Protein AF-0000000087011678 (afdb_homodimer)

Secondary structure (DSSP, 8-state):
----SS--GGG---PPPHHHHHHHHHHHHHTTSSTTSEEEEET-TTTHHHHHHHHTT-EEEEEES-HHHHHHHHHHHHHHT--EEEEE--GGG---SS-EEEEEE----SSSSTTHHHHHHHHHHHHEEEEEEEEEE--HHHHHHHHHHHHHTTEEEEEEEEEEEEEEE-TT-TT-EEEEEEEEEEEEE--/----SS--GGG---PPPHHHHHHHHHHHHHTTSSTTSEEEEET-TTTHHHHHHHHTT-EEEEEES-HHHHHHHHHHHHHHT--EEEEE--GGG---SS-EEEEEE----SSSSTTHHHHHHHHHHHHEEEEEEEEEE--HHHHHHHHHHHHHTTEEEEEEEEEEEEEEE-TT-TT-EEEEEEEEEEEEE--

Solvent-accessible surface area (backbone atoms only — not comparable to full-atom values): 19816 Å² total; per-residue (Å²): 122,59,53,57,89,76,60,50,73,89,61,56,59,56,59,71,54,41,69,58,44,23,51,52,50,48,51,36,39,78,68,65,51,23,54,78,25,40,32,35,18,44,63,24,53,46,26,47,61,37,52,54,33,32,41,52,44,20,51,21,33,34,32,21,60,54,63,68,37,45,54,50,20,52,52,42,30,31,64,46,44,48,73,65,46,78,42,80,37,52,62,83,75,58,80,64,90,76,58,22,44,22,24,38,34,63,48,41,78,24,85,85,47,74,58,46,35,54,46,46,49,53,41,42,59,70,37,28,72,37,30,36,39,40,45,41,65,57,42,73,72,54,49,55,52,53,47,50,54,36,45,77,72,43,22,46,75,42,76,79,42,72,66,42,75,43,66,30,49,39,44,87,40,80,87,51,64,51,71,43,44,25,26,35,35,40,32,38,51,63,129,122,61,57,57,92,76,59,53,75,86,60,56,60,58,61,70,54,42,68,57,46,23,51,53,50,46,52,36,39,78,70,65,52,24,53,79,25,39,31,35,18,44,62,26,52,47,26,49,61,34,51,53,32,32,42,53,45,20,51,23,32,35,32,20,62,52,63,68,36,45,54,50,20,52,50,42,31,29,63,44,46,51,73,66,47,79,42,81,37,50,64,82,73,60,81,65,91,75,57,21,46,23,24,37,35,63,47,42,80,24,85,84,46,74,58,46,36,55,45,46,50,52,39,43,60,71,36,28,71,38,31,37,39,39,44,42,65,57,42,73,72,55,49,55,53,53,48,49,54,35,44,78,72,44,23,45,75,42,75,79,42,72,65,42,75,42,64,30,46,38,44,87,40,80,84,50,66,52,71,41,45,24,25,35,36,39,33,38,51,64,128

Radius of gyration: 21.68 Å; Cα contacts (8 Å, |Δi|>4): 850; chains: 2; bounding box: 39×67×49 Å

Nearest PDB structures (foldseek):
  3m70-assembly1_A  TM=7.624E-01  e=1.619E-09  Haemophilus influenzae
  4kdr-assembly1_A  TM=7.127E-01  e=7.755E-10  Escherichia coli K-12
  4kdc-assembly1_A  TM=6.649E-01  e=3.713E-10  Escherichia coli K-12
  5dpm-assembly1_A  TM=7.017E-01  e=1.947E-09  Escherichia coli HS
  1y8c-assembly1_A  TM=6.996E-01  e=3.382E-09  Clostridium acetobutylicum ATCC 824

Sequence (382 aa):
MPPHPNPKIFLEQYLTPPEVVADIVWLAFLRGEIKGKRVADLGCGTGRFCAAASFLGAYCACIEIDNDSITLAKKVFKDLGIDADFINADVEYFYSQSKFDTVIENPPFGVKRKGYDLIFLNSALDLSNDVVYSIHKSNEKSEKIIKNIARKKGFSSEVITTNFEIGYYYPWHRNEIHKFLVDIYLFKKITMPPHPNPKIFLEQYLTPPEVVADIVWLAFLRGEIKGKRVADLGCGTGRFCAAASFLGAYCACIEIDNDSITLAKKVFKDLGIDADFINADVEYFYSQSKFDTVIENPPFGVKRKGYDLIFLNSALDLSNDVVYSIHKSNEKSEKIIKNIARKKGFSSEVITTNFEIGYYYPWHRNEIHKFLVDIYLFKKIT

Organism: Acidianus infernus (NCBI:txid12915)

InterPro domains:
  IPR002052 DNA methylase, N-6 adenine-specific, conserved site [PS00092] (103-109)
  IPR007848 Methyltransferase small domain [PF05175] (35-114)
  IPR029063 S-adenosyl-L-methionine-dependent methyltransferase superfamily [G3DSA:3.40.50.150] (1-191)
  IPR029063 S-adenosyl-L-methionine-dependent methyltransferase superfamily [SSF53335] (7-175)
  IPR051720 rRNA N6-Adenosine-Methyltransferase/Polyamine Synthase [PTHR23290] (4-189)

pLDDT: mean 88.17, std 15.25, range [27.84, 98.94]

Foldseek 3Di:
DAFLPDDDVLQLDFDDDLVVLCVVLVVCVVVVQQAPWEEEEEQQQLNSNNVSSQVSHHAYEYEHQDPVSLVNNVVVCVVVVTDYHYHHDDLLPDDDPQATQEYEYEHRACPNNNCRLVSNLLSRLRRHPWKYKYKYFADPVVVVVSQVSLVVSQKHKDFPDFQDWDFTDPNVPNPDGDITGMIIMMITHHD/DAFLPDDDVLQLDFDDDLVVLCVVLVVCVVVVQQAPWEEEEEQQQLNSNNVSSQVSHHAYEYEHQDPVSLVNNVVVCVVVVTDYHYHHDDLLPDDDPQATQEYEYEHRACPNNNCRLVSNLLSRLRRHPWKYKYKYFADPVVVVVSQVSLVVSQKHKDFPDFQDWDFTDDSVPNPDGDITGMIIMMITHHD

Structure (mmCIF, N/CA/C/O backbone):
data_AF-0000000087011678-model_v1
#
loop_
_entity.id
_entity.type
_entity.pdbx_description
1 polymer 'Methyltransferase-like protein 5'
#
loop_
_atom_site.group_PDB
_atom_site.id
_atom_site.type_symbol
_atom_site.label_atom_id
_atom_site.label_alt_id
_atom_site.label_comp_id
_atom_site.label_asym_id
_atom_site.label_entity_id
_atom_site.label_seq_id
_atom_site.pdbx_PDB_ins_code
_atom_site.Cartn_x
_atom_site.Cartn_y
_atom_site.Cartn_z
_atom_site.occupancy
_atom_site.B_iso_or_equiv
_atom_site.auth_seq_id
_atom_site.auth_comp_id
_atom_site.auth_asym_id
_atom_site.auth_atom_id
_atom_site.pdbx_PDB_model_num
ATOM 1 N N . MET A 1 1 ? -11.32 6.969 -11.531 1 27.84 1 MET A N 1
ATOM 2 C CA . MET A 1 1 ? -10.969 6.91 -10.117 1 27.84 1 MET A CA 1
ATOM 3 C C . MET A 1 1 ? -12.211 6.965 -9.242 1 27.84 1 MET A C 1
ATOM 5 O O . MET A 1 1 ? -13.039 7.871 -9.383 1 27.84 1 MET A O 1
ATOM 9 N N . PRO A 1 2 ? -12.555 5.895 -8.656 1 33.97 2 PRO A N 1
ATOM 10 C CA . PRO A 1 2 ? -13.859 6.078 -8.016 1 33.97 2 PRO A CA 1
ATOM 11 C C . PRO A 1 2 ? -13.836 7.137 -6.918 1 33.97 2 PRO A C 1
ATOM 13 O O . PRO A 1 2 ? -12.797 7.379 -6.312 1 33.97 2 PRO A O 1
ATOM 16 N N . PRO A 1 3 ? -14.914 7.977 -6.938 1 41.47 3 PRO A N 1
ATOM 17 C CA . PRO A 1 3 ? -15.07 9.125 -6.039 1 41.47 3 PRO A CA 1
ATOM 18 C C . PRO A 1 3 ? -15.062 8.727 -4.566 1 41.47 3 PRO A C 1
ATOM 20 O O . PRO A 1 3 ? -15.203 7.539 -4.242 1 41.47 3 PRO A O 1
ATOM 23 N N . HIS A 1 4 ? -14.562 9.617 -3.799 1 47.12 4 HIS A N 1
ATOM 24 C CA . HIS A 1 4 ? -14.828 9.5 -2.369 1 47.12 4 HIS A CA 1
ATOM 25 C C . HIS A 1 4 ? -16.266 9.094 -2.107 1 47.12 4 HIS A C 1
ATOM 27 O O . HIS A 1 4 ? -17.188 9.594 -2.76 1 47.12 4 HIS A O 1
ATOM 33 N N . PRO A 1 5 ? -16.594 7.965 -1.496 1 49.28 5 PRO A N 1
ATOM 34 C CA . PRO A 1 5 ? -17.953 7.457 -1.448 1 49.28 5 PRO A CA 1
ATOM 35 C C . PRO A 1 5 ? -18.984 8.562 -1.253 1 49.28 5 PRO A C 1
ATOM 37 O O . PRO A 1 5 ? -19.984 8.625 -1.984 1 49.28 5 PRO A O 1
ATOM 40 N N . ASN A 1 6 ? -18.922 9.344 -0.158 1 53.38 6 ASN A N 1
ATOM 41 C CA . ASN A 1 6 ? -19.844 10.445 0.103 1 53.38 6 ASN A CA 1
ATOM 42 C C . ASN A 1 6 ? -19.094 11.703 0.536 1 53.38 6 ASN A C 1
ATOM 44 O O . ASN A 1 6 ? -19.125 12.07 1.713 1 53.38 6 ASN A O 1
ATOM 48 N N . PRO A 1 7 ? -18.359 12.266 -0.458 1 55.66 7 PRO A N 1
ATOM 49 C CA . PRO A 1 7 ? -17.594 13.438 -0.058 1 55.66 7 PRO A CA 1
ATOM 50 C C . PRO A 1 7 ? -18.469 14.586 0.443 1 55.66 7 PRO A C 1
ATOM 52 O O . PRO A 1 7 ? -19.578 14.781 -0.061 1 55.66 7 PRO A O 1
ATOM 55 N N . LYS A 1 8 ? -18.094 15.047 1.596 1 57.16 8 LYS A N 1
ATOM 56 C CA . LYS A 1 8 ? -18.75 16.234 2.135 1 57.16 8 LYS A CA 1
ATOM 57 C C . LYS A 1 8 ? -18.062 17.516 1.664 1 57.16 8 LYS A C 1
ATOM 59 O O . LYS A 1 8 ? -16.922 17.781 2.051 1 57.16 8 LYS A O 1
ATOM 64 N N . ILE A 1 9 ? -18.578 18.188 0.847 1 54 9 ILE A N 1
ATOM 65 C CA . ILE A 1 9 ? -18.094 19.406 0.188 1 54 9 ILE A CA 1
ATOM 66 C C . ILE A 1 9 ? -17.453 20.328 1.215 1 54 9 ILE A C 1
ATOM 68 O O . ILE A 1 9 ? -16.391 20.922 0.948 1 54 9 ILE A O 1
ATOM 72 N N . PHE A 1 10 ? -18.047 20.422 2.252 1 56.94 10 PHE A N 1
ATOM 73 C CA . PHE A 1 10 ? -17.594 21.391 3.252 1 56.94 10 PHE A CA 1
ATOM 74 C C . PHE A 1 10 ? -16.234 21 3.797 1 56.94 10 PHE A C 1
ATOM 76 O O . PHE A 1 10 ? -15.492 21.844 4.301 1 56.94 10 PHE A O 1
ATOM 83 N N . LEU A 1 11 ? -15.797 19.812 3.514 1 65.31 11 LEU A N 1
ATOM 84 C CA . LEU A 1 11 ? -14.531 19.344 4.078 1 65.31 11 LEU A CA 1
ATOM 85 C C . LEU A 1 11 ? -13.438 19.312 3.018 1 65.31 11 LEU A C 1
ATOM 87 O O . LEU A 1 11 ? -12.281 19.031 3.322 1 65.31 11 LEU A O 1
ATOM 91 N N . GLU A 1 12 ? -13.648 19.953 1.858 1 65.62 12 GLU A N 1
ATOM 92 C CA . GLU A 1 12 ? -12.648 19.953 0.79 1 65.62 12 GLU A CA 1
ATOM 93 C C . GLU A 1 12 ? -11.906 18.609 0.745 1 65.62 12 GLU A C 1
ATOM 95 O O . GLU A 1 12 ? -10.688 18.578 0.917 1 65.62 12 GLU A O 1
ATOM 100 N N . GLN A 1 13 ? -12.625 17.609 0.497 1 66.06 13 GLN A N 1
ATOM 101 C CA . GLN A 1 13 ? -12.031 16.281 0.511 1 66.06 13 GLN A CA 1
ATOM 102 C C . GLN A 1 13 ? -11.609 15.852 -0.891 1 66.06 13 GLN A C 1
ATOM 104 O O . GLN A 1 13 ? -12.414 15.891 -1.826 1 66.06 13 GLN A O 1
ATOM 109 N N . TYR A 1 14 ? -10.258 15.844 -1.019 1 74.06 14 TYR A N 1
ATOM 110 C CA . TYR A 1 14 ? -9.672 15.375 -2.27 1 74.06 14 TYR A CA 1
ATOM 111 C C . TYR A 1 14 ? -8.898 14.078 -2.057 1 74.06 14 TYR A C 1
ATOM 113 O O . TYR A 1 14 ? -8.375 13.836 -0.965 1 74.06 14 TYR A O 1
ATOM 121 N N . LEU A 1 15 ? -8.992 13.367 -3.082 1 78.56 15 LEU A N 1
ATOM 122 C CA . LEU A 1 15 ? -8.125 12.195 -3.057 1 78.56 15 LEU A CA 1
ATOM 123 C C . LEU A 1 15 ? -6.727 12.547 -3.555 1 78.56 15 LEU A C 1
ATOM 125 O O . LEU A 1 15 ? -6.574 13.141 -4.625 1 78.56 15 LEU A O 1
ATOM 129 N N . THR A 1 16 ? -5.758 12.258 -2.713 1 86.5 16 THR A N 1
ATOM 130 C CA . THR A 1 16 ? -4.383 12.414 -3.176 1 86.5 16 THR A CA 1
ATOM 131 C C . THR A 1 16 ? -4.059 11.391 -4.262 1 86.5 16 THR A C 1
ATOM 133 O O . THR A 1 16 ? -4.332 10.195 -4.102 1 86.5 16 THR A O 1
ATOM 136 N N . PRO A 1 17 ? -3.518 11.867 -5.371 1 85 17 PRO A N 1
ATOM 137 C CA . PRO A 1 17 ? -3.16 10.914 -6.418 1 85 17 PRO A CA 1
ATOM 138 C C . PRO A 1 17 ? -2.176 9.844 -5.938 1 85 17 PRO A C 1
ATOM 140 O O . PRO A 1 17 ? -1.269 10.148 -5.156 1 85 17 PRO A O 1
ATOM 143 N N . PRO A 1 18 ? -2.311 8.617 -6.477 1 85.44 18 PRO A N 1
ATOM 144 C CA . PRO A 1 18 ? -1.474 7.516 -6 1 85.44 18 PRO A CA 1
ATOM 145 C C . PRO A 1 18 ? 0.014 7.754 -6.246 1 85.44 18 PRO A C 1
ATOM 147 O O . PRO A 1 18 ? 0.851 7.344 -5.438 1 85.44 18 PRO A O 1
ATOM 150 N N . GLU A 1 19 ? 0.324 8.367 -7.352 1 85.44 19 GLU A N 1
ATOM 151 C CA . GLU A 1 19 ? 1.729 8.609 -7.664 1 85.44 19 GLU A CA 1
ATOM 152 C C . GLU A 1 19 ? 2.365 9.555 -6.648 1 85.44 19 GLU A C 1
ATOM 154 O O . GLU A 1 19 ? 3.555 9.438 -6.344 1 85.44 19 GLU A O 1
ATOM 159 N N . VAL A 1 20 ? 1.599 10.508 -6.172 1 90 20 VAL A N 1
ATOM 160 C CA . VAL A 1 20 ? 2.08 11.445 -5.164 1 90 20 VAL A CA 1
ATOM 161 C C . VAL A 1 20 ? 2.271 10.719 -3.834 1 90 20 VAL A C 1
ATOM 163 O O . VAL A 1 20 ? 3.277 10.914 -3.15 1 90 20 VAL A O 1
ATOM 166 N N . VAL A 1 21 ? 1.297 9.867 -3.488 1 93.81 21 VAL A N 1
ATOM 167 C CA . VAL A 1 21 ? 1.407 9.055 -2.281 1 93.81 21 VAL A CA 1
ATOM 168 C C . VAL A 1 21 ? 2.686 8.227 -2.332 1 93.81 21 VAL A C 1
ATOM 170 O O . VAL A 1 21 ? 3.486 8.25 -1.394 1 93.81 21 VAL A O 1
ATOM 173 N N . ALA A 1 22 ? 2.889 7.586 -3.459 1 89.88 22 ALA A N 1
ATOM 174 C CA . ALA A 1 22 ? 4.051 6.715 -3.631 1 89.88 22 ALA A CA 1
ATOM 175 C C . ALA A 1 22 ? 5.348 7.508 -3.514 1 89.88 22 ALA A C 1
ATOM 177 O O . ALA A 1 22 ? 6.277 7.086 -2.82 1 89.88 22 ALA A O 1
ATOM 178 N N . ASP A 1 23 ? 5.414 8.648 -4.141 1 90.88 23 ASP A N 1
ATOM 179 C CA . ASP A 1 23 ? 6.633 9.445 -4.156 1 90.88 23 ASP A CA 1
ATOM 180 C C . ASP A 1 23 ? 7.008 9.906 -2.752 1 90.88 23 ASP A C 1
ATOM 182 O O . ASP A 1 23 ? 8.164 9.805 -2.348 1 90.88 23 ASP A O 1
ATOM 186 N N . ILE A 1 24 ? 6.027 10.359 -2.045 1 96.12 24 ILE A N 1
ATOM 187 C CA . ILE A 1 24 ? 6.293 10.898 -0.712 1 96.12 24 ILE A CA 1
ATOM 188 C C . ILE A 1 24 ? 6.688 9.758 0.229 1 96.12 24 ILE A C 1
ATOM 190 O O . ILE A 1 24 ? 7.695 9.852 0.935 1 96.12 24 ILE A O 1
ATOM 194 N N . VAL A 1 25 ? 5.941 8.688 0.213 1 96.12 25 VAL A N 1
ATOM 195 C CA . VAL A 1 25 ? 6.176 7.594 1.146 1 96.12 25 VAL A CA 1
ATOM 196 C C . VAL A 1 25 ? 7.492 6.898 0.801 1 96.12 25 VAL A C 1
ATOM 198 O O . VAL A 1 25 ? 8.25 6.508 1.695 1 96.12 25 VAL A O 1
ATOM 201 N N . TRP A 1 26 ? 7.758 6.844 -0.443 1 90.56 26 TRP A N 1
ATOM 202 C CA . TRP A 1 26 ? 9.016 6.242 -0.87 1 90.56 26 TRP A CA 1
ATOM 203 C C . TRP A 1 26 ? 10.203 7.086 -0.426 1 90.56 26 TRP A C 1
ATOM 205 O O . TRP A 1 26 ? 11.195 6.559 0.088 1 90.56 26 TRP A O 1
ATOM 215 N N . LEU A 1 27 ? 10.117 8.312 -0.671 1 93.88 27 LEU A N 1
ATOM 216 C CA . LEU A 1 27 ? 11.18 9.203 -0.223 1 93.88 27 LEU A CA 1
ATOM 217 C C . LEU A 1 27 ? 11.398 9.086 1.282 1 93.88 27 LEU A C 1
ATOM 219 O O . LEU A 1 27 ? 12.531 8.945 1.743 1 93.88 27 LEU A O 1
ATOM 223 N N . ALA A 1 28 ? 10.312 9.109 1.994 1 97.19 28 ALA A N 1
ATOM 224 C CA . ALA A 1 28 ? 10.398 8.977 3.447 1 97.19 28 ALA A CA 1
ATOM 225 C C . ALA A 1 28 ? 11.039 7.648 3.842 1 97.19 28 ALA A C 1
ATOM 227 O O . ALA A 1 28 ? 11.836 7.59 4.781 1 97.19 28 ALA A O 1
ATOM 228 N N . PHE A 1 29 ? 10.711 6.668 3.131 1 93.44 29 PHE A N 1
ATOM 229 C CA . PHE A 1 29 ? 11.25 5.336 3.395 1 93.44 29 PHE A CA 1
ATOM 230 C C . PHE A 1 29 ? 12.75 5.305 3.156 1 93.44 29 PHE A C 1
ATOM 232 O O . PHE A 1 29 ? 13.508 4.812 3.996 1 93.44 29 PHE A O 1
ATOM 239 N N . LEU A 1 30 ? 13.18 5.816 2.035 1 91.31 30 LEU A N 1
ATOM 240 C CA . LEU A 1 30 ? 14.594 5.848 1.687 1 91.31 30 LEU A CA 1
ATOM 241 C C . LEU A 1 30 ? 15.391 6.633 2.721 1 91.31 30 LEU A C 1
ATOM 243 O O . LEU A 1 30 ? 16.562 6.336 2.965 1 91.31 30 LEU A O 1
ATOM 247 N N . ARG A 1 31 ? 14.734 7.496 3.369 1 95.94 31 ARG A N 1
ATOM 248 C CA . ARG A 1 31 ? 15.391 8.352 4.352 1 95.94 31 ARG A CA 1
ATOM 249 C C . ARG A 1 31 ? 15.344 7.73 5.742 1 95.94 31 ARG A C 1
ATOM 251 O O . ARG A 1 31 ? 15.766 8.352 6.719 1 95.94 31 ARG A O 1
ATOM 258 N N . GLY A 1 32 ? 14.742 6.555 5.828 1 95.56 32 GLY A N 1
ATOM 259 C CA . GLY A 1 32 ? 14.664 5.859 7.102 1 95.56 32 GLY A CA 1
ATOM 260 C C . GLY A 1 32 ? 13.562 6.383 8 1 95.56 32 GLY A C 1
ATOM 261 O O . GLY A 1 32 ? 13.633 6.238 9.227 1 95.56 32 GLY A O 1
ATOM 262 N N . GLU A 1 33 ? 12.547 6.934 7.402 1 98.19 33 GLU A N 1
ATOM 263 C CA . GLU A 1 33 ? 11.555 7.668 8.172 1 98.19 33 GLU A CA 1
ATOM 264 C C . GLU A 1 33 ? 10.211 6.938 8.18 1 98.19 33 GLU A C 1
ATOM 266 O O . GLU A 1 33 ? 9.188 7.512 8.555 1 98.19 33 GLU A O 1
ATOM 271 N N . ILE A 1 34 ? 10.164 5.672 7.707 1 96.56 34 ILE A N 1
ATOM 272 C CA . ILE A 1 34 ? 8.914 4.93 7.625 1 96.56 34 ILE A CA 1
ATOM 273 C C . ILE A 1 34 ? 9.039 3.615 8.398 1 96.56 34 ILE A C 1
ATOM 275 O O . ILE A 1 34 ? 8.391 3.432 9.43 1 96.56 34 ILE A O 1
ATOM 279 N N . LYS A 1 35 ? 9.922 2.727 8.008 1 92.81 35 LYS A N 1
ATOM 280 C CA . LYS A 1 35 ? 10.031 1.391 8.586 1 92.81 35 LYS A CA 1
ATOM 281 C C . LYS A 1 35 ? 10.336 1.463 10.086 1 92.81 35 LYS A C 1
ATOM 283 O O . LYS A 1 35 ? 11.297 2.111 10.492 1 92.81 35 LYS A O 1
ATOM 288 N N . GLY A 1 36 ? 9.438 0.812 10.875 1 95 36 GLY A N 1
ATOM 289 C CA . GLY A 1 36 ? 9.625 0.767 12.312 1 95 36 GLY A CA 1
ATOM 290 C C . GLY A 1 36 ? 9.305 2.082 13 1 95 36 GLY A C 1
ATOM 291 O O . GLY A 1 36 ? 9.555 2.242 14.195 1 95 36 GLY A O 1
ATOM 292 N N . LYS A 1 37 ? 8.812 3.053 12.281 1 97.62 37 LYS A N 1
ATOM 293 C CA . LYS A 1 37 ? 8.531 4.375 12.828 1 97.62 37 LYS A CA 1
ATOM 294 C C . LYS A 1 37 ? 7.039 4.535 13.125 1 97.62 37 LYS A C 1
ATOM 296 O O . LYS A 1 37 ? 6.203 3.859 12.523 1 97.62 37 LYS A O 1
ATOM 301 N N . ARG A 1 38 ? 6.723 5.367 14.07 1 98.31 38 ARG A N 1
ATOM 302 C CA . ARG A 1 38 ? 5.355 5.836 14.273 1 98.31 38 ARG A CA 1
ATOM 303 C C . ARG A 1 38 ? 5.008 6.941 13.281 1 98.31 38 ARG A C 1
ATOM 305 O O . ARG A 1 38 ? 5.621 8.016 13.297 1 98.31 38 ARG A O 1
ATOM 312 N N . VAL A 1 39 ? 4.059 6.68 12.398 1 98.62 39 VAL A N 1
ATOM 313 C CA . VAL A 1 39 ? 3.705 7.605 11.32 1 98.62 39 VAL A CA 1
ATOM 314 C C . VAL A 1 39 ? 2.258 8.062 11.492 1 98.62 39 VAL A C 1
ATOM 316 O O . VAL A 1 39 ? 1.373 7.246 11.773 1 98.62 39 VAL A O 1
ATOM 319 N N . ALA A 1 40 ? 2.01 9.352 11.422 1 98.81 40 ALA A N 1
ATOM 320 C CA . ALA A 1 40 ? 0.645 9.875 11.43 1 98.81 40 ALA A CA 1
ATOM 321 C C . ALA A 1 40 ? 0.242 10.367 10.039 1 98.81 40 ALA A C 1
ATOM 323 O O . ALA A 1 40 ? 1.032 11.016 9.352 1 98.81 40 ALA A O 1
ATOM 324 N N . ASP A 1 41 ? -0.921 10.031 9.609 1 98.56 41 ASP A N 1
ATOM 325 C CA . ASP A 1 41 ? -1.604 10.539 8.422 1 98.56 41 ASP A CA 1
ATOM 326 C C . ASP A 1 41 ? -2.73 11.492 8.797 1 98.56 41 ASP A C 1
ATOM 328 O O . ASP A 1 41 ? -3.83 11.062 9.148 1 98.56 41 ASP A O 1
ATOM 332 N N . LEU A 1 42 ? -2.475 12.828 8.766 1 98.12 42 LEU A N 1
ATOM 333 C CA . LEU A 1 42 ? -3.457 13.82 9.188 1 98.12 42 LEU A CA 1
ATOM 334 C C . LEU A 1 42 ? -4.445 14.117 8.07 1 98.12 42 LEU A C 1
ATOM 336 O O . LEU A 1 42 ? -4.043 14.398 6.938 1 98.12 42 LEU A O 1
ATOM 340 N N . GLY A 1 43 ? -5.75 14.141 8.445 1 96.25 43 GLY A N 1
ATOM 341 C CA . GLY A 1 43 ? -6.75 14.203 7.395 1 96.25 43 GLY A CA 1
ATOM 342 C C . GLY A 1 43 ? -6.688 13.031 6.438 1 96.25 43 GLY A C 1
ATOM 343 O O . GLY A 1 43 ? -6.66 13.219 5.219 1 96.25 43 GLY A O 1
ATOM 344 N N . CYS A 1 44 ? -6.711 11.867 6.941 1 96.12 44 CYS A N 1
ATOM 345 C CA . CYS A 1 44 ? -6.258 10.688 6.207 1 96.12 44 CYS A CA 1
ATOM 346 C C . CYS A 1 44 ? -7.297 10.25 5.188 1 96.12 44 CYS A C 1
ATOM 348 O O . CYS A 1 44 ? -6.992 9.477 4.277 1 96.12 44 CYS A O 1
ATOM 350 N N . GLY A 1 45 ? -8.617 10.672 5.289 1 93.69 45 GLY A N 1
ATOM 351 C CA . GLY A 1 45 ? -9.641 10.133 4.41 1 93.69 45 GLY A CA 1
ATOM 352 C C . GLY A 1 45 ? -9.75 8.617 4.484 1 93.69 45 GLY A C 1
ATOM 353 O O . GLY A 1 45 ? -9.977 8.062 5.562 1 93.69 45 GLY A O 1
ATOM 354 N N . THR A 1 46 ? -9.445 7.98 3.416 1 92.12 46 THR A N 1
ATOM 355 C CA . THR A 1 46 ? -9.492 6.52 3.404 1 92.12 46 THR A CA 1
ATOM 356 C C . THR A 1 46 ? -8.117 5.934 3.725 1 92.12 46 THR A C 1
ATOM 358 O O . THR A 1 46 ? -7.926 4.719 3.641 1 92.12 46 THR A O 1
ATOM 361 N N . GLY A 1 47 ? -7.191 6.727 4.004 1 95.75 47 GLY A N 1
ATOM 362 C CA . GLY A 1 47 ? -5.941 6.281 4.594 1 95.75 47 GLY A CA 1
ATOM 363 C C . GLY A 1 47 ? -4.895 5.906 3.562 1 95.75 47 GLY A C 1
ATOM 364 O O . GLY A 1 47 ? -4.148 4.941 3.75 1 95.75 47 GLY A O 1
ATOM 365 N N . ARG A 1 48 ? -4.777 6.633 2.455 1 95.06 48 ARG A N 1
ATOM 366 C CA . ARG A 1 48 ? -3.863 6.285 1.37 1 95.06 48 ARG A CA 1
ATOM 367 C C . ARG A 1 48 ? -2.412 6.352 1.833 1 95.06 48 ARG A C 1
ATOM 369 O O . ARG A 1 48 ? -1.637 5.422 1.597 1 95.06 48 ARG A O 1
ATOM 376 N N . PHE A 1 49 ? -2.01 7.438 2.555 1 97.44 49 PHE A N 1
ATOM 377 C CA . PHE A 1 49 ? -0.646 7.559 3.055 1 97.44 49 PHE A CA 1
ATOM 378 C C . PHE A 1 49 ? -0.357 6.492 4.105 1 97.44 49 PHE A C 1
ATOM 380 O O . PHE A 1 49 ? 0.709 5.875 4.094 1 97.44 49 PHE A O 1
ATOM 387 N N . CYS A 1 50 ? -1.312 6.289 4.938 1 97.88 50 CYS A N 1
ATOM 388 C CA . CYS A 1 50 ? -1.133 5.316 6.012 1 97.88 50 CYS A CA 1
ATOM 389 C C . CYS A 1 50 ? -1.007 3.904 5.453 1 97.88 50 CYS A C 1
ATOM 391 O O . CYS A 1 50 ? -0.164 3.127 5.906 1 97.88 50 CYS A O 1
ATOM 393 N N . ALA A 1 51 ? -1.844 3.586 4.477 1 96.19 51 ALA A N 1
ATOM 394 C CA . ALA A 1 51 ? -1.773 2.258 3.873 1 96.19 51 ALA A CA 1
ATOM 395 C C . ALA A 1 51 ? -0.407 2.016 3.238 1 96.19 51 ALA A C 1
ATOM 397 O O . ALA A 1 51 ? 0.235 0.997 3.502 1 96.19 51 ALA A O 1
ATOM 398 N N . ALA A 1 52 ? 0.037 2.965 2.451 1 95.38 52 ALA A N 1
ATOM 399 C CA . ALA A 1 52 ? 1.338 2.854 1.794 1 95.38 52 ALA A CA 1
ATOM 400 C C . ALA A 1 52 ? 2.459 2.719 2.82 1 95.38 52 ALA A C 1
ATOM 402 O O . ALA A 1 52 ? 3.33 1.855 2.688 1 95.38 52 ALA A O 1
ATOM 403 N N . ALA A 1 53 ? 2.428 3.506 3.865 1 96.62 53 ALA A N 1
ATOM 404 C CA . ALA A 1 53 ? 3.449 3.475 4.91 1 96.62 53 ALA A CA 1
ATOM 405 C C . ALA A 1 53 ? 3.416 2.154 5.672 1 96.62 53 ALA A C 1
ATOM 407 O O . ALA A 1 53 ? 4.465 1.604 6.02 1 96.62 53 ALA A O 1
ATOM 408 N N . SER A 1 54 ? 2.25 1.666 5.918 1 95.06 54 SER A N 1
ATOM 409 C CA . SER A 1 54 ? 2.1 0.415 6.652 1 95.06 54 SER A CA 1
ATOM 410 C C . SER A 1 54 ? 2.725 -0.751 5.895 1 95.06 54 SER A C 1
ATOM 412 O O . SER A 1 54 ? 3.383 -1.605 6.492 1 95.06 54 SER A O 1
ATOM 414 N N . PHE A 1 55 ? 2.559 -0.75 4.602 1 90.25 55 PHE A N 1
ATOM 415 C CA . PHE A 1 55 ? 3.152 -1.817 3.803 1 90.25 55 PHE A CA 1
ATOM 416 C C . PHE A 1 55 ? 4.672 -1.765 3.875 1 90.25 55 PHE A C 1
ATOM 418 O O . PHE A 1 55 ? 5.344 -2.773 3.648 1 90.25 55 PHE A O 1
ATOM 425 N N . LEU A 1 56 ? 5.145 -0.602 4.242 1 90.62 56 LEU A N 1
ATOM 426 C CA . LEU A 1 56 ? 6.594 -0.449 4.32 1 90.62 56 LEU A CA 1
ATOM 427 C C . LEU A 1 56 ? 7.074 -0.554 5.762 1 90.62 56 LEU A C 1
ATOM 429 O O . LEU A 1 56 ? 8.227 -0.222 6.062 1 90.62 56 LEU A O 1
ATOM 433 N N . GLY A 1 57 ? 6.148 -0.968 6.688 1 90.88 57 GLY A N 1
ATOM 434 C CA . GLY A 1 57 ? 6.57 -1.358 8.023 1 90.88 57 GLY A CA 1
ATOM 435 C C . GLY A 1 57 ? 6.336 -0.279 9.062 1 90.88 57 GLY A C 1
ATOM 436 O O . GLY A 1 57 ? 6.867 -0.35 10.172 1 90.88 57 GLY A O 1
ATOM 437 N N . ALA A 1 58 ? 5.535 0.708 8.742 1 96.12 58 ALA A N 1
ATOM 438 C CA . ALA A 1 58 ? 5.23 1.769 9.703 1 96.12 58 ALA A CA 1
ATOM 439 C C . ALA A 1 58 ? 4.184 1.311 10.711 1 96.12 58 ALA A C 1
ATOM 441 O O . ALA A 1 58 ? 3.346 0.457 10.406 1 96.12 58 ALA A O 1
ATOM 442 N N . TYR A 1 59 ? 4.27 1.827 11.914 1 96.94 59 TYR A N 1
ATOM 443 C CA . TYR A 1 59 ? 3.143 1.86 12.836 1 96.94 59 TYR A CA 1
ATOM 444 C C . TYR A 1 59 ? 2.311 3.121 12.633 1 96.94 59 TYR A C 1
ATOM 446 O O . TYR A 1 59 ? 2.641 4.184 13.164 1 96.94 59 TYR A O 1
ATOM 454 N N . CYS A 1 60 ? 1.201 3.01 11.906 1 97.88 60 CYS A N 1
ATOM 455 C CA . CYS A 1 60 ? 0.554 4.199 11.367 1 97.88 60 CYS A CA 1
ATOM 456 C C . CYS A 1 60 ? -0.711 4.535 12.148 1 97.88 60 CYS A C 1
ATOM 458 O O . CYS A 1 60 ? -1.401 3.635 12.633 1 97.88 60 CYS A O 1
ATOM 460 N N . ALA A 1 61 ? -1 5.816 12.305 1 98.44 61 ALA A N 1
ATOM 461 C CA . ALA A 1 61 ? -2.266 6.328 12.828 1 98.44 61 ALA A CA 1
ATOM 462 C C . ALA A 1 61 ? -2.965 7.211 11.797 1 98.44 61 ALA A C 1
ATOM 464 O O . ALA A 1 61 ? -2.352 8.117 11.227 1 98.44 61 ALA A O 1
ATOM 465 N N . CYS A 1 62 ? -4.223 6.91 11.586 1 98 62 CYS A N 1
ATOM 466 C CA . CYS A 1 62 ? -5.094 7.715 10.742 1 98 62 CYS A CA 1
ATOM 467 C C . CYS A 1 62 ? -5.922 8.688 11.578 1 98 62 CYS A C 1
ATOM 469 O O . CYS A 1 62 ? -6.723 8.258 12.414 1 98 62 CYS A O 1
ATOM 471 N N . ILE A 1 63 ? -5.73 9.977 11.359 1 97.88 63 ILE A N 1
ATOM 472 C CA . ILE A 1 63 ? -6.531 10.992 12.039 1 97.88 63 ILE A CA 1
ATOM 473 C C . ILE A 1 63 ? -7.473 11.656 11.039 1 97.88 63 ILE A C 1
ATOM 475 O O . ILE A 1 63 ? -7.023 12.242 10.055 1 97.88 63 ILE A O 1
ATOM 479 N N . GLU A 1 64 ? -8.711 11.555 11.242 1 96.31 64 GLU A N 1
ATOM 480 C CA . GLU A 1 64 ? -9.727 12 10.281 1 96.31 64 GLU A CA 1
ATOM 481 C C . GLU A 1 64 ? -11 12.438 11 1 96.31 64 GLU A C 1
ATOM 483 O O . GLU A 1 64 ? -11.453 11.781 11.938 1 96.31 64 GLU A O 1
ATOM 488 N N . ILE A 1 65 ? -11.508 13.562 10.555 1 95.44 65 ILE A N 1
ATOM 489 C CA . ILE A 1 65 ? -12.664 14.156 11.219 1 95.44 65 ILE A CA 1
ATOM 490 C C . ILE A 1 65 ? -13.945 13.484 10.719 1 95.44 65 ILE A C 1
ATOM 492 O O . ILE A 1 65 ? -14.922 13.383 11.461 1 95.44 65 ILE A O 1
ATOM 496 N N . ASP A 1 66 ? -14.062 13.086 9.523 1 93.81 66 ASP A N 1
ATOM 497 C CA . ASP A 1 66 ? -15.258 12.492 8.922 1 93.81 66 ASP A CA 1
ATOM 498 C C . ASP A 1 66 ? -15.414 11.031 9.336 1 93.81 66 ASP A C 1
ATOM 500 O O . ASP A 1 66 ? -14.625 10.18 8.93 1 93.81 66 ASP A O 1
ATOM 504 N N . ASN A 1 67 ? -16.406 10.711 10.047 1 94.44 67 ASN A N 1
ATOM 505 C CA . ASN A 1 67 ? -16.641 9.367 10.57 1 94.44 67 ASN A CA 1
ATOM 506 C C . ASN A 1 67 ? -16.859 8.359 9.445 1 94.44 67 ASN A C 1
ATOM 508 O O . ASN A 1 67 ? -16.438 7.207 9.555 1 94.44 67 ASN A O 1
ATOM 512 N N . ASP A 1 68 ? -17.531 8.734 8.414 1 92.56 68 ASP A N 1
ATOM 513 C CA . ASP A 1 68 ? -17.75 7.832 7.289 1 92.56 68 ASP A CA 1
ATOM 514 C C . ASP A 1 68 ? -16.422 7.426 6.641 1 92.56 68 ASP A C 1
ATOM 516 O O . ASP A 1 68 ? -16.219 6.258 6.312 1 92.56 68 ASP A O 1
ATOM 520 N N . SER A 1 69 ? -15.562 8.406 6.484 1 92.44 69 SER A N 1
ATOM 521 C CA . SER A 1 69 ? -14.258 8.141 5.883 1 92.44 69 SER A CA 1
ATOM 522 C C . SER A 1 69 ? -13.445 7.18 6.738 1 92.44 69 SER A C 1
ATOM 524 O O . SER A 1 69 ? -12.828 6.246 6.215 1 92.44 69 SER A O 1
ATOM 526 N N . ILE A 1 70 ? -13.477 7.371 7.988 1 94.06 70 ILE A N 1
ATOM 527 C CA . ILE A 1 70 ? -12.703 6.527 8.891 1 94.06 70 ILE A CA 1
ATOM 528 C C . ILE A 1 70 ? -13.266 5.105 8.875 1 94.06 70 ILE A C 1
ATOM 530 O O . ILE A 1 70 ? -12.516 4.133 8.945 1 94.06 70 ILE A O 1
ATOM 534 N N . THR A 1 71 ? -14.562 5.027 8.859 1 95.31 71 THR A N 1
ATOM 535 C CA . THR A 1 71 ? -15.203 3.717 8.805 1 95.31 71 THR A CA 1
ATOM 536 C C . THR A 1 71 ? -14.781 2.963 7.547 1 95.31 71 THR A C 1
ATOM 538 O O . THR A 1 71 ? -14.453 1.775 7.605 1 95.31 71 THR A O 1
ATOM 541 N N . LEU A 1 72 ? -14.781 3.668 6.492 1 93.62 72 LEU A N 1
ATOM 542 C CA . LEU A 1 72 ? -14.336 3.074 5.234 1 93.62 72 LEU A CA 1
ATOM 543 C C . LEU A 1 72 ? -12.859 2.703 5.293 1 93.62 72 LEU A C 1
ATOM 545 O O . LEU A 1 72 ? -12.469 1.632 4.828 1 93.62 72 LEU A O 1
ATOM 549 N N . ALA A 1 73 ? -12.07 3.578 5.891 1 95.12 73 ALA A N 1
ATOM 550 C CA . ALA A 1 73 ? -10.641 3.287 6.031 1 95.12 73 ALA A CA 1
ATOM 551 C C . ALA A 1 73 ? -10.422 2.002 6.824 1 95.12 73 ALA A C 1
ATOM 553 O O . ALA A 1 73 ? -9.625 1.146 6.426 1 95.12 73 ALA A O 1
ATOM 554 N N . LYS A 1 74 ? -11.125 1.876 7.891 1 95.88 74 LYS A N 1
ATOM 555 C CA . LYS A 1 74 ? -11.023 0.679 8.719 1 95.88 74 LYS A CA 1
ATOM 556 C C . LYS A 1 74 ? -11.344 -0.577 7.91 1 95.88 74 LYS A C 1
ATOM 558 O O . LYS A 1 74 ? -10.648 -1.587 8.023 1 95.88 74 LYS A O 1
ATOM 563 N N . LYS A 1 75 ? -12.344 -0.487 7.164 1 94 75 LYS A N 1
ATOM 564 C CA . LYS A 1 75 ? -12.734 -1.622 6.336 1 94 75 LYS A CA 1
ATOM 565 C C . LYS A 1 75 ? -11.648 -1.951 5.312 1 94 75 LYS A C 1
ATOM 567 O O . LYS A 1 75 ? -11.312 -3.119 5.113 1 94 75 LYS A O 1
ATOM 572 N N . VAL A 1 76 ? -11.18 -0.951 4.664 1 93.56 76 VAL A N 1
ATOM 573 C CA . VAL A 1 76 ? -10.125 -1.105 3.662 1 93.56 76 VAL A CA 1
ATOM 574 C C . VAL A 1 76 ? -8.914 -1.787 4.285 1 93.56 76 VAL A C 1
ATOM 576 O O . VAL A 1 76 ? -8.383 -2.756 3.734 1 93.56 76 VAL A O 1
ATOM 579 N N . PHE A 1 77 ? -8.516 -1.346 5.438 1 95 77 PHE A N 1
ATOM 580 C CA . PHE A 1 77 ? -7.332 -1.88 6.109 1 95 77 PHE A CA 1
ATOM 581 C C . PHE A 1 77 ? -7.562 -3.326 6.535 1 95 77 PHE A C 1
ATOM 583 O O . PHE A 1 77 ? -6.668 -4.164 6.402 1 95 77 PHE A O 1
ATOM 590 N N . LYS A 1 78 ? -8.734 -3.537 6.957 1 91.69 78 LYS A N 1
ATOM 591 C CA . LYS A 1 78 ? -9.094 -4.906 7.324 1 91.69 78 LYS A CA 1
ATOM 592 C C . LYS A 1 78 ? -9 -5.836 6.117 1 91.69 78 LYS A C 1
ATOM 594 O O . LYS A 1 78 ? -8.414 -6.914 6.203 1 91.69 78 LYS A O 1
ATOM 599 N N . ASP A 1 79 ? -9.531 -5.398 5.031 1 89.62 79 ASP A N 1
ATOM 600 C CA . ASP A 1 79 ? -9.547 -6.219 3.822 1 89.62 79 ASP A CA 1
ATOM 601 C C . ASP A 1 79 ? -8.133 -6.441 3.289 1 89.62 79 ASP A C 1
ATOM 603 O O . ASP A 1 79 ? -7.852 -7.477 2.68 1 89.62 79 ASP A O 1
ATOM 607 N N . LEU A 1 80 ? -7.203 -5.531 3.6 1 91.62 80 LEU A N 1
ATOM 608 C CA . LEU A 1 80 ? -5.816 -5.641 3.15 1 91.62 80 LEU A CA 1
ATOM 609 C C . LEU A 1 80 ? -4.957 -6.336 4.199 1 91.62 80 LEU A C 1
ATOM 611 O O . LEU A 1 80 ? -3.791 -6.641 3.949 1 91.62 80 LEU A O 1
ATOM 615 N N . GLY A 1 81 ? -5.492 -6.523 5.395 1 87.56 81 GLY A N 1
ATOM 616 C CA . GLY A 1 81 ? -4.758 -7.18 6.461 1 87.56 81 GLY A CA 1
ATOM 617 C C . GLY A 1 81 ? -3.67 -6.309 7.059 1 87.56 81 GLY A C 1
ATOM 618 O O . GLY A 1 81 ? -2.633 -6.812 7.492 1 87.56 81 GLY A O 1
ATOM 619 N N . ILE A 1 82 ? -3.824 -5.031 6.941 1 90.44 82 ILE A N 1
ATOM 620 C CA . ILE A 1 82 ? -2.854 -4.121 7.543 1 90.44 82 ILE A CA 1
ATOM 621 C C . ILE A 1 82 ? -3.457 -3.477 8.789 1 90.44 82 ILE A C 1
ATOM 623 O O . ILE A 1 82 ? -4.676 -3.303 8.875 1 90.44 82 ILE A O 1
ATOM 627 N N . ASP A 1 83 ? -2.525 -3.207 9.742 1 91.19 83 ASP A N 1
ATOM 628 C CA . ASP A 1 83 ? -2.951 -2.637 11.023 1 91.19 83 ASP A CA 1
ATOM 629 C C . ASP A 1 83 ? -2.609 -1.151 11.102 1 91.19 83 ASP A C 1
ATOM 631 O O . ASP A 1 83 ? -1.575 -0.718 10.586 1 91.19 83 ASP A O 1
ATOM 635 N N . ALA A 1 84 ? -3.494 -0.411 11.711 1 96.5 84 ALA A N 1
ATOM 636 C CA . ALA A 1 84 ? -3.283 1.001 12.016 1 96.5 84 ALA A CA 1
ATOM 637 C C . ALA A 1 84 ? -4.207 1.462 13.141 1 96.5 84 ALA A C 1
ATOM 639 O O . ALA A 1 84 ? -5.188 0.787 13.461 1 96.5 84 ALA A O 1
ATOM 640 N N . ASP A 1 85 ? -3.838 2.518 13.781 1 97.44 85 ASP A N 1
ATOM 641 C CA . ASP A 1 85 ? -4.758 3.201 14.688 1 97.44 85 ASP A CA 1
ATOM 642 C C . ASP A 1 85 ? -5.652 4.172 13.922 1 97.44 85 ASP A C 1
ATOM 644 O O . ASP A 1 85 ? -5.199 4.852 13 1 97.44 85 ASP A O 1
ATOM 648 N N . PHE A 1 86 ? -6.883 4.16 14.344 1 98.19 86 PHE A N 1
ATOM 649 C CA . PHE A 1 86 ? -7.852 5.066 13.742 1 98.19 86 PHE A CA 1
ATOM 650 C C . PHE A 1 86 ? -8.43 6.016 14.781 1 98.19 86 PHE A C 1
ATOM 652 O O . PHE A 1 86 ? -9.023 5.574 15.773 1 98.19 86 PHE A O 1
ATOM 659 N N . ILE A 1 87 ? -8.242 7.27 14.555 1 97.5 87 ILE A N 1
ATOM 660 C CA . ILE A 1 87 ? -8.68 8.281 15.508 1 97.5 87 ILE A CA 1
ATOM 661 C C . ILE A 1 87 ? -9.625 9.266 14.82 1 97.5 87 ILE A C 1
ATOM 663 O O . ILE A 1 87 ? -9.227 9.969 13.883 1 97.5 87 ILE A O 1
ATOM 667 N N . ASN A 1 88 ? -10.898 9.266 15.219 1 97.31 88 ASN A N 1
ATOM 668 C CA . ASN A 1 88 ? -11.859 10.25 14.742 1 97.31 88 ASN A CA 1
ATOM 669 C C . ASN A 1 88 ? -11.742 11.57 15.5 1 97.31 88 ASN A C 1
ATOM 671 O O . ASN A 1 88 ? -12.234 11.695 16.625 1 97.31 88 ASN A O 1
ATOM 675 N N . ALA A 1 89 ? -11.07 12.547 14.867 1 97.06 89 ALA A N 1
ATOM 676 C CA . ALA A 1 89 ? -10.805 13.812 15.547 1 97.06 89 ALA A CA 1
ATOM 677 C C . ALA A 1 89 ? -10.602 14.945 14.547 1 97.06 89 ALA A C 1
ATOM 679 O O . ALA A 1 89 ? -10.25 14.703 13.391 1 97.06 89 ALA A O 1
ATOM 680 N N . ASP A 1 90 ? -10.852 16.125 15.008 1 95.88 90 ASP A N 1
ATOM 681 C CA . ASP A 1 90 ? -10.43 17.344 14.312 1 95.88 90 ASP A CA 1
ATOM 682 C C . ASP A 1 90 ? -8.945 17.609 14.516 1 95.88 90 ASP A C 1
ATOM 684 O O . ASP A 1 90 ? -8.477 17.75 15.648 1 95.88 90 ASP A O 1
ATOM 688 N N . VAL A 1 91 ? -8.234 17.672 13.43 1 96.75 91 VAL A N 1
ATOM 689 C CA . VAL A 1 91 ? -6.793 17.859 13.484 1 96.75 91 VAL A CA 1
ATOM 690 C C . VAL A 1 91 ? -6.477 19.141 14.273 1 96.75 91 VAL A C 1
ATOM 692 O O . VAL A 1 91 ? -5.477 19.203 14.992 1 96.75 91 VAL A O 1
ATOM 695 N N . GLU A 1 92 ? -7.324 20.094 14.117 1 94.75 92 GLU A N 1
ATOM 696 C CA . GLU A 1 92 ? -7.125 21.391 14.781 1 94.75 92 GLU A CA 1
ATOM 697 C C . GLU A 1 92 ? -7.016 21.219 16.297 1 94.75 92 GLU A C 1
ATOM 699 O O . GLU A 1 92 ? -6.277 21.953 16.953 1 94.75 92 GLU A O 1
ATOM 704 N N . TYR A 1 93 ? -7.676 20.219 16.797 1 95.31 93 TYR A N 1
ATOM 705 C CA . TYR A 1 93 ? -7.746 20.094 18.25 1 95.31 93 TYR A CA 1
ATOM 706 C C . TYR A 1 93 ? -7.109 18.781 18.719 1 95.31 93 TYR A C 1
ATOM 708 O O . TYR A 1 93 ? -7.211 18.422 19.891 1 95.31 93 TYR A O 1
ATOM 716 N N . PHE A 1 94 ? -6.543 18.062 17.797 1 96.06 94 PHE A N 1
ATOM 717 C CA . PHE A 1 94 ? -5.934 16.781 18.156 1 96.06 94 PHE A CA 1
ATOM 718 C C . PHE A 1 94 ? -4.586 17 18.844 1 96.06 94 PHE A C 1
ATOM 720 O O . PHE A 1 94 ? -3.725 17.703 18.312 1 96.06 94 PHE A O 1
ATOM 727 N N . TYR A 1 95 ? -4.488 16.422 20 1 91.88 95 TYR A N 1
ATOM 728 C CA . TYR A 1 95 ? -3.258 16.469 20.766 1 91.88 95 TYR A CA 1
ATOM 729 C C . TYR A 1 95 ? -2.85 15.07 21.219 1 91.88 95 TYR A C 1
ATOM 731 O O . TYR A 1 95 ? -3.705 14.242 21.547 1 91.88 95 TYR A O 1
ATOM 739 N N . SER A 1 96 ? -1.54 14.836 21.172 1 91.56 96 SER A N 1
ATOM 740 C CA . SER A 1 96 ? -0.996 13.562 21.641 1 91.56 96 SER A CA 1
ATOM 741 C C . SER A 1 96 ? 0.285 13.766 22.438 1 91.56 96 SER A C 1
ATOM 743 O O . SER A 1 96 ? 1.155 14.547 22.047 1 91.56 96 SER A O 1
ATOM 745 N N . GLN A 1 97 ? 0.344 13.086 23.562 1 89.31 97 GLN A N 1
ATOM 746 C CA . GLN A 1 97 ? 1.571 13.141 24.344 1 89.31 97 GLN A CA 1
ATOM 747 C C . GLN A 1 97 ? 2.703 12.391 23.656 1 89.31 97 GLN A C 1
ATOM 749 O O . GLN A 1 97 ? 3.855 12.82 23.688 1 89.31 97 GLN A O 1
ATOM 754 N N . SER A 1 98 ? 2.32 11.273 23.125 1 92.56 98 SER A N 1
ATOM 755 C CA . SER A 1 98 ? 3.305 10.523 22.344 1 92.56 98 SER A CA 1
ATOM 756 C C . SER A 1 98 ? 3.379 11.031 20.906 1 92.56 98 SER A C 1
ATOM 758 O O . SER A 1 98 ? 2.443 10.844 20.125 1 92.56 98 SER A O 1
ATOM 760 N N . LYS A 1 99 ? 4.465 11.648 20.609 1 96.44 99 LYS A N 1
ATOM 761 C CA . LYS A 1 99 ? 4.629 12.242 19.297 1 96.44 99 LYS A CA 1
ATOM 762 C C . LYS A 1 99 ? 4.938 11.18 18.25 1 96.44 99 LYS A C 1
ATOM 764 O O . LYS A 1 99 ? 5.207 10.023 18.578 1 96.44 99 LYS A O 1
ATOM 769 N N . PHE A 1 100 ? 4.828 11.539 17.047 1 98.56 100 PHE A N 1
ATOM 770 C CA . PHE A 1 100 ? 5.117 10.672 15.906 1 98.56 100 PHE A CA 1
ATOM 771 C C . PHE A 1 100 ? 6.5 10.961 15.344 1 98.56 100 PHE A C 1
ATOM 773 O O . PHE A 1 100 ? 6.969 12.102 15.383 1 98.56 100 PHE A O 1
ATOM 780 N N . ASP A 1 101 ? 7.152 9.922 14.891 1 98.69 101 ASP A N 1
ATOM 781 C CA . ASP A 1 101 ? 8.422 10.133 14.211 1 98.69 101 ASP A CA 1
ATOM 782 C C . ASP A 1 101 ? 8.227 10.891 12.898 1 98.69 101 ASP A C 1
ATOM 784 O O . ASP A 1 101 ? 8.953 11.844 12.602 1 98.69 101 ASP A O 1
ATOM 788 N N . THR A 1 102 ? 7.242 10.516 12.133 1 98.81 102 THR A N 1
ATOM 789 C CA . THR A 1 102 ? 6.93 11.102 10.836 1 98.81 102 THR A CA 1
ATOM 790 C C . THR A 1 102 ? 5.453 11.477 10.75 1 98.81 102 THR A C 1
ATOM 792 O O . THR A 1 102 ? 4.586 10.695 11.148 1 98.81 102 THR A O 1
ATOM 795 N N . VAL A 1 103 ? 5.188 12.656 10.32 1 98.94 103 VAL A N 1
ATOM 796 C CA . VAL A 1 103 ? 3.82 13.078 10.023 1 98.94 103 VAL A CA 1
ATOM 797 C C . VAL A 1 103 ? 3.688 13.406 8.539 1 98.94 103 VAL A C 1
ATOM 799 O O . VAL A 1 103 ? 4.551 14.07 7.965 1 98.94 103 VAL A O 1
ATOM 802 N N . ILE A 1 104 ? 2.678 12.883 7.906 1 98.81 104 ILE A N 1
ATOM 803 C CA . ILE A 1 104 ? 2.371 13.141 6.504 1 98.81 104 ILE A CA 1
ATOM 804 C C . ILE A 1 104 ? 0.96 13.711 6.383 1 98.81 104 ILE A C 1
ATOM 806 O O . ILE A 1 104 ? 0.036 13.25 7.055 1 98.81 104 ILE A O 1
ATOM 810 N N . GLU A 1 105 ? 0.785 14.727 5.512 1 98 105 GLU A N 1
ATOM 811 C CA . GLU A 1 105 ? -0.56 15.266 5.34 1 98 105 GLU A CA 1
ATOM 812 C C . GLU A 1 105 ? -0.735 15.883 3.953 1 98 105 GLU A C 1
ATOM 814 O O . GLU A 1 105 ? 0.225 16.391 3.367 1 98 105 GLU A O 1
ATOM 819 N N . ASN A 1 106 ? -1.907 15.773 3.434 1 94.94 106 ASN A N 1
ATOM 820 C CA . ASN A 1 106 ? -2.467 16.578 2.354 1 94.94 106 ASN A CA 1
ATOM 821 C C . ASN A 1 106 ? -3.668 17.391 2.826 1 94.94 106 ASN A C 1
ATOM 823 O O . ASN A 1 106 ? -4.816 16.984 2.629 1 94.94 106 ASN A O 1
ATOM 827 N N . PRO A 1 107 ? -3.418 18.516 3.441 1 93.81 107 PRO A N 1
ATOM 828 C CA . PRO A 1 107 ? -4.484 19.281 4.082 1 93.81 107 PRO A CA 1
ATOM 829 C C . PRO A 1 107 ? -5.453 19.906 3.076 1 93.81 107 PRO A C 1
ATOM 831 O O . PRO A 1 107 ? -5.148 19.969 1.881 1 93.81 107 PRO A O 1
ATOM 834 N N . PRO A 1 108 ? -6.664 20.25 3.553 1 88.38 108 PRO A N 1
ATOM 835 C CA . PRO A 1 108 ? -7.48 21.125 2.709 1 88.38 108 PRO A CA 1
ATOM 836 C C . PRO A 1 108 ? -6.781 22.438 2.367 1 88.38 108 PRO A C 1
ATOM 838 O O . PRO A 1 108 ? -6.051 22.984 3.195 1 88.38 108 PRO A O 1
ATOM 841 N N . PHE A 1 109 ? -6.91 22.953 1.159 1 80.06 109 PHE A N 1
ATOM 842 C CA . PHE A 1 109 ? -6.105 24.062 0.669 1 80.06 109 PHE A CA 1
ATOM 843 C C . PHE A 1 109 ? -6.738 25.406 1.039 1 80.06 109 PHE A C 1
ATOM 845 O O . PHE A 1 109 ? -6.223 26.469 0.685 1 80.06 109 PHE A O 1
ATOM 852 N N . GLY A 1 110 ? -7.809 25.406 1.816 1 76.25 110 GLY A N 1
ATOM 853 C CA . GLY A 1 110 ? -8.391 26.656 2.295 1 76.25 110 GLY A CA 1
ATOM 854 C C . GLY A 1 110 ? -9.305 27.312 1.28 1 76.25 110 GLY A C 1
ATOM 855 O O . GLY A 1 110 ? -9.531 28.531 1.332 1 76.25 110 GLY A O 1
ATOM 856 N N . VAL A 1 111 ? -9.711 26.547 0.34 1 70.31 111 VAL A N 1
ATOM 857 C CA . VAL A 1 111 ? -10.648 27.109 -0.631 1 70.31 111 VAL A CA 1
ATOM 858 C C . VAL A 1 111 ? -11.992 27.375 0.041 1 70.31 111 VAL A C 1
ATOM 860 O O . VAL A 1 111 ? -12.617 28.406 -0.208 1 70.31 111 VAL A O 1
ATOM 863 N N . LYS A 1 112 ? -12.367 26.438 0.918 1 73.06 112 LYS A N 1
ATOM 864 C CA . LYS A 1 112 ? -13.625 26.609 1.633 1 73.06 112 LYS A CA 1
ATOM 865 C C . LYS A 1 112 ? -13.406 27.281 2.988 1 73.06 112 LYS A C 1
ATOM 867 O O . LYS A 1 112 ? -14.18 28.156 3.387 1 73.06 112 LYS A O 1
ATOM 872 N N . ARG A 1 113 ? -12.43 26.891 3.6 1 78.25 113 ARG A N 1
ATOM 873 C CA . ARG A 1 113 ? -12.055 27.438 4.898 1 78.25 113 ARG A CA 1
ATOM 874 C C . ARG A 1 113 ? -10.641 28 4.871 1 78.25 113 ARG A C 1
ATOM 876 O O . ARG A 1 113 ? -9.672 27.266 5.039 1 78.25 113 ARG A O 1
ATOM 883 N N . LYS A 1 114 ? -10.648 29.25 4.832 1 82.81 114 LYS A N 1
ATOM 884 C CA . LYS A 1 114 ? -9.359 29.938 4.68 1 82.81 114 LYS A CA 1
ATOM 885 C C . LYS A 1 114 ? -8.438 29.625 5.855 1 82.81 114 LYS A C 1
ATOM 887 O O . LYS A 1 114 ? -8.859 29.672 7.012 1 82.81 114 LYS A O 1
ATOM 892 N N . GLY A 1 115 ? -7.23 29.281 5.574 1 88.56 115 GLY A N 1
ATOM 893 C CA . GLY A 1 115 ? -6.199 29.109 6.586 1 88.56 115 GLY A CA 1
ATOM 894 C C . GLY A 1 115 ? -6.141 27.703 7.152 1 88.56 115 GLY A C 1
ATOM 895 O O . GLY A 1 115 ? -5.27 27.391 7.965 1 88.56 115 GLY A O 1
ATOM 896 N N . TYR A 1 116 ? -6.996 26.859 6.77 1 91.12 116 TYR A N 1
ATOM 897 C CA . TYR A 1 116 ? -7.047 25.516 7.34 1 91.12 116 TYR A CA 1
ATOM 898 C C . TYR A 1 116 ? -5.781 24.734 7.008 1 91.12 116 TYR A C 1
ATOM 900 O O . TYR A 1 116 ? -5.371 23.844 7.766 1 91.12 116 TYR A O 1
ATOM 908 N N . ASP A 1 117 ? -5.188 25.078 5.883 1 93.44 117 ASP A N 1
ATOM 909 C CA . ASP A 1 117 ? -3.924 24.438 5.531 1 93.44 117 ASP A CA 1
ATOM 910 C C . ASP A 1 117 ? -2.842 24.766 6.559 1 93.44 117 ASP A C 1
ATOM 912 O O . ASP A 1 117 ? -2.043 23.906 6.922 1 93.44 117 ASP A O 1
ATOM 916 N N . LEU A 1 118 ? -2.9 25.969 7.109 1 95.38 118 LEU A N 1
ATOM 917 C CA . LEU A 1 118 ? -1.905 26.375 8.094 1 95.38 118 LEU A CA 1
ATOM 918 C C . LEU A 1 118 ? -2.209 25.781 9.461 1 95.38 118 LEU A C 1
ATOM 920 O O . LEU A 1 118 ? -1.291 25.484 10.227 1 95.38 118 LEU A O 1
ATOM 924 N N . ILE A 1 119 ? -3.463 25.594 9.734 1 95.94 119 ILE A N 1
ATOM 925 C CA . ILE A 1 119 ? -3.855 24.906 10.953 1 95.94 119 ILE A CA 1
ATOM 926 C C . ILE A 1 119 ? -3.314 23.484 10.938 1 95.94 119 ILE A C 1
ATOM 928 O O . ILE A 1 119 ? -2.738 23.016 11.922 1 95.94 119 ILE A O 1
ATOM 932 N N . PHE A 1 120 ? -3.453 22.812 9.844 1 97.44 120 PHE A N 1
ATOM 933 C CA . PHE A 1 120 ? -2.91 21.469 9.68 1 97.44 120 PHE A CA 1
ATOM 934 C C . PHE A 1 120 ? -1.396 21.469 9.859 1 97.44 120 PHE A C 1
ATOM 936 O O . PHE A 1 120 ? -0.845 20.609 10.547 1 97.44 120 PHE A O 1
ATOM 943 N N . LEU A 1 121 ? -0.749 22.438 9.25 1 98 121 LEU A N 1
ATOM 944 C CA . LEU A 1 121 ? 0.705 22.516 9.344 1 98 121 LEU A CA 1
ATOM 945 C C . LEU A 1 121 ? 1.145 22.672 10.797 1 98 121 LEU A C 1
ATOM 947 O O . LEU A 1 121 ? 2.033 21.953 11.258 1 98 121 LEU A O 1
ATOM 951 N N . ASN A 1 122 ? 0.507 23.547 11.461 1 97.94 122 ASN A N 1
ATOM 952 C CA . ASN A 1 122 ? 0.833 23.766 12.867 1 97.94 122 ASN A CA 1
ATOM 953 C C . ASN A 1 122 ? 0.682 22.484 13.68 1 97.94 122 ASN A C 1
ATOM 955 O O . ASN A 1 122 ? 1.566 22.125 14.461 1 97.94 122 ASN A O 1
ATOM 959 N N . SER A 1 123 ? -0.397 21.797 13.484 1 98.25 123 SER A N 1
ATOM 960 C CA . SER A 1 123 ? -0.654 20.547 14.195 1 98.25 123 SER A CA 1
ATOM 961 C C . SER A 1 123 ? 0.393 19.484 13.852 1 98.25 123 SER A C 1
ATOM 963 O O . SER A 1 123 ? 0.891 18.781 14.734 1 98.25 123 SER A O 1
ATOM 965 N N . ALA A 1 124 ? 0.711 19.391 12.578 1 98.69 124 ALA A N 1
ATOM 966 C CA . ALA A 1 124 ? 1.7 18.422 12.133 1 98.69 124 ALA A CA 1
ATOM 967 C C . ALA A 1 124 ? 3.047 18.656 12.812 1 98.69 124 ALA A C 1
ATOM 969 O O . ALA A 1 124 ? 3.674 17.719 13.305 1 98.69 124 ALA A O 1
ATOM 970 N N . LEU A 1 125 ? 3.441 19.906 12.859 1 98.44 125 LEU A N 1
ATOM 971 C CA . LEU A 1 125 ? 4.73 20.25 13.445 1 98.44 125 LEU A CA 1
ATOM 972 C C . LEU A 1 125 ? 4.723 20 14.953 1 98.44 125 LEU A C 1
ATOM 974 O O . LEU A 1 125 ? 5.734 19.578 15.516 1 98.44 125 LEU A O 1
ATOM 978 N N . ASP A 1 126 ? 3.605 20.188 15.57 1 97.75 126 ASP A N 1
ATOM 979 C CA . ASP A 1 126 ? 3.482 19.938 17 1 97.75 126 ASP A CA 1
ATOM 980 C C . ASP A 1 126 ? 3.508 18.453 17.312 1 97.75 126 ASP A C 1
ATOM 982 O O . ASP A 1 126 ? 3.988 18.031 18.375 1 97.75 126 ASP A O 1
ATOM 986 N N . LEU A 1 127 ? 3.059 17.656 16.406 1 98.25 127 LEU A N 1
ATOM 987 C CA . LEU A 1 127 ? 2.855 16.234 16.641 1 98.25 127 LEU A CA 1
ATOM 988 C C . LEU A 1 127 ? 4.094 15.438 16.25 1 98.25 127 LEU A C 1
ATOM 990 O O . LEU A 1 127 ? 4.223 14.273 16.625 1 98.25 127 LEU A O 1
ATOM 994 N N . SER A 1 128 ? 4.973 16.062 15.508 1 98.31 128 SER A N 1
ATOM 995 C CA . SER A 1 128 ? 6.133 15.32 15.023 1 98.31 128 SER A CA 1
ATOM 996 C C . SER A 1 128 ? 7.34 15.523 15.93 1 98.31 128 SER A C 1
ATOM 998 O O . SER A 1 128 ? 7.59 16.641 16.406 1 98.31 128 SER A O 1
ATOM 1000 N N . ASN A 1 129 ? 8.117 14.469 16.062 1 97.06 129 ASN A N 1
ATOM 1001 C CA . ASN A 1 129 ? 9.375 14.578 16.797 1 97.06 129 ASN A CA 1
ATOM 1002 C C . ASN A 1 129 ? 10.57 14.617 15.844 1 97.06 129 ASN A C 1
ATOM 1004 O O . ASN A 1 129 ? 11.711 14.789 16.266 1 97.06 129 ASN A O 1
ATOM 1008 N N . ASP A 1 130 ? 10.281 14.516 14.539 1 98.12 130 ASP A N 1
ATOM 1009 C CA . ASP A 1 130 ? 11.445 14.39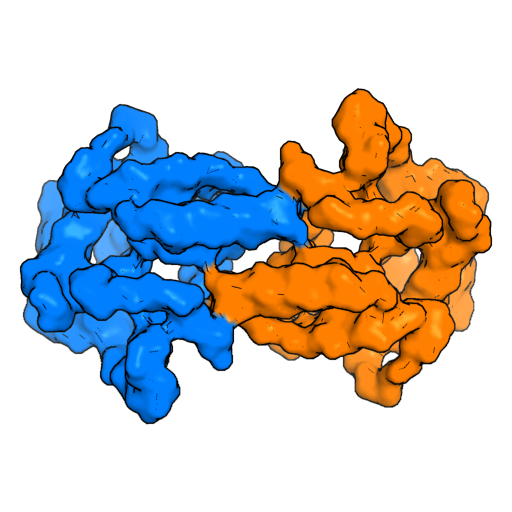8 13.672 1 98.12 130 ASP A CA 1
ATOM 1010 C C . ASP A 1 130 ? 11.172 15.031 12.305 1 98.12 130 ASP A C 1
ATOM 1012 O O . ASP A 1 130 ? 11.812 16.016 11.93 1 98.12 130 ASP A O 1
ATOM 1016 N N . VAL A 1 131 ? 10.125 14.539 11.562 1 98.81 131 VAL A N 1
ATOM 1017 C CA . VAL A 1 131 ? 9.977 15.016 10.188 1 98.81 131 VAL A CA 1
ATOM 1018 C C . VAL A 1 131 ? 8.492 15.133 9.844 1 98.81 131 VAL A C 1
ATOM 1020 O O . VAL A 1 131 ? 7.668 14.375 10.359 1 98.81 131 VAL A O 1
ATOM 1023 N N . VAL A 1 132 ? 8.172 16.078 8.977 1 98.88 132 VAL A N 1
ATOM 1024 C CA . VAL A 1 132 ? 6.828 16.281 8.453 1 98.88 132 VAL A CA 1
ATOM 1025 C C . VAL A 1 132 ? 6.883 16.422 6.934 1 98.88 132 VAL A C 1
ATOM 1027 O O . VAL A 1 132 ? 7.73 17.125 6.395 1 98.88 132 VAL A O 1
ATOM 1030 N N . TYR A 1 133 ? 6.059 15.688 6.242 1 98.81 133 TYR A N 1
ATOM 1031 C CA . TYR A 1 133 ? 5.781 15.875 4.824 1 98.81 133 TYR A CA 1
ATOM 1032 C C . TYR A 1 133 ? 4.398 16.484 4.617 1 98.81 133 TYR A C 1
ATOM 1034 O O . TYR A 1 133 ? 3.396 15.945 5.094 1 98.81 133 TYR A O 1
ATOM 1042 N N . SER A 1 134 ? 4.332 17.578 3.9 1 98.19 134 SER A N 1
ATOM 1043 C CA . SER A 1 134 ? 3.062 18.297 3.76 1 98.19 134 SER A CA 1
ATOM 1044 C C . SER A 1 134 ? 2.898 18.859 2.352 1 98.19 134 SER A C 1
ATOM 1046 O O . SER A 1 134 ? 3.857 19.359 1.764 1 98.19 134 SER A O 1
ATOM 1048 N N . ILE A 1 135 ? 1.698 18.781 1.84 1 95.81 135 ILE A N 1
ATOM 1049 C CA . ILE A 1 135 ? 1.362 19.297 0.519 1 95.81 135 ILE A CA 1
ATOM 1050 C C . ILE A 1 135 ? 0.56 20.594 0.661 1 95.81 135 ILE A C 1
ATOM 1052 O O . ILE A 1 135 ? -0.401 20.656 1.432 1 95.81 135 ILE A O 1
ATOM 1056 N N . HIS A 1 136 ? 0.962 21.656 -0.029 1 94.88 136 HIS A N 1
ATOM 1057 C CA . HIS A 1 136 ? 0.265 22.938 -0.003 1 94.88 136 HIS A CA 1
ATOM 1058 C C . HIS A 1 136 ? 0.147 23.531 -1.403 1 94.88 136 HIS A C 1
ATOM 1060 O O . HIS A 1 136 ? 0.963 23.234 -2.277 1 94.88 136 HIS A O 1
ATOM 1066 N N . LYS A 1 137 ? -0.81 24.344 -1.571 1 90.94 137 LYS A N 1
ATOM 1067 C CA . LYS A 1 137 ? -0.92 25.078 -2.83 1 90.94 137 LYS A CA 1
ATOM 1068 C C . LYS A 1 137 ? 0.329 25.906 -3.09 1 90.94 137 LYS A C 1
ATOM 1070 O O . LYS A 1 137 ? 0.866 26.531 -2.174 1 90.94 137 LYS A O 1
ATOM 1075 N N . SER A 1 138 ? 0.659 25.875 -4.375 1 92.5 138 SER A N 1
ATOM 1076 C CA . SER A 1 138 ? 1.842 26.641 -4.75 1 92.5 138 SER A CA 1
ATOM 1077 C C . SER A 1 138 ? 1.531 28.125 -4.836 1 92.5 138 SER A C 1
ATOM 1079 O O . SER A 1 138 ? 0.802 28.562 -5.727 1 92.5 138 SER A O 1
ATOM 1081 N N . ASN A 1 139 ? 2.072 28.844 -3.92 1 88.56 139 ASN A N 1
ATOM 1082 C CA . ASN A 1 139 ? 1.923 30.281 -3.783 1 88.56 139 ASN A CA 1
ATOM 1083 C C . ASN A 1 139 ? 3.111 30.906 -3.055 1 88.56 139 ASN A C 1
ATOM 1085 O O . ASN A 1 139 ? 3.51 30.438 -1.989 1 88.56 139 ASN A O 1
ATOM 1089 N N . GLU A 1 140 ? 3.688 31.938 -3.689 1 90.12 140 GLU A N 1
ATOM 1090 C CA . GLU A 1 140 ? 4.887 32.531 -3.121 1 90.12 140 GLU A CA 1
ATOM 1091 C C . GLU A 1 140 ? 4.617 33.094 -1.72 1 90.12 140 GLU A C 1
ATOM 1093 O O . GLU A 1 140 ? 5.434 32.906 -0.813 1 90.12 140 GLU A O 1
ATOM 1098 N N . LYS A 1 141 ? 3.553 33.781 -1.603 1 90.62 141 LYS A N 1
ATOM 1099 C CA . LYS A 1 141 ? 3.215 34.344 -0.298 1 90.62 141 LYS A CA 1
ATOM 1100 C C . LYS A 1 141 ? 3.037 33.25 0.746 1 90.62 141 LYS A C 1
ATOM 1102 O O . LYS A 1 141 ? 3.555 33.344 1.859 1 90.62 141 LYS A O 1
ATOM 1107 N N . SER A 1 142 ? 2.379 32.188 0.407 1 91.06 142 SER A N 1
ATOM 1108 C CA . SER A 1 142 ? 2.15 31.078 1.314 1 91.06 142 SER A CA 1
ATOM 1109 C C . SER A 1 142 ? 3.461 30.391 1.676 1 91.06 142 SER A C 1
ATOM 1111 O O . SER A 1 142 ? 3.641 29.938 2.812 1 91.06 142 SER A O 1
ATOM 1113 N N . GLU A 1 143 ? 4.324 30.312 0.682 1 95.12 143 GLU A N 1
ATOM 1114 C CA . GLU A 1 143 ? 5.609 29.672 0.947 1 95.12 143 GLU A CA 1
ATOM 1115 C C . GLU A 1 143 ? 6.359 30.391 2.068 1 95.12 143 GLU A C 1
ATOM 1117 O O . GLU A 1 143 ? 6.918 29.734 2.957 1 95.12 143 GLU A O 1
ATOM 1122 N N . LYS A 1 144 ? 6.418 31.703 2.012 1 96.38 144 LYS A N 1
ATOM 1123 C CA . LYS A 1 144 ? 7.098 32.469 3.043 1 96.38 144 LYS A CA 1
ATOM 1124 C C . LYS A 1 144 ? 6.473 32.25 4.414 1 96.38 144 LYS A C 1
ATOM 1126 O O . LYS A 1 144 ? 7.184 32.031 5.398 1 96.38 144 LYS A O 1
ATOM 1131 N N . ILE A 1 145 ? 5.215 32.219 4.449 1 96.94 145 ILE A N 1
ATOM 1132 C CA . ILE A 1 145 ? 4.484 32.031 5.695 1 96.94 145 ILE A CA 1
ATOM 1133 C C . ILE A 1 145 ? 4.77 30.625 6.23 1 96.94 145 ILE A C 1
ATOM 1135 O O . ILE A 1 145 ? 5.082 30.453 7.414 1 96.94 145 ILE A O 1
ATOM 1139 N N . ILE A 1 146 ? 4.707 29.641 5.422 1 97.81 146 ILE A N 1
ATOM 1140 C CA . ILE A 1 146 ? 4.906 28.234 5.766 1 97.81 146 ILE A CA 1
ATOM 1141 C C . ILE A 1 146 ? 6.312 28.031 6.324 1 97.81 146 ILE A C 1
ATOM 1143 O O . ILE A 1 146 ? 6.484 27.422 7.379 1 97.81 146 ILE A O 1
ATOM 1147 N N . LYS A 1 147 ? 7.258 28.594 5.68 1 97.88 147 LYS A N 1
ATOM 1148 C CA . LYS A 1 147 ? 8.641 28.453 6.121 1 97.88 147 LYS A CA 1
ATOM 1149 C C . LYS A 1 147 ? 8.867 29.156 7.457 1 97.88 147 LYS A C 1
ATOM 1151 O O . LYS A 1 147 ? 9.609 28.656 8.305 1 97.88 147 LYS A O 1
ATOM 1156 N N . ASN A 1 148 ? 8.25 30.266 7.617 1 98 148 ASN A N 1
ATOM 1157 C CA . ASN A 1 148 ? 8.367 31 8.875 1 98 148 ASN A CA 1
ATOM 1158 C C . ASN A 1 148 ? 7.766 30.219 10.039 1 98 148 ASN A C 1
ATOM 1160 O O . ASN A 1 148 ? 8.352 30.156 11.117 1 98 148 ASN A O 1
ATOM 1164 N N . ILE A 1 149 ? 6.629 29.625 9.812 1 98.06 149 ILE A N 1
ATOM 1165 C CA . ILE A 1 149 ? 5.977 28.812 10.836 1 98.06 149 ILE A CA 1
ATOM 1166 C C . ILE A 1 149 ? 6.883 27.641 11.234 1 98.06 149 ILE A C 1
ATOM 1168 O O . ILE A 1 149 ? 7.09 27.391 12.422 1 98.06 149 ILE A O 1
ATOM 1172 N N . ALA A 1 150 ? 7.414 26.984 10.242 1 98.56 150 ALA A N 1
ATOM 1173 C CA . ALA A 1 150 ? 8.297 25.844 10.5 1 98.56 150 ALA A CA 1
ATOM 1174 C C . ALA A 1 150 ? 9.523 26.266 11.305 1 98.56 150 ALA A C 1
ATOM 1176 O O . ALA A 1 150 ? 9.891 25.609 12.273 1 98.56 150 ALA A O 1
ATOM 1177 N N . ARG A 1 151 ? 10.102 27.391 10.93 1 98 151 ARG A N 1
ATOM 1178 C CA . ARG A 1 151 ? 11.289 27.906 11.609 1 98 151 ARG A CA 1
ATOM 1179 C C . ARG A 1 151 ? 10.984 28.219 13.07 1 98 151 ARG A C 1
ATOM 1181 O O . ARG A 1 151 ? 11.75 27.828 13.961 1 98 151 ARG A O 1
ATOM 1188 N N . LYS A 1 152 ? 9.945 28.844 13.328 1 97.69 152 LYS A N 1
ATOM 1189 C CA . LYS A 1 152 ? 9.555 29.219 14.688 1 97.69 152 LYS A CA 1
ATOM 1190 C C . LYS A 1 152 ? 9.344 28 15.562 1 97.69 152 LYS A C 1
ATOM 1192 O O . LYS A 1 152 ? 9.555 28.047 16.781 1 97.69 152 LYS A O 1
ATOM 1197 N N . LYS A 1 153 ? 9 26.906 14.93 1 97.5 153 LYS A N 1
ATOM 1198 C CA . LYS A 1 153 ? 8.711 25.688 15.688 1 97.5 153 LYS A CA 1
ATOM 1199 C C . LYS A 1 153 ? 9.93 24.766 15.727 1 97.5 153 LYS A C 1
ATOM 1201 O O . LYS A 1 153 ? 9.836 23.625 16.188 1 97.5 153 LYS A O 1
ATOM 1206 N N . GLY A 1 154 ? 11.008 25.234 15.172 1 97.94 154 GLY A N 1
ATOM 1207 C CA . GLY A 1 154 ? 12.266 24.5 15.281 1 97.94 154 GLY A CA 1
ATOM 1208 C C . GLY A 1 154 ? 12.461 23.484 14.164 1 97.94 154 GLY A C 1
ATOM 1209 O O . GLY A 1 154 ? 13.094 22.453 14.375 1 97.94 154 GLY A O 1
ATOM 1210 N N . PHE A 1 155 ? 11.875 23.781 13.008 1 98.69 155 PHE A N 1
ATOM 1211 C CA . PHE A 1 155 ? 12.039 22.891 11.867 1 98.69 155 PHE A CA 1
ATOM 1212 C C . PHE A 1 155 ? 12.727 23.609 10.719 1 98.69 155 PHE A C 1
ATOM 1214 O O . PHE A 1 155 ? 12.445 24.781 10.453 1 98.69 155 PHE A O 1
ATOM 1221 N N . SER A 1 156 ? 13.656 22.922 10.047 1 98.5 156 SER A N 1
ATOM 1222 C CA . SER A 1 156 ? 14.094 23.359 8.734 1 98.5 156 SER A CA 1
ATOM 1223 C C . SER A 1 156 ? 13.078 23 7.656 1 98.5 156 SER A C 1
ATOM 1225 O O . SER A 1 156 ? 12.258 22.094 7.859 1 98.5 156 SER A O 1
ATOM 1227 N N . SER A 1 157 ? 13.102 23.734 6.574 1 98.06 157 SER A N 1
ATOM 1228 C CA . SER A 1 157 ? 12.133 23.5 5.512 1 98.06 157 SER A CA 1
ATOM 1229 C C . SER A 1 157 ? 12.828 23.297 4.164 1 98.06 157 SER A C 1
ATOM 1231 O O . SER A 1 157 ? 13.797 24 3.857 1 98.06 157 SER A O 1
ATOM 1233 N N . GLU A 1 158 ? 12.383 22.328 3.453 1 96.75 158 GLU A N 1
ATOM 1234 C CA . GLU A 1 158 ? 12.789 22.062 2.074 1 96.75 158 GLU A CA 1
ATOM 1235 C C . GLU A 1 158 ? 11.578 21.812 1.182 1 96.75 158 GLU A C 1
ATOM 1237 O O . GLU A 1 158 ? 10.664 21.078 1.564 1 96.75 158 GLU A O 1
ATOM 1242 N N . VAL A 1 159 ? 11.555 22.469 0.014 1 96.19 159 VAL A N 1
ATOM 1243 C CA . VAL A 1 159 ? 10.547 22.141 -0.993 1 96.19 159 VAL A CA 1
ATOM 1244 C C . VAL A 1 159 ? 11.078 21.062 -1.929 1 96.19 159 VAL A C 1
ATOM 1246 O O . VAL A 1 159 ? 11.984 21.312 -2.727 1 96.19 159 VAL A O 1
ATOM 1249 N N . ILE A 1 160 ? 10.531 19.922 -1.851 1 93.94 160 ILE A N 1
ATOM 1250 C CA . ILE A 1 160 ? 11.047 18.781 -2.596 1 93.94 160 ILE A CA 1
ATOM 1251 C C . ILE A 1 160 ? 10.469 18.781 -4.008 1 93.94 160 ILE A C 1
ATOM 1253 O O . ILE A 1 160 ? 11.125 18.344 -4.957 1 93.94 160 ILE A O 1
ATOM 1257 N N . THR A 1 161 ? 9.227 19.094 -4.215 1 87.94 161 THR A N 1
ATOM 1258 C CA . THR A 1 161 ? 8.547 19.25 -5.496 1 87.94 161 THR A CA 1
ATOM 1259 C C . THR A 1 161 ? 7.773 20.562 -5.547 1 87.94 161 THR A C 1
ATOM 1261 O O . THR A 1 161 ? 7.078 20.922 -4.594 1 87.94 161 THR A O 1
ATOM 1264 N N . THR A 1 162 ? 7.953 21.25 -6.645 1 85.75 162 THR A N 1
ATOM 1265 C CA . THR A 1 162 ? 7.305 22.547 -6.777 1 85.75 162 THR A CA 1
ATOM 1266 C C . THR A 1 162 ? 6.395 22.578 -8 1 85.75 162 THR A C 1
ATOM 1268 O O . THR A 1 162 ? 6.727 22 -9.039 1 85.75 162 THR A O 1
ATOM 1271 N N . ASN A 1 163 ? 5.258 23.219 -7.805 1 86.62 163 ASN A N 1
ATOM 1272 C CA . ASN A 1 163 ? 4.348 23.531 -8.898 1 86.62 163 ASN A CA 1
ATOM 1273 C C . ASN A 1 163 ? 3.887 22.281 -9.625 1 86.62 163 ASN A C 1
ATOM 1275 O O . ASN A 1 163 ? 3.865 22.234 -10.859 1 86.62 163 ASN A O 1
ATOM 1279 N N . PHE A 1 164 ? 3.598 21.297 -8.75 1 85.31 164 PHE A N 1
ATOM 1280 C CA . PHE A 1 164 ? 3.066 20.062 -9.289 1 85.31 164 PHE A CA 1
ATOM 1281 C C . PHE A 1 164 ? 1.55 20.125 -9.422 1 85.31 164 PHE A C 1
ATOM 1283 O O . PHE A 1 164 ? 0.857 20.547 -8.492 1 85.31 164 PHE A O 1
ATOM 1290 N N . GLU A 1 165 ? 1.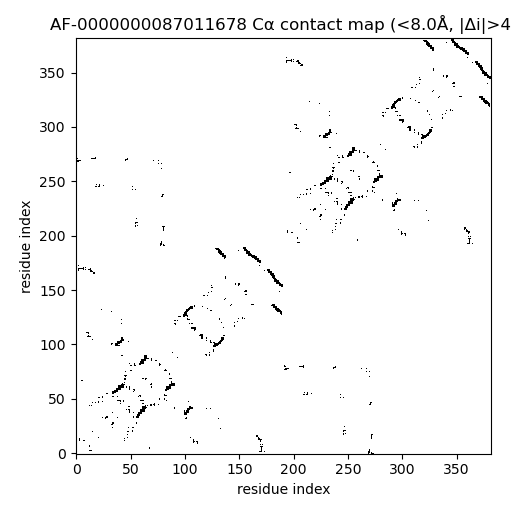107 19.766 -10.617 1 82.81 165 GLU A N 1
ATOM 1291 C CA . GLU A 1 165 ? -0.331 19.844 -10.852 1 82.81 165 GLU A CA 1
ATOM 1292 C C . GLU A 1 165 ? -1.043 18.594 -10.375 1 82.81 165 GLU A C 1
ATOM 1294 O O . GLU A 1 165 ? -0.66 17.469 -10.742 1 82.81 165 GLU A O 1
ATOM 1299 N N . ILE A 1 166 ? -1.901 18.75 -9.469 1 77.31 166 ILE A N 1
ATOM 1300 C CA . ILE A 1 166 ? -2.717 17.625 -9.016 1 77.31 166 ILE A CA 1
ATOM 1301 C C . ILE A 1 166 ? -4.188 17.891 -9.336 1 77.31 166 ILE A C 1
ATOM 1303 O O . ILE A 1 166 ? -4.676 19.016 -9.148 1 77.31 166 ILE A O 1
ATOM 1307 N N . GLY A 1 167 ? -4.746 16.859 -10.133 1 70.94 167 GLY A N 1
ATOM 1308 C CA . GLY A 1 167 ? -6.184 16.922 -10.336 1 70.94 167 GLY A CA 1
ATOM 1309 C C . GLY A 1 167 ? -6.977 16.453 -9.125 1 70.94 167 GLY A C 1
ATOM 1310 O O . GLY A 1 167 ? -6.715 15.383 -8.586 1 70.94 167 GLY A O 1
ATOM 1311 N N . TYR A 1 168 ? -7.613 17.406 -8.492 1 59.5 168 TYR A N 1
ATOM 1312 C CA . TYR A 1 168 ? -8.43 17.031 -7.34 1 59.5 168 TYR A CA 1
ATOM 1313 C C . TYR A 1 168 ? -9.859 16.734 -7.758 1 59.5 168 TYR A C 1
ATOM 1315 O O . TYR A 1 168 ? -10.438 17.453 -8.578 1 59.5 168 TYR A O 1
ATOM 1323 N N . TYR A 1 169 ? -10.086 15.477 -7.789 1 54.38 169 TYR A N 1
ATOM 1324 C CA . TYR A 1 169 ? -11.461 15.094 -8.078 1 54.38 169 TYR A CA 1
ATOM 1325 C C . TYR A 1 169 ? -12.383 15.43 -6.906 1 54.38 169 TYR A C 1
ATOM 1327 O O . TYR A 1 169 ? -12.055 15.133 -5.75 1 54.38 169 TYR A O 1
ATOM 1335 N N . TYR A 1 170 ? -13.164 16.531 -7.207 1 51.25 170 TYR A N 1
ATOM 1336 C CA . TYR A 1 170 ? -14.25 16.703 -6.246 1 51.25 170 TYR A CA 1
ATOM 1337 C C . TYR A 1 170 ? -15.312 15.617 -6.418 1 51.25 170 TYR A C 1
ATOM 1339 O O . TYR A 1 170 ? -15.789 15.383 -7.531 1 51.25 170 TYR A O 1
ATOM 1347 N N . PRO A 1 171 ? -15.406 14.664 -5.492 1 46.94 171 PRO A N 1
ATOM 1348 C CA . PRO A 1 171 ? -16.422 13.625 -5.695 1 46.94 171 PRO A CA 1
ATOM 1349 C C . PRO A 1 171 ? -17.719 14.172 -6.273 1 46.94 171 PRO A C 1
ATOM 1351 O O . PRO A 1 171 ? -18.422 13.469 -7 1 46.94 171 PRO A O 1
ATOM 1354 N N . TRP A 1 172 ? -18.203 15.305 -5.859 1 43.78 172 TRP A N 1
ATOM 1355 C CA . TRP A 1 172 ? -19.516 15.812 -6.254 1 43.78 172 TRP A CA 1
ATOM 1356 C C . TRP A 1 172 ? -19.5 16.328 -7.688 1 43.78 172 TRP A C 1
ATOM 1358 O O . TRP A 1 172 ? -20.547 16.641 -8.258 1 43.78 172 TRP A O 1
ATOM 1368 N N . HIS A 1 173 ? -18.469 16.734 -8.203 1 46.41 173 HIS A N 1
ATOM 1369 C CA . HIS A 1 173 ? -18.5 17.203 -9.586 1 46.41 173 HIS A CA 1
ATOM 1370 C C . HIS A 1 173 ? -17.672 16.297 -10.492 1 46.41 173 HIS A C 1
ATOM 1372 O O . HIS A 1 173 ? -16.453 16.453 -10.586 1 46.41 173 HIS A O 1
ATOM 1378 N N . ARG A 1 174 ? -18.188 15.172 -10.781 1 45.78 174 ARG A N 1
ATOM 1379 C CA . ARG A 1 174 ? -17.547 14.164 -11.633 1 45.78 174 ARG A CA 1
ATOM 1380 C C . ARG A 1 174 ? -16.75 14.82 -12.75 1 45.78 174 ARG A C 1
ATOM 1382 O O . ARG A 1 174 ? -15.734 14.281 -13.188 1 45.78 174 ARG A O 1
ATOM 1389 N N . ASN A 1 175 ? -17.359 15.656 -13.383 1 48.91 175 ASN A N 1
ATOM 1390 C CA . ASN A 1 175 ? -16.875 16.125 -14.68 1 48.91 175 ASN A CA 1
ATOM 1391 C C . ASN A 1 175 ? -15.852 17.25 -14.523 1 48.91 175 ASN A C 1
ATOM 1393 O O . ASN A 1 175 ? -15.242 17.688 -15.5 1 48.91 175 ASN A O 1
ATOM 1397 N N . GLU A 1 176 ? -15.805 17.875 -13.289 1 51.38 176 GLU A N 1
ATOM 1398 C CA . GLU A 1 176 ? -14.867 18.984 -13.32 1 51.38 176 GLU A CA 1
ATOM 1399 C C . GLU A 1 176 ? -13.641 18.703 -12.469 1 51.38 176 GLU A C 1
ATOM 1401 O O . GLU A 1 176 ? -13.75 18.469 -11.266 1 51.38 176 GLU A O 1
ATOM 1406 N N . ILE A 1 177 ? -12.641 18.219 -12.984 1 59.31 177 ILE A N 1
ATOM 1407 C CA . ILE A 1 177 ? -11.32 18.125 -12.367 1 59.31 177 ILE A CA 1
ATOM 1408 C C . ILE A 1 177 ? -10.758 19.516 -12.133 1 59.31 177 ILE A C 1
ATOM 1410 O O . ILE A 1 177 ? -10.633 20.312 -13.078 1 59.31 177 ILE A O 1
ATOM 1414 N N . HIS A 1 178 ? -10.836 20 -10.844 1 64.12 178 HIS A N 1
ATOM 1415 C CA . HIS A 1 178 ? -10.102 21.219 -10.523 1 64.12 178 HIS A CA 1
ATOM 1416 C C . HIS A 1 178 ? -8.617 20.938 -10.328 1 64.12 178 HIS A C 1
ATOM 1418 O O . HIS A 1 178 ? -8.242 20.062 -9.539 1 64.12 178 HIS A O 1
ATOM 1424 N N . LYS A 1 179 ? -7.828 21.516 -11.227 1 75.75 179 LYS A N 1
ATOM 1425 C CA . LYS A 1 179 ? -6.383 21.328 -11.172 1 75.75 179 LYS A CA 1
ATOM 1426 C C . LYS A 1 179 ? -5.715 22.422 -10.344 1 75.75 179 LYS A C 1
ATOM 1428 O O . LYS A 1 179 ? -6.098 23.594 -10.43 1 75.75 179 LYS A O 1
ATOM 1433 N N . PHE A 1 180 ? -4.984 22.047 -9.344 1 79.19 180 PHE A N 1
ATOM 1434 C CA . PHE A 1 180 ? -4.176 22.969 -8.547 1 79.19 180 PHE A CA 1
ATOM 1435 C C . PHE A 1 180 ? -2.691 22.688 -8.727 1 79.19 180 PHE A C 1
ATOM 1437 O O . PHE A 1 180 ? -2.297 21.531 -8.938 1 79.19 180 PHE A O 1
ATOM 1444 N N . LEU A 1 181 ? -1.943 23.828 -8.656 1 88.81 181 LEU A N 1
ATOM 1445 C CA . LEU A 1 181 ? -0.502 23.672 -8.492 1 88.81 181 LEU A CA 1
ATOM 1446 C C . LEU A 1 181 ? -0.135 23.578 -7.016 1 88.81 181 LEU A C 1
ATOM 1448 O O . LEU A 1 181 ? -0.595 24.375 -6.199 1 88.81 181 LEU A O 1
ATOM 1452 N N . VAL A 1 182 ? 0.628 22.516 -6.723 1 93.25 182 VAL A N 1
ATOM 1453 C CA . VAL A 1 182 ? 0.948 22.328 -5.312 1 93.25 182 VAL A CA 1
ATOM 1454 C C . VAL A 1 182 ? 2.455 22.172 -5.141 1 93.25 182 VAL A C 1
ATOM 1456 O O . VAL A 1 182 ? 3.168 21.875 -6.105 1 93.25 182 VAL A O 1
ATOM 1459 N N . ASP A 1 183 ? 2.9 22.469 -3.934 1 95.69 183 ASP A N 1
ATOM 1460 C CA . ASP A 1 183 ? 4.258 22.188 -3.473 1 95.69 183 ASP A CA 1
ATOM 1461 C C . ASP A 1 183 ? 4.262 21.109 -2.395 1 95.69 183 ASP A C 1
ATOM 1463 O O . ASP A 1 183 ? 3.35 21.047 -1.567 1 95.69 183 ASP A O 1
ATOM 1467 N N . ILE A 1 184 ? 5.297 20.25 -2.443 1 96.81 184 ILE A N 1
ATOM 1468 C CA . ILE A 1 184 ? 5.523 19.281 -1.376 1 96.81 184 ILE A CA 1
ATOM 1469 C C . ILE A 1 184 ? 6.68 19.75 -0.494 1 96.81 184 ILE A C 1
ATOM 1471 O O . ILE A 1 184 ? 7.785 19.984 -0.985 1 96.81 184 ILE A O 1
ATOM 1475 N N . TYR A 1 185 ? 6.352 19.828 0.771 1 98.06 185 TYR A N 1
ATOM 1476 C CA . TYR A 1 185 ? 7.34 20.312 1.729 1 98.06 185 TYR A CA 1
ATOM 1477 C C . TYR A 1 185 ? 7.859 19.188 2.6 1 98.06 185 TYR A C 1
ATOM 1479 O O . TYR A 1 185 ? 7.098 18.297 2.988 1 98.06 185 TYR A O 1
ATOM 1487 N N . LEU A 1 186 ? 9.117 19.234 2.877 1 98.69 186 LEU A N 1
ATOM 1488 C CA . LEU A 1 186 ? 9.758 18.438 3.91 1 98.69 186 LEU A CA 1
ATOM 1489 C C . LEU A 1 186 ? 10.273 19.312 5.043 1 98.69 186 LEU A C 1
ATOM 1491 O O . LEU A 1 186 ? 11.055 20.234 4.812 1 98.69 186 LEU A O 1
ATOM 1495 N N . PHE A 1 187 ? 9.758 19.094 6.238 1 98.81 187 PHE A N 1
ATOM 1496 C CA . PHE A 1 187 ? 10.219 19.797 7.438 1 98.81 187 PHE A CA 1
ATOM 1497 C C . PHE A 1 187 ? 10.984 18.844 8.352 1 98.81 187 PHE A C 1
ATOM 1499 O O . PHE A 1 187 ? 10.469 17.781 8.727 1 98.81 187 PHE A O 1
ATOM 1506 N N . LYS A 1 188 ? 12.125 19.188 8.719 1 98.62 188 LYS A N 1
ATOM 1507 C CA . LYS A 1 188 ? 12.961 18.359 9.594 1 98.62 188 LYS A CA 1
ATOM 1508 C C . LYS A 1 188 ? 13.281 19.094 10.891 1 98.62 188 LYS A C 1
ATOM 1510 O O . LYS A 1 188 ? 13.719 20.25 10.875 1 98.62 188 LYS A O 1
ATOM 1515 N N . LYS A 1 189 ? 13.031 18.406 11.977 1 97.94 189 LYS A N 1
ATOM 1516 C CA . LYS A 1 189 ? 13.32 19 13.273 1 97.94 189 LYS A CA 1
ATOM 1517 C C . LYS A 1 189 ? 14.812 19.281 13.43 1 97.94 189 LYS A C 1
ATOM 1519 O O . LYS A 1 189 ? 15.648 18.422 13.117 1 97.94 189 LYS A O 1
ATOM 1524 N N . ILE A 1 190 ? 15.078 20.516 13.812 1 92.69 190 ILE A N 1
ATOM 1525 C CA . ILE A 1 190 ? 16.469 20.922 14.008 1 92.69 190 ILE A CA 1
ATOM 1526 C C . ILE A 1 190 ? 16.922 20.547 15.414 1 92.69 190 ILE A C 1
ATOM 1528 O O . ILE A 1 190 ? 16.25 20.844 16.391 1 92.69 190 ILE A O 1
ATOM 1532 N N . THR A 1 191 ? 17.719 19.438 15.586 1 75.44 191 THR A N 1
ATOM 1533 C CA . THR A 1 191 ? 18.297 19.078 16.875 1 75.44 191 THR A CA 1
ATOM 1534 C C . THR A 1 191 ? 19.391 20.062 17.281 1 75.44 191 THR A C 1
ATOM 1536 O O . THR A 1 191 ? 20.031 20.688 16.422 1 75.44 191 THR A O 1
ATOM 1539 N N . MET B 1 1 ? -7.293 -9.516 13.125 1 28.89 1 MET B N 1
ATOM 1540 C CA . MET B 1 1 ? -7.227 -9.383 11.672 1 28.89 1 MET B CA 1
ATOM 1541 C C . MET B 1 1 ? -8.57 -9.727 11.031 1 28.89 1 MET B C 1
ATOM 1543 O O . MET B 1 1 ? -9.125 -10.797 11.289 1 28.89 1 MET B O 1
ATOM 1547 N N . PRO B 1 2 ? -9.219 -8.758 10.539 1 34.84 2 PRO B N 1
ATOM 1548 C CA . PRO B 1 2 ? -10.555 -9.227 10.141 1 34.84 2 PRO B CA 1
ATOM 1549 C C . PRO B 1 2 ? -10.5 -10.266 9.023 1 34.84 2 PRO B C 1
ATOM 1551 O O . PRO B 1 2 ? -9.555 -10.281 8.227 1 34.84 2 PRO B O 1
ATOM 1554 N N . PRO B 1 3 ? -11.344 -11.312 9.227 1 42.19 3 PRO B N 1
ATOM 1555 C CA . PRO B 1 3 ? -11.391 -12.484 8.336 1 42.19 3 PRO B CA 1
ATOM 1556 C C . PRO B 1 3 ? -11.758 -12.117 6.898 1 42.19 3 PRO B C 1
ATOM 1558 O O . PRO B 1 3 ? -12.234 -11 6.645 1 42.19 3 PRO B O 1
ATOM 1561 N N . HIS B 1 4 ? -11.234 -12.891 6.027 1 47.53 4 HIS B N 1
ATOM 1562 C CA . HIS B 1 4 ? -11.773 -12.859 4.668 1 47.53 4 HIS B CA 1
ATOM 1563 C C . HIS B 1 4 ? -13.297 -12.797 4.676 1 47.53 4 HIS B C 1
ATOM 1565 O O . HIS B 1 4 ? -13.945 -13.484 5.469 1 47.53 4 HIS B O 1
ATOM 1571 N N . PRO B 1 5 ? -13.953 -11.781 4.145 1 49.41 5 PRO B N 1
ATOM 1572 C CA . PRO B 1 5 ? -15.398 -11.594 4.336 1 49.41 5 PRO B CA 1
ATOM 1573 C C . PRO B 1 5 ? -16.172 -12.906 4.277 1 49.41 5 PRO B C 1
ATOM 1575 O O . PRO B 1 5 ? -17 -13.172 5.152 1 49.41 5 PRO B O 1
ATOM 1578 N N . ASN B 1 6 ? -16.094 -13.672 3.182 1 53.78 6 ASN B N 1
ATOM 1579 C CA . ASN B 1 6 ? -16.781 -14.953 3.041 1 53.78 6 ASN B CA 1
ATOM 1580 C C . ASN B 1 6 ? -15.852 -16.016 2.465 1 53.78 6 ASN B C 1
ATOM 1582 O O . ASN B 1 6 ? -15.977 -16.391 1.297 1 53.78 6 ASN B O 1
ATOM 1586 N N . PRO B 1 7 ? -14.867 -16.391 3.318 1 55.41 7 PRO B N 1
ATOM 1587 C CA . PRO B 1 7 ? -13.922 -17.359 2.775 1 55.41 7 PRO B CA 1
ATOM 1588 C C . PRO B 1 7 ? -14.594 -18.688 2.393 1 55.41 7 PRO B C 1
ATOM 1590 O O . PRO B 1 7 ? -15.531 -19.125 3.061 1 55.41 7 PRO B O 1
ATOM 1593 N N . LYS B 1 8 ? -14.312 -19.062 1.175 1 56.91 8 LYS B N 1
ATOM 1594 C CA . LYS B 1 8 ? -14.773 -20.375 0.713 1 56.91 8 LYS B CA 1
ATOM 1595 C C . LYS B 1 8 ? -13.758 -21.469 1.034 1 56.91 8 LYS B C 1
ATOM 1597 O O . LYS B 1 8 ? -12.672 -21.5 0.451 1 56.91 8 LYS B O 1
ATOM 1602 N N . ILE B 1 9 ? -13.984 -22.219 1.93 1 53.78 9 ILE B N 1
ATOM 1603 C CA . ILE B 1 9 ? -13.148 -23.297 2.477 1 53.78 9 ILE B CA 1
ATOM 1604 C C . ILE B 1 9 ? -12.484 -24.062 1.338 1 53.78 9 ILE B C 1
ATOM 1606 O O . ILE B 1 9 ? -11.305 -24.406 1.422 1 53.78 9 ILE B O 1
ATOM 1610 N N . PHE B 1 10 ? -13.203 -24.281 0.397 1 56.56 10 PHE B N 1
ATOM 1611 C CA . PHE B 1 10 ? -12.719 -25.141 -0.685 1 56.56 10 PHE B CA 1
ATOM 1612 C C . PHE B 1 10 ? -11.57 -24.453 -1.43 1 56.56 10 PHE B C 1
ATOM 1614 O O . PHE B 1 10 ? -10.758 -25.125 -2.068 1 56.56 10 PHE B O 1
ATOM 1621 N N . LEU B 1 11 ? -11.359 -23.203 -1.195 1 64.62 11 LEU B N 1
ATOM 1622 C CA . LEU B 1 11 ? -10.344 -22.484 -1.944 1 64.62 11 LEU B CA 1
ATOM 1623 C C . LEU B 1 11 ? -9.125 -22.188 -1.069 1 64.62 11 LEU B C 1
ATOM 1625 O O . LEU B 1 11 ? -8.117 -21.656 -1.55 1 64.62 11 LEU B O 1
ATOM 1629 N N . GLU B 1 12 ? -8.984 -22.859 0.073 1 65.62 12 GLU B N 1
ATOM 1630 C CA . GLU B 1 12 ? -7.859 -22.594 0.962 1 65.62 12 GLU B CA 1
ATOM 1631 C C . GLU B 1 12 ? -7.438 -21.141 0.906 1 65.62 12 GLU B C 1
ATOM 1633 O O . GLU B 1 12 ? -6.324 -20.812 0.48 1 65.62 12 GLU B O 1
ATOM 1638 N N . GLN B 1 13 ? -8.289 -20.297 1.337 1 65.94 13 GLN B N 1
ATOM 1639 C CA . GLN B 1 13 ? -8.016 -18.859 1.244 1 65.94 13 GLN B CA 1
ATOM 1640 C C . GLN B 1 13 ? -7.457 -18.328 2.559 1 65.94 13 GLN B C 1
ATOM 1642 O O . GLN B 1 13 ? -8.039 -18.547 3.623 1 65.94 13 GLN B O 1
ATOM 1647 N N . TYR B 1 14 ? -6.141 -18.016 2.445 1 74 14 TYR B N 1
ATOM 1648 C CA . TYR B 1 14 ? -5.473 -17.391 3.582 1 74 14 TYR B CA 1
ATOM 1649 C C . TYR B 1 14 ? -5.043 -15.969 3.252 1 74 14 TYR B C 1
ATOM 1651 O O . TYR B 1 14 ? -4.785 -15.641 2.092 1 74 14 TYR B O 1
ATOM 1659 N N . LEU B 1 15 ? -5.113 -15.258 4.273 1 78.62 15 LEU B N 1
ATOM 1660 C CA . LEU B 1 15 ? -4.535 -13.93 4.113 1 78.62 15 LEU B CA 1
ATOM 1661 C C . LEU B 1 15 ? -3.031 -13.953 4.359 1 78.62 15 LEU B C 1
ATOM 1663 O O . LEU B 1 15 ? -2.572 -14.492 5.371 1 78.62 15 LEU B O 1
ATOM 1667 N N . THR B 1 16 ? -2.303 -13.469 3.391 1 86.69 16 THR B N 1
ATOM 1668 C CA . THR B 1 16 ? -0.87 -13.305 3.611 1 86.69 16 THR B CA 1
ATOM 1669 C C . THR B 1 16 ? -0.602 -12.219 4.648 1 86.69 16 THR B C 1
ATOM 1671 O O . THR B 1 16 ? -1.148 -11.117 4.559 1 86.69 16 THR B O 1
ATOM 1674 N N . PRO B 1 17 ? 0.216 -12.547 5.648 1 84.94 17 PRO B N 1
ATOM 1675 C CA . PRO B 1 17 ? 0.525 -11.516 6.641 1 84.94 17 PRO B CA 1
ATOM 1676 C C . PRO B 1 17 ? 1.152 -10.273 6.02 1 84.94 17 PRO B C 1
ATOM 1678 O O . PRO B 1 17 ? 1.957 -10.375 5.094 1 84.94 17 PRO B O 1
ATOM 1681 N N . PRO B 1 18 ? 0.832 -9.102 6.594 1 85.31 18 PRO B N 1
ATOM 1682 C CA . PRO B 1 18 ? 1.308 -7.848 6.004 1 85.31 18 PRO B CA 1
ATOM 1683 C C . PRO B 1 18 ? 2.832 -7.746 5.992 1 85.31 18 PRO B C 1
ATOM 1685 O O . PRO B 1 18 ? 3.406 -7.172 5.062 1 85.31 18 PRO B O 1
ATOM 1688 N N . GLU B 1 19 ? 3.449 -8.242 7.02 1 85.31 19 GLU B N 1
ATOM 1689 C CA . GLU B 1 19 ? 4.906 -8.164 7.086 1 85.31 19 GLU B CA 1
ATOM 1690 C C . GLU B 1 19 ? 5.555 -8.961 5.961 1 85.31 19 GLU B C 1
ATOM 1692 O O . GLU B 1 19 ? 6.621 -8.586 5.461 1 85.31 19 GLU B O 1
ATOM 1697 N N . VAL B 1 20 ? 4.957 -10.07 5.613 1 90 20 VAL B N 1
ATOM 1698 C CA . VAL B 1 20 ? 5.457 -10.898 4.52 1 90 20 VAL B CA 1
ATOM 1699 C C . VAL B 1 20 ? 5.254 -10.18 3.189 1 90 20 VAL B C 1
ATOM 1701 O O . VAL B 1 20 ? 6.152 -10.156 2.342 1 90 20 VAL B O 1
ATOM 1704 N N . VAL B 1 21 ? 4.07 -9.57 3.021 1 93.75 21 VAL B N 1
ATOM 1705 C CA . VAL B 1 21 ? 3.791 -8.773 1.827 1 93.75 21 VAL B CA 1
ATOM 1706 C C . VAL B 1 21 ? 4.844 -7.68 1.679 1 93.75 21 VAL B C 1
ATOM 1708 O O . VAL B 1 21 ? 5.457 -7.539 0.618 1 93.75 21 VAL B O 1
ATOM 1711 N N . ALA B 1 22 ? 5.09 -6.992 2.771 1 89.75 22 ALA B N 1
ATOM 1712 C CA . ALA B 1 22 ? 6.039 -5.883 2.762 1 89.75 22 ALA B CA 1
ATOM 1713 C C . ALA B 1 22 ? 7.445 -6.367 2.41 1 89.75 22 ALA B C 1
ATOM 1715 O O . ALA B 1 22 ? 8.125 -5.77 1.575 1 89.75 22 ALA B O 1
ATOM 1716 N N . ASP B 1 23 ? 7.863 -7.457 2.994 1 90.88 23 ASP B N 1
ATOM 1717 C CA . ASP B 1 23 ? 9.211 -7.973 2.789 1 90.88 23 ASP B CA 1
ATOM 1718 C C . ASP B 1 23 ? 9.438 -8.359 1.328 1 90.88 23 ASP B C 1
ATOM 1720 O O . ASP B 1 23 ? 10.461 -8.008 0.736 1 90.88 23 ASP B O 1
ATOM 1724 N N . ILE B 1 24 ? 8.477 -9.031 0.79 1 96.12 24 ILE B N 1
ATOM 1725 C CA . ILE B 1 24 ? 8.625 -9.516 -0.578 1 96.12 24 ILE B CA 1
ATOM 1726 C C . ILE B 1 24 ? 8.594 -8.336 -1.55 1 96.12 24 ILE B C 1
ATOM 1728 O O . ILE B 1 24 ? 9.461 -8.219 -2.418 1 96.12 24 ILE B O 1
ATOM 1732 N N . VAL B 1 25 ? 7.648 -7.457 -1.391 1 96.06 25 VAL B N 1
ATOM 1733 C CA . VAL B 1 25 ? 7.477 -6.355 -2.33 1 96.06 25 VAL B CA 1
ATOM 1734 C C . VAL B 1 25 ? 8.641 -5.379 -2.199 1 96.06 25 VAL B C 1
ATOM 1736 O O . VAL B 1 25 ? 9.125 -4.844 -3.199 1 96.06 25 VAL B O 1
ATOM 1739 N N . TRP B 1 26 ? 9.094 -5.25 -1.011 1 90.5 26 TRP B N 1
ATOM 1740 C CA . TRP B 1 26 ? 10.242 -4.371 -0.793 1 90.5 26 TRP B CA 1
ATOM 1741 C C . TRP B 1 26 ? 11.492 -4.941 -1.448 1 90.5 26 TRP B C 1
ATOM 1743 O O . TRP B 1 26 ? 12.234 -4.219 -2.113 1 90.5 26 TRP B O 1
ATOM 1753 N N . LEU B 1 27 ? 11.719 -6.145 -1.223 1 93.81 27 LEU B N 1
ATOM 1754 C CA . LEU B 1 27 ? 12.859 -6.785 -1.859 1 93.81 27 LEU B CA 1
ATOM 1755 C C . LEU B 1 27 ? 12.789 -6.652 -3.377 1 93.81 27 LEU B C 1
ATOM 1757 O O . LEU B 1 27 ? 13.766 -6.27 -4.02 1 93.81 27 LEU B O 1
ATOM 1761 N N . ALA B 1 28 ? 11.633 -6.934 -3.891 1 97.19 28 ALA B N 1
ATOM 1762 C CA . ALA B 1 28 ? 11.438 -6.816 -5.336 1 97.19 28 ALA B CA 1
ATOM 1763 C C . ALA B 1 28 ? 11.688 -5.387 -5.809 1 97.19 28 ALA B C 1
ATOM 1765 O O . ALA B 1 28 ? 12.281 -5.176 -6.871 1 97.19 28 ALA B O 1
ATOM 1766 N N . PHE B 1 29 ? 11.273 -4.488 -5.043 1 93.44 29 PHE B N 1
ATOM 1767 C CA . PHE B 1 29 ? 11.453 -3.078 -5.371 1 93.44 29 PHE B CA 1
ATOM 1768 C C . PHE B 1 29 ? 12.93 -2.705 -5.391 1 93.44 29 PHE B C 1
ATOM 1770 O O . PHE B 1 29 ? 13.406 -2.078 -6.336 1 93.44 29 PHE B O 1
ATOM 1777 N N . LEU B 1 30 ? 13.641 -3.086 -4.363 1 91.25 30 LEU B N 1
ATOM 1778 C CA . LEU B 1 30 ? 15.062 -2.789 -4.262 1 91.25 30 LEU B CA 1
ATOM 1779 C C . LEU B 1 30 ? 15.836 -3.402 -5.43 1 91.25 30 LEU B C 1
ATOM 1781 O O . LEU B 1 30 ? 16.844 -2.857 -5.859 1 91.25 30 LEU B O 1
ATOM 1785 N N . ARG B 1 31 ? 15.273 -4.395 -5.965 1 95.88 31 ARG B N 1
ATOM 1786 C CA . ARG B 1 31 ? 15.93 -5.105 -7.059 1 95.88 31 ARG B CA 1
ATOM 1787 C C . ARG B 1 31 ? 15.508 -4.535 -8.414 1 95.88 31 ARG B C 1
ATOM 1789 O O . ARG B 1 31 ? 15.891 -5.062 -9.461 1 95.88 31 ARG B O 1
ATOM 1796 N N . GLY B 1 32 ? 14.664 -3.531 -8.383 1 95.56 32 GLY B N 1
ATOM 1797 C CA . GLY B 1 32 ? 14.219 -2.896 -9.609 1 95.56 32 GLY B CA 1
ATOM 1798 C C . GLY B 1 32 ? 13.125 -3.672 -10.32 1 95.56 32 GLY B C 1
ATOM 1799 O O . GLY B 1 32 ? 12.945 -3.537 -11.531 1 95.56 32 GLY B O 1
ATOM 1800 N N . GLU B 1 33 ? 12.383 -4.43 -9.562 1 98.19 33 GLU B N 1
ATOM 1801 C CA . GLU B 1 33 ? 11.453 -5.383 -10.164 1 98.19 33 GLU B CA 1
ATOM 1802 C C . GLU B 1 33 ? 10 -4.973 -9.922 1 98.19 33 GLU B C 1
ATOM 1804 O O . GLU B 1 33 ? 9.086 -5.77 -10.133 1 98.19 33 GLU B O 1
ATOM 1809 N N . ILE B 1 34 ? 9.758 -3.736 -9.43 1 96.56 34 ILE B N 1
ATOM 1810 C CA . ILE B 1 34 ? 8.398 -3.287 -9.117 1 96.56 34 ILE B CA 1
ATOM 1811 C C . ILE B 1 34 ? 8.102 -1.998 -9.883 1 96.56 34 ILE B C 1
ATOM 1813 O O . ILE B 1 34 ? 7.254 -1.982 -10.781 1 96.56 34 ILE B O 1
ATOM 1817 N N . LYS B 1 35 ? 8.812 -0.924 -9.641 1 92.81 35 LYS B N 1
ATOM 1818 C CA . LYS B 1 35 ? 8.516 0.389 -10.203 1 92.81 35 LYS B CA 1
ATOM 1819 C C . LYS B 1 35 ? 8.57 0.356 -11.727 1 92.81 35 LYS B C 1
ATOM 1821 O O . LYS B 1 35 ? 9.57 -0.07 -12.312 1 92.81 35 LYS B O 1
ATOM 1826 N N . GLY B 1 36 ? 7.441 0.77 -12.344 1 95 36 GLY B N 1
ATOM 1827 C CA . GLY B 1 36 ? 7.367 0.823 -13.797 1 95 36 GLY B CA 1
ATOM 1828 C C . GLY B 1 36 ? 7.234 -0.545 -14.438 1 95 36 GLY B C 1
ATOM 1829 O O . GLY B 1 36 ? 7.305 -0.673 -15.664 1 95 36 GLY B O 1
ATOM 1830 N N . LYS B 1 37 ? 7.094 -1.579 -13.656 1 97.56 37 LYS B N 1
ATOM 1831 C CA . LYS B 1 37 ? 7.02 -2.943 -14.172 1 97.56 37 LYS B CA 1
ATOM 1832 C C . LYS B 1 37 ? 5.578 -3.434 -14.219 1 97.56 37 LYS B C 1
ATOM 1834 O O . LYS B 1 37 ? 4.727 -2.953 -13.469 1 97.56 37 LYS B O 1
ATOM 1839 N N . ARG B 1 38 ? 5.305 -4.328 -15.117 1 98.31 38 ARG B N 1
ATOM 1840 C CA . ARG B 1 38 ? 4.062 -5.094 -15.094 1 98.31 38 ARG B CA 1
ATOM 1841 C C . ARG B 1 38 ? 4.145 -6.23 -14.078 1 98.31 38 ARG B C 1
ATOM 1843 O O . ARG B 1 38 ? 4.961 -7.145 -14.227 1 98.31 38 ARG B O 1
ATOM 1850 N N . VAL B 1 39 ? 3.318 -6.16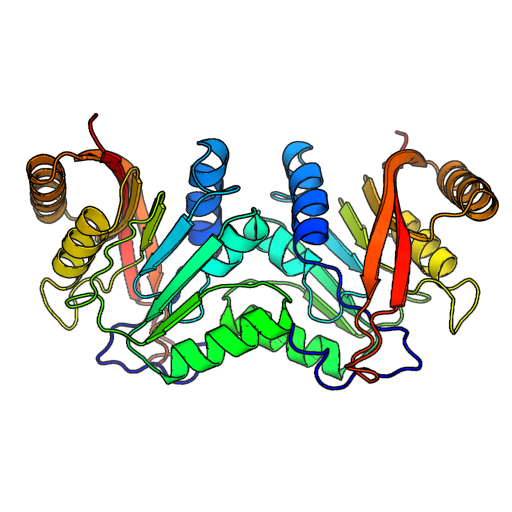8 -13.047 1 98.62 39 VAL B N 1
ATOM 1851 C CA . VAL B 1 39 ? 3.365 -7.125 -11.945 1 98.62 39 VAL B CA 1
ATOM 1852 C C . VAL B 1 39 ? 2.049 -7.898 -11.875 1 98.62 39 VAL B C 1
ATOM 1854 O O . VAL B 1 39 ? 0.971 -7.309 -11.984 1 98.62 39 VAL B O 1
ATOM 1857 N N . ALA B 1 40 ? 2.115 -9.211 -11.789 1 98.81 40 ALA B N 1
ATOM 1858 C CA . ALA B 1 40 ? 0.921 -10.023 -11.57 1 98.81 40 ALA B CA 1
ATOM 1859 C C . ALA B 1 40 ? 0.882 -10.57 -10.141 1 98.81 40 ALA B C 1
ATOM 1861 O O . ALA B 1 40 ? 1.901 -11.016 -9.617 1 98.81 40 ALA B O 1
ATOM 1862 N N . ASP B 1 41 ? -0.24 -10.492 -9.508 1 98.56 41 ASP B N 1
ATOM 1863 C CA . ASP B 1 41 ? -0.583 -11.109 -8.234 1 98.56 41 ASP B CA 1
ATOM 1864 C C . ASP B 1 41 ? -1.518 -12.305 -8.438 1 98.56 41 ASP B C 1
ATOM 1866 O O . ASP B 1 41 ? -2.727 -12.133 -8.602 1 98.56 41 ASP B O 1
ATOM 1870 N N . LEU B 1 42 ? -0.971 -13.547 -8.469 1 98.12 42 LEU B N 1
ATOM 1871 C CA . LEU B 1 42 ? -1.768 -14.734 -8.742 1 98.12 42 LEU B CA 1
ATOM 1872 C C . LEU B 1 42 ? -2.465 -15.227 -7.473 1 98.12 42 LEU B C 1
ATOM 1874 O O . LEU B 1 42 ? -1.824 -15.391 -6.434 1 98.12 42 LEU B O 1
ATOM 1878 N N . GLY B 1 43 ? -3.785 -15.531 -7.633 1 96.25 43 GLY B N 1
ATOM 1879 C CA . GLY B 1 43 ? -4.555 -15.797 -6.426 1 96.25 43 GLY B CA 1
ATOM 1880 C C . GLY B 1 43 ? -4.594 -14.617 -5.473 1 96.25 43 GLY B C 1
ATOM 1881 O O . GLY B 1 43 ? -4.32 -14.766 -4.281 1 96.25 43 GLY B O 1
ATOM 1882 N N . CYS B 1 44 ? -4.953 -13.492 -5.938 1 96 44 CYS B N 1
ATOM 1883 C CA . CYS B 1 44 ? -4.648 -12.234 -5.273 1 96 44 CYS B CA 1
ATOM 1884 C C . CYS B 1 44 ? -5.574 -12.008 -4.082 1 96 44 CYS B C 1
ATOM 1886 O O . CYS B 1 44 ? -5.297 -11.164 -3.227 1 96 44 CYS B O 1
ATOM 1888 N N . GLY B 1 45 ? -6.777 -12.719 -3.977 1 93.62 45 GLY B N 1
ATOM 1889 C CA . GLY B 1 45 ? -7.727 -12.398 -2.92 1 93.62 45 GLY B CA 1
ATOM 1890 C C . GLY B 1 45 ? -8.18 -10.953 -2.938 1 93.62 45 GLY B C 1
ATOM 1891 O O . GLY B 1 45 ? -8.688 -10.469 -3.947 1 93.62 45 GLY B O 1
ATOM 1892 N N . THR B 1 46 ? -7.84 -10.242 -1.915 1 92.06 46 THR B N 1
ATOM 1893 C CA . THR B 1 46 ? -8.203 -8.828 -1.861 1 92.06 46 THR B CA 1
ATOM 1894 C C . THR B 1 46 ? -7.07 -7.961 -2.395 1 92.06 46 THR B C 1
ATOM 1896 O O . THR B 1 46 ? -7.133 -6.734 -2.311 1 92.06 46 THR B O 1
ATOM 1899 N N . GLY B 1 47 ? -6.055 -8.539 -2.85 1 95.69 47 GLY B N 1
ATOM 1900 C CA . GLY B 1 47 ? -5.051 -7.844 -3.637 1 95.69 47 GLY B CA 1
ATOM 1901 C C . GLY B 1 47 ? -3.949 -7.23 -2.793 1 95.69 47 GLY B C 1
ATOM 1902 O O . GLY B 1 47 ? -3.475 -6.133 -3.084 1 95.69 47 GLY B O 1
ATOM 1903 N N . ARG B 1 48 ? -3.492 -7.891 -1.74 1 95 48 ARG B N 1
ATOM 1904 C CA . ARG B 1 48 ? -2.506 -7.332 -0.82 1 95 48 ARG B CA 1
ATOM 1905 C C . ARG B 1 48 ? -1.177 -7.082 -1.526 1 95 48 ARG B C 1
ATOM 1907 O O . ARG B 1 48 ? -0.603 -6 -1.416 1 95 48 ARG B O 1
ATOM 1914 N N . PHE B 1 49 ? -0.679 -8.07 -2.32 1 97.5 49 PHE B N 1
ATOM 1915 C CA . PHE B 1 49 ? 0.569 -7.891 -3.053 1 97.5 49 PHE B CA 1
ATOM 1916 C C . PHE B 1 49 ? 0.424 -6.812 -4.121 1 97.5 49 PHE B C 1
ATOM 1918 O O . PHE B 1 49 ? 1.312 -5.973 -4.285 1 97.5 49 PHE B O 1
ATOM 1925 N N . CYS B 1 50 ? -0.673 -6.84 -4.762 1 97.88 50 CYS B N 1
ATOM 1926 C CA . CYS B 1 50 ? -0.91 -5.883 -5.832 1 97.88 50 CYS B CA 1
ATOM 1927 C C . CYS B 1 50 ? -1.001 -4.461 -5.285 1 97.88 50 CYS B C 1
ATOM 1929 O O . CYS B 1 50 ? -0.44 -3.531 -5.863 1 97.88 50 CYS B O 1
ATOM 1931 N N . ALA B 1 51 ? -1.702 -4.32 -4.168 1 96.19 51 ALA B N 1
ATOM 1932 C CA . ALA B 1 51 ? -1.824 -2.996 -3.564 1 96.19 51 ALA B CA 1
ATOM 1933 C C . ALA B 1 51 ? -0.457 -2.447 -3.168 1 96.19 51 ALA B C 1
ATOM 1935 O O . ALA B 1 51 ? -0.11 -1.315 -3.518 1 96.19 51 ALA B O 1
ATOM 1936 N N . ALA B 1 52 ? 0.315 -3.246 -2.488 1 95.44 52 ALA B N 1
ATOM 1937 C CA . ALA B 1 52 ? 1.65 -2.836 -2.062 1 95.44 52 ALA B CA 1
ATOM 1938 C C . ALA B 1 52 ? 2.523 -2.479 -3.262 1 95.44 52 ALA B C 1
ATOM 1940 O O . ALA B 1 52 ? 3.191 -1.442 -3.264 1 95.44 52 ALA B O 1
ATOM 1941 N N . ALA B 1 53 ? 2.488 -3.277 -4.297 1 96.62 53 ALA B N 1
ATOM 1942 C CA . ALA B 1 53 ? 3.283 -3.043 -5.496 1 96.62 53 ALA B CA 1
ATOM 1943 C C . ALA B 1 53 ? 2.828 -1.776 -6.219 1 96.62 53 ALA B C 1
ATOM 1945 O O . ALA B 1 53 ? 3.652 -1.017 -6.73 1 96.62 53 ALA B O 1
ATOM 1946 N N . SER B 1 54 ? 1.554 -1.562 -6.258 1 95.06 54 SER B N 1
ATOM 1947 C CA . SER B 1 54 ? 1.005 -0.391 -6.934 1 95.06 54 SER B CA 1
ATOM 1948 C C . SER B 1 54 ? 1.478 0.9 -6.273 1 95.06 54 SER B C 1
ATOM 1950 O O . SER B 1 54 ? 1.822 1.864 -6.957 1 95.06 54 SER B O 1
ATOM 1952 N N . PHE B 1 55 ? 1.538 0.89 -4.969 1 90.25 55 PHE B N 1
ATOM 1953 C CA . PHE B 1 55 ? 2.008 2.078 -4.266 1 90.25 55 PHE B CA 1
ATOM 1954 C C . PHE B 1 55 ? 3.469 2.361 -4.594 1 90.25 55 PHE B C 1
ATOM 1956 O O . PHE B 1 55 ? 3.928 3.498 -4.473 1 90.25 55 PHE B O 1
ATOM 1963 N N . LEU B 1 56 ? 4.109 1.326 -5.059 1 90.69 56 LEU B N 1
ATOM 1964 C CA . LEU B 1 56 ? 5.523 1.498 -5.387 1 90.69 56 LEU B CA 1
ATOM 1965 C C . LEU B 1 56 ? 5.719 1.681 -6.887 1 90.69 56 LEU 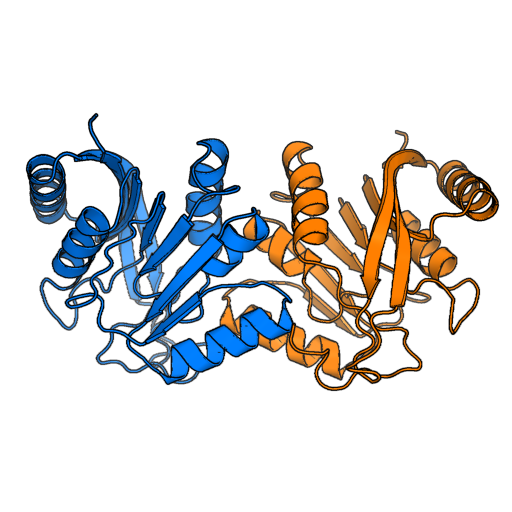B C 1
ATOM 1967 O O . LEU B 1 56 ? 6.844 1.611 -7.383 1 90.69 56 LEU B O 1
ATOM 1971 N N . GLY B 1 57 ? 4.582 1.858 -7.629 1 90.88 57 GLY B N 1
ATOM 1972 C CA . GLY B 1 57 ? 4.672 2.307 -9.008 1 90.88 57 GLY B CA 1
ATOM 1973 C C . GLY B 1 57 ? 4.512 1.184 -10.016 1 90.88 57 GLY B C 1
ATOM 1974 O O . GLY B 1 57 ? 4.82 1.351 -11.195 1 90.88 57 GLY B O 1
ATOM 1975 N N . ALA B 1 58 ? 4.02 0.047 -9.586 1 96.06 58 ALA B N 1
ATOM 1976 C CA . ALA B 1 58 ? 3.801 -1.073 -10.492 1 96.06 58 ALA B CA 1
ATOM 1977 C C . ALA B 1 58 ? 2.52 -0.881 -11.305 1 96.06 58 ALA B C 1
ATOM 1979 O O . ALA B 1 58 ? 1.58 -0.229 -10.844 1 96.06 58 ALA B O 1
ATOM 1980 N N . TYR B 1 59 ? 2.518 -1.396 -12.508 1 96.94 59 TYR B N 1
ATOM 1981 C CA . TYR B 1 59 ? 1.284 -1.701 -13.219 1 96.94 59 TYR B CA 1
ATOM 1982 C C . TYR B 1 59 ? 0.803 -3.111 -12.898 1 96.94 59 TYR B C 1
ATOM 1984 O O . TYR B 1 59 ? 1.269 -4.082 -13.5 1 96.94 59 TYR B O 1
ATOM 1992 N N . CYS B 1 60 ? -0.157 -3.221 -11.992 1 97.88 60 CYS B N 1
ATOM 1993 C CA . CYS B 1 60 ? -0.423 -4.516 -11.375 1 97.88 60 CYS B CA 1
ATOM 1994 C C . CYS B 1 60 ? -1.696 -5.137 -11.938 1 97.88 60 CYS B C 1
ATOM 1996 O O . CYS B 1 60 ? -2.643 -4.422 -12.281 1 97.88 60 CYS B O 1
ATOM 1998 N N . ALA B 1 61 ? -1.714 -6.457 -12.078 1 98.38 61 ALA B N 1
ATOM 1999 C CA . ALA B 1 61 ? -2.902 -7.246 -12.383 1 98.38 61 ALA B CA 1
ATOM 2000 C C . ALA B 1 61 ? -3.203 -8.242 -11.266 1 98.38 61 ALA B C 1
ATOM 2002 O O . ALA B 1 61 ? -2.314 -8.977 -10.828 1 98.38 61 ALA B O 1
ATOM 2003 N N . CYS B 1 62 ? -4.438 -8.227 -10.852 1 97.94 62 CYS B N 1
ATOM 2004 C CA . CYS B 1 62 ? -4.949 -9.18 -9.875 1 97.94 62 CYS B CA 1
ATOM 2005 C C . CYS B 1 62 ? -5.684 -10.32 -10.562 1 97.94 62 CYS B C 1
ATOM 2007 O O . CYS B 1 62 ? -6.699 -10.102 -11.227 1 97.94 62 CYS B O 1
ATOM 2009 N N . ILE B 1 63 ? -5.172 -11.539 -10.422 1 97.88 63 ILE B N 1
ATOM 2010 C CA . ILE B 1 63 ? -5.836 -12.711 -10.969 1 97.88 63 ILE B CA 1
ATOM 2011 C C . ILE B 1 63 ? -6.422 -13.555 -9.844 1 97.88 63 ILE B C 1
ATOM 2013 O O . ILE B 1 63 ? -5.695 -14.008 -8.953 1 97.88 63 ILE B O 1
ATOM 2017 N N . GLU B 1 64 ? -7.676 -13.734 -9.828 1 96.25 64 GLU B N 1
ATOM 2018 C CA . GLU B 1 64 ? -8.383 -14.375 -8.727 1 96.25 64 GLU B CA 1
ATOM 2019 C C . GLU B 1 64 ? -9.633 -15.102 -9.219 1 96.25 64 GLU B C 1
ATOM 2021 O O . GLU B 1 64 ? -10.375 -14.578 -10.055 1 96.25 64 GLU B O 1
ATOM 2026 N N . ILE B 1 65 ? -9.797 -16.297 -8.719 1 95.38 65 ILE B N 1
ATOM 2027 C CA . ILE B 1 65 ? -10.883 -17.156 -9.188 1 95.38 65 ILE B CA 1
ATOM 2028 C C . ILE B 1 65 ? -12.18 -16.766 -8.469 1 95.38 65 ILE B C 1
ATOM 2030 O O . ILE B 1 65 ? -13.266 -16.906 -9.023 1 95.38 65 ILE B O 1
ATOM 2034 N N . ASP B 1 66 ? -12.18 -16.375 -7.254 1 93.81 66 ASP B N 1
ATOM 2035 C CA . ASP B 1 66 ? -13.352 -16.062 -6.445 1 93.81 66 ASP B CA 1
ATOM 2036 C C . ASP B 1 66 ? -13.898 -14.672 -6.801 1 93.81 66 ASP B C 1
ATOM 2038 O O . ASP B 1 66 ? -13.258 -13.656 -6.52 1 93.81 66 ASP B O 1
ATOM 2042 N N . ASN B 1 67 ? -15.047 -14.586 -7.336 1 94.31 67 ASN B N 1
ATOM 2043 C CA . ASN B 1 67 ? -15.656 -13.336 -7.781 1 94.31 67 ASN B CA 1
ATOM 2044 C C . ASN B 1 67 ? -15.898 -12.383 -6.613 1 94.31 67 ASN B C 1
ATOM 2046 O O . ASN B 1 67 ? -15.773 -11.164 -6.766 1 94.31 67 ASN B O 1
ATOM 2050 N N . ASP B 1 68 ? -16.281 -12.875 -5.492 1 92.38 68 ASP B N 1
ATOM 2051 C CA . ASP B 1 68 ? -16.5 -12.031 -4.328 1 92.38 68 ASP B CA 1
ATOM 2052 C C . ASP B 1 68 ? -15.211 -11.328 -3.906 1 92.38 68 ASP B C 1
ATOM 2054 O O . ASP B 1 68 ? -15.227 -10.133 -3.594 1 92.38 68 ASP B O 1
ATOM 2058 N N . SER B 1 69 ? -14.148 -12.086 -3.904 1 92.44 69 SER B N 1
ATOM 2059 C CA . SER B 1 69 ? -12.859 -11.523 -3.527 1 92.44 69 SER B CA 1
ATOM 2060 C C . SER B 1 69 ? -12.43 -10.422 -4.492 1 92.44 69 SER B C 1
ATOM 2062 O O . SER B 1 69 ? -11.953 -9.367 -4.066 1 92.44 69 SER B O 1
ATOM 2064 N N . ILE B 1 70 ? -12.633 -10.633 -5.73 1 94 70 ILE B N 1
ATOM 2065 C CA . ILE B 1 70 ? -12.234 -9.656 -6.738 1 94 70 ILE B CA 1
ATOM 2066 C C . ILE B 1 70 ? -13.086 -8.398 -6.594 1 94 70 ILE B C 1
ATOM 2068 O O . ILE B 1 70 ? -12.586 -7.281 -6.758 1 94 70 ILE B O 1
ATOM 2072 N N . THR B 1 71 ? -14.344 -8.609 -6.359 1 95.25 71 THR B N 1
ATOM 2073 C CA . THR B 1 71 ? -15.242 -7.473 -6.168 1 95.25 71 THR B CA 1
ATOM 2074 C C . THR B 1 71 ? -14.789 -6.625 -4.984 1 95.25 71 THR B C 1
ATOM 2076 O O . THR B 1 71 ? -14.75 -5.395 -5.074 1 95.25 71 THR B O 1
ATOM 2079 N N . LEU B 1 72 ? -14.461 -7.297 -3.957 1 93.5 72 LEU B N 1
ATOM 2080 C CA . LEU B 1 72 ? -13.953 -6.602 -2.777 1 93.5 72 LEU B CA 1
ATOM 2081 C C . LEU B 1 72 ? -12.625 -5.91 -3.08 1 93.5 72 LEU B C 1
ATOM 2083 O O . LEU B 1 72 ? -12.406 -4.77 -2.666 1 93.5 72 LEU B O 1
ATOM 2087 N N . ALA B 1 73 ? -11.766 -6.586 -3.82 1 95.06 73 ALA B N 1
ATOM 2088 C CA . ALA B 1 73 ? -10.492 -5.992 -4.191 1 95.06 73 ALA B CA 1
AT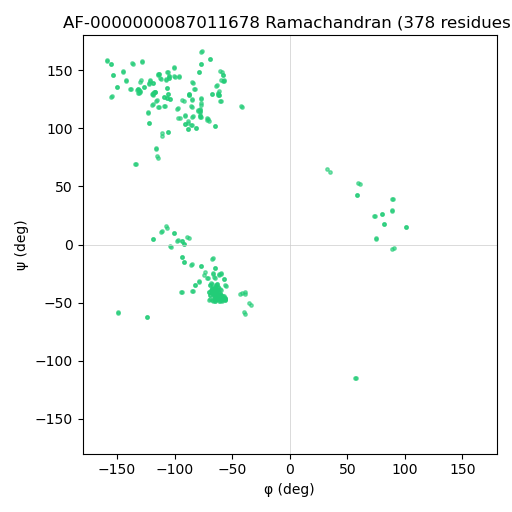OM 2089 C C . ALA B 1 73 ? -10.695 -4.707 -4.988 1 95.06 73 ALA B C 1
ATOM 2091 O O . ALA B 1 73 ? -10.055 -3.689 -4.715 1 95.06 73 ALA B O 1
ATOM 2092 N N . LYS B 1 74 ? -11.57 -4.762 -5.918 1 95.81 74 LYS B N 1
ATOM 2093 C CA . LYS B 1 74 ? -11.883 -3.586 -6.73 1 95.81 74 LYS B CA 1
ATOM 2094 C C . LYS B 1 74 ? -12.328 -2.418 -5.859 1 95.81 74 LYS B C 1
ATOM 2096 O O . LYS B 1 74 ? -11.906 -1.279 -6.074 1 95.81 74 LYS B O 1
ATOM 2101 N N . LYS B 1 75 ? -13.141 -2.715 -4.961 1 94 75 LYS B N 1
ATOM 2102 C CA . LYS B 1 75 ? -13.625 -1.677 -4.055 1 94 75 LYS B CA 1
ATOM 2103 C C . LYS B 1 75 ? -12.484 -1.098 -3.221 1 94 75 LYS B C 1
ATOM 2105 O O . LYS B 1 75 ? -12.391 0.121 -3.061 1 94 75 LYS B O 1
ATOM 2110 N N . VAL B 1 76 ? -11.703 -1.956 -2.678 1 93.5 76 VAL B N 1
ATOM 2111 C CA . VAL B 1 76 ? -10.562 -1.553 -1.864 1 93.5 76 VAL B CA 1
ATOM 2112 C C . VAL B 1 76 ? -9.656 -0.629 -2.672 1 93.5 76 VAL B C 1
ATOM 2114 O O . VAL B 1 76 ? -9.266 0.443 -2.199 1 93.5 76 VAL B O 1
ATOM 2117 N N . PHE B 1 77 ? -9.367 -0.991 -3.891 1 94.94 77 PHE B N 1
ATOM 2118 C CA . PHE B 1 77 ? -8.461 -0.221 -4.738 1 94.94 77 PHE B CA 1
ATOM 2119 C C . PHE B 1 77 ? -9.07 1.13 -5.094 1 94.94 77 PHE B C 1
ATOM 2121 O O . PHE B 1 77 ? -8.375 2.148 -5.098 1 94.94 77 PHE B O 1
ATOM 2128 N N . LYS B 1 78 ? -10.32 1.069 -5.301 1 91.69 78 LYS B N 1
ATOM 2129 C CA . LYS B 1 78 ? -11.031 2.318 -5.574 1 91.69 78 LYS B CA 1
ATOM 2130 C C . LYS B 1 78 ? -10.945 3.27 -4.383 1 91.69 78 LYS B C 1
ATOM 2132 O O . LYS B 1 78 ? -10.633 4.449 -4.547 1 91.69 78 LYS B O 1
ATOM 2137 N N . ASP B 1 79 ? -11.164 2.74 -3.234 1 89.56 79 ASP B N 1
ATOM 2138 C CA . ASP B 1 79 ? -11.164 3.555 -2.023 1 89.56 79 ASP B CA 1
ATOM 2139 C C . ASP B 1 79 ? -9.766 4.094 -1.729 1 89.56 79 ASP B C 1
ATOM 2141 O O . ASP B 1 79 ? -9.617 5.172 -1.148 1 89.56 79 ASP B O 1
ATOM 2145 N N . LEU B 1 80 ? -8.727 3.41 -2.213 1 91.69 80 LEU B N 1
ATOM 2146 C CA . LEU B 1 80 ? -7.344 3.83 -2 1 91.69 80 LEU B CA 1
ATOM 2147 C C . LEU B 1 80 ? -6.848 4.68 -3.164 1 91.69 80 LEU B C 1
ATOM 2149 O O . LEU B 1 80 ? -5.75 5.238 -3.107 1 91.69 80 LEU B O 1
ATOM 2153 N N . GLY B 1 81 ? -7.602 4.738 -4.246 1 87.56 81 GLY B N 1
ATOM 2154 C CA . GLY B 1 81 ? -7.219 5.523 -5.41 1 87.56 81 GLY B CA 1
ATOM 2155 C C . GLY B 1 81 ? -6.082 4.898 -6.199 1 87.56 81 GLY B C 1
ATOM 2156 O O . GLY B 1 81 ? -5.27 5.609 -6.793 1 87.56 81 GLY B O 1
ATOM 2157 N N . ILE B 1 82 ? -5.93 3.615 -6.086 1 90.44 82 ILE B N 1
ATOM 2158 C CA . ILE B 1 82 ? -4.902 2.934 -6.863 1 90.44 82 ILE B CA 1
ATOM 2159 C C . ILE B 1 82 ? -5.551 2.143 -8 1 90.44 82 ILE B C 1
ATOM 2161 O O . ILE B 1 82 ? -6.703 1.719 -7.891 1 90.44 82 ILE B O 1
ATOM 2165 N N . ASP B 1 83 ? -4.754 2.062 -9.102 1 91.12 83 ASP B N 1
ATOM 2166 C CA . ASP B 1 83 ? -5.254 1.387 -10.297 1 91.12 83 ASP B CA 1
ATOM 2167 C C . ASP B 1 83 ? -4.609 0.013 -10.461 1 91.12 83 ASP B C 1
ATOM 2169 O O . ASP B 1 83 ? -3.436 -0.172 -10.133 1 91.12 83 ASP B O 1
ATOM 2173 N N . ALA B 1 84 ? -5.395 -0.916 -10.922 1 96.5 84 ALA B N 1
ATOM 2174 C CA . ALA B 1 84 ? -4.93 -2.25 -11.289 1 96.5 84 ALA B CA 1
ATOM 2175 C C . ALA B 1 84 ? -5.902 -2.928 -12.25 1 96.5 84 ALA B C 1
ATOM 2177 O O . ALA B 1 84 ? -7.051 -2.496 -12.383 1 96.5 84 ALA B O 1
ATOM 2178 N N . ASP B 1 85 ? -5.426 -3.885 -12.977 1 97.44 85 ASP B N 1
ATOM 2179 C CA . ASP B 1 85 ? -6.309 -4.773 -13.727 1 97.44 85 ASP B CA 1
ATOM 2180 C C . ASP B 1 85 ? -6.82 -5.91 -12.852 1 97.44 85 ASP B C 1
ATOM 2182 O O . ASP B 1 85 ? -6.074 -6.457 -12.031 1 97.44 85 ASP B O 1
ATOM 2186 N N . PHE B 1 86 ? -8.078 -6.18 -13.047 1 98.12 86 PHE B N 1
ATOM 2187 C CA . PHE B 1 86 ? -8.703 -7.27 -12.312 1 98.12 86 PHE B CA 1
ATOM 2188 C C . PHE B 1 86 ? -9.227 -8.336 -13.258 1 98.12 86 PHE B C 1
ATOM 2190 O O . PHE B 1 86 ? -10.062 -8.055 -14.125 1 98.12 86 PHE B O 1
ATOM 2197 N N . ILE B 1 87 ? -8.727 -9.516 -13.094 1 97.5 87 ILE B N 1
ATOM 2198 C CA . ILE B 1 87 ? -9.086 -10.617 -13.977 1 97.5 87 ILE B CA 1
ATOM 2199 C C . ILE B 1 87 ? -9.656 -11.773 -13.164 1 97.5 87 ILE B C 1
ATOM 2201 O O . ILE B 1 87 ? -8.953 -12.352 -12.328 1 97.5 87 ILE B O 1
ATOM 2205 N N . ASN B 1 88 ? -10.945 -12.07 -13.352 1 97.25 88 ASN B 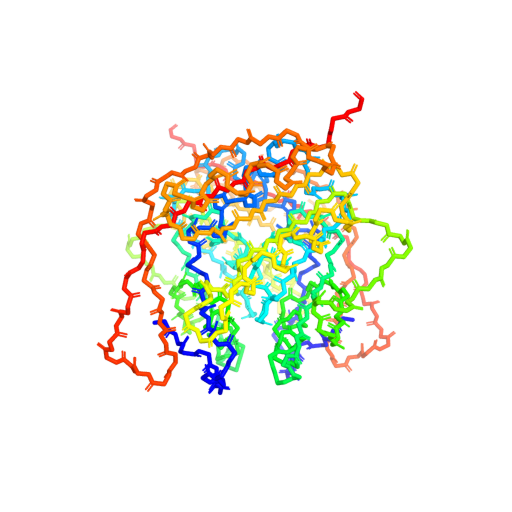N 1
ATOM 2206 C CA . ASN B 1 88 ? -11.578 -13.234 -12.734 1 97.25 88 ASN B CA 1
ATOM 2207 C C . ASN B 1 88 ? -11.297 -14.508 -13.523 1 97.25 88 ASN B C 1
ATOM 2209 O O . ASN B 1 88 ? -11.922 -14.758 -14.555 1 97.25 88 ASN B O 1
ATOM 2213 N N . ALA B 1 89 ? -10.328 -15.305 -13.031 1 97 89 ALA B N 1
ATOM 2214 C CA . ALA B 1 89 ? -9.906 -16.484 -13.766 1 97 89 ALA B CA 1
ATOM 2215 C C . ALA B 1 89 ? -9.289 -17.531 -12.828 1 97 89 ALA B C 1
ATOM 2217 O O . ALA B 1 89 ? -8.82 -17.188 -11.742 1 97 89 ALA B O 1
ATOM 2218 N N . ASP B 1 90 ? -9.344 -18.75 -13.266 1 95.81 90 ASP B N 1
ATOM 2219 C CA . ASP B 1 90 ? -8.555 -19.828 -12.68 1 95.81 90 ASP B CA 1
ATOM 2220 C C . ASP B 1 90 ? -7.102 -19.766 -13.133 1 95.81 90 ASP B C 1
ATOM 2222 O O . ASP B 1 90 ? -6.816 -19.828 -14.336 1 95.81 90 ASP B O 1
ATOM 2226 N N . VAL B 1 91 ? -6.23 -19.625 -12.188 1 96.69 91 VAL B N 1
ATOM 2227 C CA . VAL B 1 91 ? -4.805 -19.5 -12.492 1 96.69 91 VAL B CA 1
ATOM 2228 C C . VAL B 1 91 ? -4.355 -20.688 -13.336 1 96.69 91 VAL B C 1
ATOM 2230 O O . VAL B 1 91 ? -3.502 -20.547 -14.219 1 96.69 91 VAL B O 1
ATOM 2233 N N . GLU B 1 92 ? -4.922 -21.828 -13.062 1 94.75 92 GLU B N 1
ATOM 2234 C CA . GLU B 1 92 ? -4.559 -23.047 -13.773 1 94.75 92 GLU B CA 1
ATOM 2235 C C . GLU B 1 92 ? -4.742 -22.891 -15.281 1 94.75 92 GLU B C 1
ATOM 2237 O O . GLU B 1 92 ? -3.982 -23.453 -16.062 1 94.75 92 GLU B O 1
ATOM 2242 N N . TYR B 1 93 ? -5.691 -22.062 -15.633 1 95.31 93 TYR B N 1
ATOM 2243 C CA . TYR B 1 93 ? -6.027 -22 -17.047 1 95.31 93 TYR B CA 1
ATOM 2244 C C . TYR B 1 93 ? -5.781 -20.594 -17.594 1 95.31 93 TYR B C 1
ATOM 2246 O O . TYR B 1 93 ? -6.16 -20.281 -18.734 1 95.31 93 TYR B O 1
ATOM 2254 N N . PHE B 1 94 ? -5.246 -19.734 -16.781 1 96.06 94 PHE B N 1
ATOM 2255 C CA . PHE B 1 94 ? -5.008 -18.375 -17.219 1 96.06 94 PHE B CA 1
ATOM 2256 C C . PHE B 1 94 ? -3.777 -18.297 -18.109 1 96.06 94 PHE B C 1
ATOM 2258 O O . PHE B 1 94 ? -2.705 -18.781 -17.75 1 96.06 94 PHE B O 1
ATOM 2265 N N . TYR B 1 95 ? -4.016 -17.719 -19.266 1 91.94 95 TYR B N 1
ATOM 2266 C CA . TYR B 1 95 ? -2.953 -17.5 -20.25 1 91.94 95 TYR B CA 1
ATOM 2267 C C . TYR B 1 95 ? -2.947 -16.062 -20.734 1 91.94 95 TYR B C 1
ATOM 2269 O O . TYR B 1 95 ? -4.008 -15.445 -20.891 1 91.94 95 TYR B O 1
ATOM 2277 N N . SER B 1 96 ? -1.727 -15.555 -20.891 1 91.56 96 SER B N 1
ATOM 2278 C CA . SER B 1 96 ? -1.563 -14.203 -21.422 1 91.56 96 SER B CA 1
ATOM 2279 C C . SER B 1 96 ? -0.419 -14.141 -22.438 1 91.56 96 SER B C 1
ATOM 2281 O O . SER B 1 96 ? 0.657 -14.688 -22.188 1 91.56 96 SER B O 1
ATOM 2283 N N . GLN B 1 97 ? -0.702 -13.484 -23.547 1 89.31 97 GLN B N 1
ATOM 2284 C CA . GLN B 1 97 ? 0.358 -13.281 -24.531 1 89.31 97 GLN B CA 1
ATOM 2285 C C . GLN B 1 97 ? 1.393 -12.281 -24.016 1 89.31 97 GLN B C 1
ATOM 2287 O O . GLN B 1 97 ? 2.592 -12.445 -24.25 1 89.31 97 GLN B O 1
ATOM 2292 N N . SER B 1 98 ? 0.868 -11.273 -23.406 1 92.62 98 SER B N 1
ATOM 2293 C CA . SER B 1 98 ? 1.772 -10.305 -22.797 1 92.62 98 SER B CA 1
ATOM 2294 C C . SER B 1 98 ? 2.201 -10.75 -21.406 1 92.62 98 SER B C 1
ATOM 2296 O O . SER B 1 98 ? 1.391 -10.766 -20.484 1 92.62 98 SER B O 1
ATOM 2298 N N . LYS B 1 99 ? 3.422 -11.102 -21.312 1 96.5 99 LYS B N 1
ATOM 2299 C CA . LYS B 1 99 ? 3.938 -11.617 -20.047 1 96.5 99 LYS B CA 1
ATOM 2300 C C . LYS B 1 99 ? 4.176 -10.484 -19.047 1 96.5 99 LYS B C 1
ATOM 2302 O O . LYS B 1 99 ? 4.125 -9.305 -19.406 1 96.5 99 LYS B O 1
ATOM 2307 N N . PHE B 1 100 ? 4.359 -10.836 -17.859 1 98.56 100 PHE B N 1
ATOM 2308 C CA . PHE B 1 100 ? 4.637 -9.898 -16.766 1 98.56 100 PHE B CA 1
ATOM 2309 C C . PHE B 1 100 ? 6.125 -9.867 -16.453 1 98.56 100 PHE B C 1
ATOM 2311 O O . PHE B 1 100 ? 6.824 -10.875 -16.594 1 98.56 100 PHE B O 1
ATOM 2318 N N . ASP B 1 101 ? 6.598 -8.688 -16.094 1 98.69 101 ASP B N 1
ATOM 2319 C CA . ASP B 1 101 ? 7.984 -8.594 -15.641 1 98.69 101 ASP B CA 1
ATOM 2320 C C . ASP B 1 101 ? 8.18 -9.352 -14.336 1 98.69 101 ASP B C 1
ATOM 2322 O O . ASP B 1 101 ? 9.148 -10.109 -14.188 1 98.69 101 ASP B O 1
ATOM 2326 N N . THR B 1 102 ? 7.281 -9.195 -13.414 1 98.81 102 THR B N 1
ATOM 2327 C CA . THR B 1 102 ? 7.332 -9.812 -12.086 1 98.81 102 THR B CA 1
ATOM 2328 C C . THR B 1 102 ? 6.012 -10.508 -11.766 1 98.81 102 THR B C 1
ATOM 2330 O O . THR B 1 102 ? 4.938 -9.945 -12 1 98.81 102 THR B O 1
ATOM 2333 N N . VAL B 1 103 ? 6.09 -11.711 -11.305 1 98.94 103 VAL B N 1
ATOM 2334 C CA . VAL B 1 103 ? 4.922 -12.422 -10.789 1 98.94 103 VAL B CA 1
ATOM 2335 C C . VAL B 1 103 ? 5.117 -12.734 -9.312 1 98.94 103 VAL B C 1
ATOM 2337 O O . VAL B 1 103 ? 6.188 -13.188 -8.898 1 98.94 103 VAL B O 1
ATOM 2340 N N . ILE B 1 104 ? 4.137 -12.43 -8.516 1 98.81 104 ILE B N 1
ATOM 2341 C CA . ILE B 1 104 ? 4.141 -12.727 -7.086 1 98.81 104 ILE B CA 1
ATOM 2342 C C . ILE B 1 104 ? 2.932 -13.594 -6.734 1 98.81 104 ILE B C 1
ATOM 2344 O O . ILE B 1 104 ? 1.827 -13.359 -7.23 1 98.81 104 ILE B O 1
ATOM 2348 N N . GLU B 1 105 ? 3.131 -14.602 -5.855 1 98 105 GLU B N 1
ATOM 2349 C CA . GLU B 1 105 ? 1.986 -15.422 -5.465 1 98 105 GLU B CA 1
ATOM 2350 C C . GLU B 1 105 ? 2.191 -16.031 -4.086 1 98 105 GLU B C 1
ATOM 2352 O O . GLU B 1 105 ? 3.326 -16.297 -3.678 1 98 105 GLU B O 1
ATOM 2357 N N . ASN B 1 106 ? 1.135 -16.172 -3.371 1 94.94 106 ASN B N 1
ATOM 2358 C CA . ASN B 1 106 ? 0.96 -17.062 -2.229 1 94.94 106 ASN B CA 1
ATOM 2359 C C . ASN B 1 106 ? -0.092 -18.125 -2.508 1 94.94 106 ASN B C 1
ATOM 2361 O O . ASN B 1 106 ? -1.251 -17.984 -2.115 1 94.94 106 ASN B O 1
ATOM 2365 N N . PRO B 1 107 ? 0.291 -19.172 -3.164 1 93.81 107 PRO B N 1
ATOM 2366 C CA . PRO B 1 107 ? -0.669 -20.172 -3.635 1 93.81 107 PRO B CA 1
ATOM 2367 C C . PRO B 1 107 ? -1.295 -20.984 -2.494 1 93.81 107 PRO B C 1
ATOM 2369 O O . PRO B 1 107 ? -0.792 -20.953 -1.367 1 93.81 107 PRO B O 1
ATOM 2372 N N . PRO B 1 108 ? -2.459 -21.594 -2.771 1 88.38 108 PRO B N 1
ATOM 2373 C CA . PRO B 1 108 ? -2.908 -22.609 -1.822 1 88.38 108 PRO B CA 1
ATOM 2374 C C . PRO B 1 108 ? -1.889 -23.734 -1.632 1 88.38 108 PRO B C 1
ATOM 2376 O O . PRO B 1 108 ? -1.197 -24.109 -2.582 1 88.38 108 PRO B O 1
ATOM 2379 N N . PHE B 1 109 ? -1.694 -24.266 -0.434 1 80.19 109 PHE B N 1
ATOM 2380 C CA . PHE B 1 109 ? -0.593 -25.156 -0.11 1 80.19 109 PHE B CA 1
ATOM 2381 C C . PHE B 1 109 ? -0.977 -26.609 -0.385 1 80.19 109 PHE B C 1
ATOM 2383 O O . PHE B 1 109 ? -0.193 -27.531 -0.125 1 80.19 109 PHE B O 1
ATOM 2390 N N . GLY B 1 110 ? -2.115 -26.844 -0.971 1 76.5 110 GLY B N 1
ATOM 2391 C CA . GLY B 1 110 ? -2.48 -28.203 -1.363 1 76.5 110 GLY B CA 1
ATOM 2392 C C . GLY B 1 110 ? -3.053 -29.016 -0.222 1 76.5 110 GLY B C 1
ATOM 2393 O O . GLY B 1 110 ? -3.02 -30.25 -0.258 1 76.5 110 GLY B O 1
ATOM 2394 N N . VAL B 1 111 ? -3.461 -28.344 0.787 1 70.62 111 VAL B N 1
ATOM 2395 C CA . VAL B 1 111 ? -4.082 -29.062 1.893 1 70.62 111 VAL B CA 1
ATOM 2396 C C . VAL B 1 111 ? -5.434 -29.625 1.451 1 70.62 111 VAL B C 1
ATOM 2398 O O . VAL B 1 111 ? -5.777 -30.766 1.784 1 70.62 111 VAL B O 1
ATOM 2401 N N . LYS B 1 112 ? -6.148 -28.812 0.676 1 73.62 112 LYS B N 1
ATOM 2402 C CA . LYS B 1 112 ? -7.449 -29.25 0.181 1 73.62 112 LYS B CA 1
ATOM 2403 C C . LYS B 1 112 ? -7.328 -29.891 -1.205 1 73.62 112 LYS B C 1
ATOM 2405 O O . LYS B 1 112 ? -7.953 -30.906 -1.485 1 73.62 112 LYS B O 1
ATOM 2410 N N . ARG B 1 113 ? -6.555 -29.312 -1.972 1 79 113 ARG B N 1
ATOM 2411 C CA . ARG B 1 113 ? -6.297 -29.781 -3.326 1 79 113 ARG B CA 1
ATOM 2412 C C . ARG B 1 113 ? -4.809 -30.047 -3.543 1 79 113 ARG B C 1
ATOM 2414 O O . ARG B 1 113 ? -4.059 -29.125 -3.865 1 79 113 ARG B O 1
ATOM 2421 N N . LYS B 1 114 ? -4.539 -31.266 -3.537 1 83.19 114 LYS B N 1
ATOM 2422 C CA . LYS B 1 114 ? -3.137 -31.656 -3.613 1 83.19 114 LYS B CA 1
ATOM 2423 C C . LYS B 1 114 ? -2.504 -31.188 -4.918 1 83.19 114 LYS B C 1
ATOM 2425 O O . LYS B 1 114 ? -3.092 -31.344 -5.992 1 83.19 114 LYS B O 1
ATOM 2430 N N . GLY B 1 115 ? -1.374 -30.562 -4.824 1 88.75 115 GLY B N 1
ATOM 2431 C CA . GLY B 1 115 ? -0.587 -30.203 -5.988 1 88.75 115 GLY B CA 1
ATOM 2432 C C . GLY B 1 115 ? -0.935 -28.828 -6.531 1 88.75 115 GLY B C 1
ATOM 2433 O O . GLY B 1 115 ? -0.305 -28.344 -7.48 1 88.75 115 GLY B O 1
ATOM 2434 N N . TYR B 1 116 ? -1.871 -28.172 -6 1 91.19 116 TYR B N 1
ATOM 2435 C CA . TYR B 1 116 ? -2.309 -26.891 -6.535 1 91.19 116 TYR B CA 1
ATOM 2436 C C . TYR B 1 116 ? -1.21 -25.844 -6.406 1 91.19 116 TYR B C 1
ATOM 2438 O O . TYR B 1 116 ? -1.139 -24.906 -7.207 1 91.19 116 TYR B O 1
ATOM 2446 N N . ASP B 1 117 ? -0.378 -26.031 -5.406 1 93.56 117 ASP B N 1
ATOM 2447 C CA . ASP B 1 117 ? 0.757 -25.125 -5.262 1 93.56 117 ASP B CA 1
ATOM 2448 C C . ASP B 1 117 ? 1.694 -25.234 -6.461 1 93.56 117 ASP B C 1
ATOM 2450 O O . ASP B 1 117 ? 2.207 -24.219 -6.941 1 93.56 117 ASP B O 1
ATOM 2454 N N . LEU B 1 118 ? 1.804 -26.422 -7.016 1 95.38 118 LEU B N 1
ATOM 2455 C CA . LEU B 1 118 ? 2.684 -26.625 -8.156 1 95.38 118 LEU B CA 1
ATOM 2456 C C . LEU B 1 118 ? 2.029 -26.125 -9.445 1 95.38 118 LEU B C 1
ATOM 2458 O O . LEU B 1 118 ? 2.713 -25.641 -10.352 1 95.38 118 LEU B O 1
ATOM 2462 N N . ILE B 1 119 ? 0.75 -26.234 -9.492 1 96 119 ILE B N 1
ATOM 2463 C CA . ILE B 1 119 ? 0.012 -25.672 -10.617 1 96 119 ILE B CA 1
ATOM 2464 C C . ILE B 1 119 ? 0.219 -24.156 -10.664 1 96 119 ILE B C 1
ATOM 2466 O O . ILE B 1 119 ? 0.5 -23.594 -11.727 1 96 119 ILE B O 1
ATOM 2470 N N . PHE B 1 120 ? 0.117 -23.531 -9.555 1 97.44 120 PHE B N 1
ATOM 2471 C CA . PHE B 1 120 ? 0.37 -22.094 -9.461 1 97.44 120 PHE B CA 1
ATOM 2472 C C . PHE B 1 120 ? 1.794 -21.766 -9.891 1 97.44 120 PHE B C 1
ATOM 2474 O O . PHE B 1 120 ? 2.018 -20.812 -10.641 1 97.44 120 PHE B O 1
ATOM 2481 N N . LEU B 1 121 ? 2.73 -22.547 -9.422 1 98.06 121 LEU B N 1
ATOM 2482 C CA . LEU B 1 121 ? 4.125 -22.312 -9.766 1 98.06 121 LEU B CA 1
ATOM 2483 C C . LEU B 1 121 ? 4.336 -22.375 -11.273 1 98.06 121 LEU B C 1
ATOM 2485 O O . LEU B 1 121 ? 4.949 -21.484 -11.867 1 98.06 121 LEU B O 1
ATOM 2489 N N . ASN B 1 122 ? 3.818 -23.391 -11.836 1 97.94 122 ASN B N 1
ATOM 2490 C CA . ASN B 1 122 ? 3.941 -23.547 -13.281 1 97.94 122 ASN B CA 1
ATOM 2491 C C . ASN B 1 122 ? 3.375 -22.344 -14.031 1 97.94 122 ASN B C 1
ATOM 2493 O O . ASN B 1 122 ? 4.016 -21.828 -14.945 1 97.94 122 ASN B O 1
ATOM 2497 N N . SER B 1 123 ? 2.213 -21.922 -13.648 1 98.25 123 SER B N 1
ATOM 2498 C CA . SER B 1 123 ? 1.569 -20.781 -14.281 1 98.25 123 SER B CA 1
ATOM 2499 C C . SER B 1 123 ? 2.398 -19.516 -14.102 1 98.25 123 SER B C 1
ATOM 2501 O O . SER B 1 123 ? 2.572 -18.734 -15.039 1 98.25 123 SER B O 1
ATOM 2503 N N . ALA B 1 124 ? 2.9 -19.328 -12.898 1 98.69 124 ALA B N 1
ATOM 2504 C CA . ALA B 1 124 ? 3.707 -18.141 -12.617 1 98.69 124 ALA B CA 1
ATOM 2505 C C . ALA B 1 124 ? 4.938 -18.078 -13.516 1 98.69 124 ALA B C 1
ATOM 2507 O O . ALA B 1 124 ? 5.25 -17.031 -14.086 1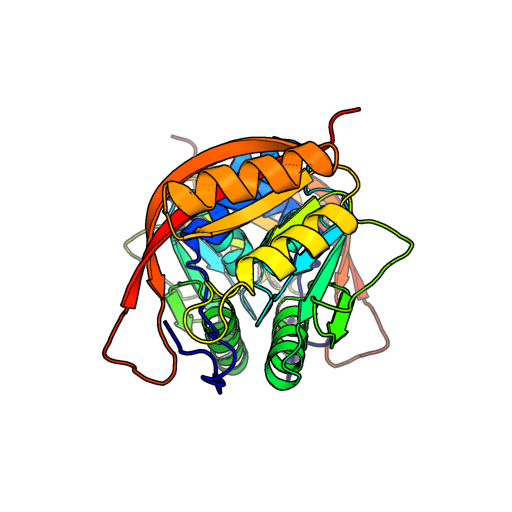 98.69 124 ALA B O 1
ATOM 2508 N N . LEU B 1 125 ? 5.59 -19.219 -13.648 1 98.44 125 LEU B N 1
ATOM 2509 C CA . LEU B 1 125 ? 6.801 -19.281 -14.461 1 98.44 125 LEU B CA 1
ATOM 2510 C C . LEU B 1 125 ? 6.484 -19.062 -15.938 1 98.44 125 LEU B C 1
ATOM 2512 O O . LEU B 1 125 ? 7.266 -18.438 -16.656 1 98.44 125 LEU B O 1
ATOM 2516 N N . ASP B 1 126 ? 5.352 -19.516 -16.344 1 97.81 126 ASP B N 1
ATOM 2517 C CA . ASP B 1 126 ? 4.934 -19.328 -17.734 1 97.81 126 ASP B CA 1
ATOM 2518 C C . ASP B 1 126 ? 4.574 -17.875 -18.016 1 97.81 126 ASP B C 1
ATOM 2520 O O . ASP B 1 126 ? 4.762 -17.391 -19.141 1 97.81 126 ASP B O 1
ATOM 2524 N N . LEU B 1 127 ? 4.121 -17.188 -17.031 1 98.25 127 LEU B N 1
ATOM 2525 C CA . LEU B 1 127 ? 3.568 -15.852 -17.203 1 98.25 127 LEU B CA 1
ATOM 2526 C C . LEU B 1 127 ? 4.645 -14.789 -17.016 1 98.25 127 LEU B C 1
ATOM 2528 O O . LEU B 1 127 ? 4.449 -13.625 -17.375 1 98.25 127 LEU B O 1
ATOM 2532 N N . SER B 1 128 ? 5.758 -15.188 -16.453 1 98.31 128 SER B N 1
ATOM 2533 C CA . SER B 1 128 ? 6.789 -14.195 -16.156 1 98.31 128 SER B CA 1
ATOM 2534 C C . SER B 1 128 ? 7.844 -14.148 -17.266 1 98.31 128 SER B C 1
ATOM 2536 O O . SER B 1 128 ? 8.25 -15.188 -17.781 1 98.31 128 SER B O 1
ATOM 2538 N N . ASN B 1 129 ? 8.336 -12.938 -17.516 1 97 129 ASN B N 1
ATOM 2539 C CA . ASN B 1 129 ? 9.445 -12.773 -18.438 1 97 129 ASN B CA 1
ATOM 2540 C C . ASN B 1 129 ? 10.766 -12.539 -17.703 1 97 129 ASN B C 1
ATOM 2542 O O . ASN B 1 129 ? 11.82 -12.469 -18.312 1 97 129 ASN B O 1
ATOM 2546 N N . ASP B 1 130 ? 10.68 -12.484 -16.359 1 98.12 130 ASP B N 1
ATOM 2547 C CA . ASP B 1 130 ? 11.922 -12.094 -15.695 1 98.12 130 ASP B CA 1
ATOM 2548 C C . ASP B 1 130 ? 12.031 -12.734 -14.312 1 98.12 130 ASP B C 1
ATOM 2550 O O . ASP B 1 130 ? 12.922 -13.547 -14.07 1 98.12 130 ASP B O 1
ATOM 2554 N N . VAL B 1 131 ? 11.031 -12.477 -13.398 1 98.81 131 VAL B N 1
ATOM 2555 C CA . VAL B 1 131 ? 11.227 -12.938 -12.031 1 98.81 131 VAL B CA 1
ATOM 2556 C C . VAL B 1 131 ? 9.891 -13.375 -11.43 1 98.81 131 VAL B C 1
ATOM 2558 O O . VAL B 1 131 ? 8.844 -12.828 -11.781 1 98.81 131 VAL B O 1
ATOM 2561 N N . VAL B 1 132 ? 9.945 -14.344 -10.547 1 98.88 132 VAL B N 1
ATOM 2562 C CA . VAL B 1 132 ? 8.789 -14.844 -9.805 1 98.88 132 VAL B CA 1
ATOM 2563 C C . VAL B 1 132 ? 9.125 -14.922 -8.32 1 98.88 132 VAL B C 1
ATOM 2565 O O . VAL B 1 132 ? 10.188 -15.422 -7.945 1 98.88 132 VAL B O 1
ATOM 2568 N N . TYR B 1 133 ? 8.289 -14.383 -7.488 1 98.81 133 TYR B N 1
ATOM 2569 C CA . TYR B 1 133 ? 8.305 -14.602 -6.047 1 98.81 133 TYR B CA 1
ATOM 2570 C C . TYR B 1 133 ? 7.148 -15.5 -5.621 1 98.81 133 TYR B C 1
ATOM 2572 O O . TYR B 1 133 ? 5.988 -15.203 -5.906 1 98.81 133 TYR B O 1
ATOM 2580 N N . SER B 1 134 ? 7.445 -16.578 -4.918 1 98.19 134 SER B N 1
ATOM 2581 C CA . SER B 1 134 ? 6.406 -17.531 -4.57 1 98.19 134 SER B CA 1
ATOM 2582 C C . SER B 1 134 ? 6.613 -18.094 -3.168 1 98.19 134 SER B C 1
ATOM 2584 O O . SER B 1 134 ? 7.746 -18.359 -2.762 1 98.19 134 SER B O 1
ATOM 2586 N N . ILE B 1 135 ? 5.539 -18.281 -2.469 1 95.81 135 ILE B N 1
ATOM 2587 C CA . ILE B 1 135 ? 5.555 -18.844 -1.12 1 95.81 135 ILE B CA 1
ATOM 2588 C C . ILE B 1 135 ? 5.051 -20.281 -1.148 1 95.81 135 ILE B C 1
ATOM 2590 O O . ILE B 1 135 ? 4.016 -20.562 -1.751 1 95.81 135 ILE B O 1
ATOM 2594 N N . HIS B 1 136 ? 5.781 -21.203 -0.552 1 94.81 136 HIS B N 1
ATOM 2595 C CA . HIS B 1 136 ? 5.395 -22.609 -0.484 1 94.81 136 HIS B CA 1
ATOM 2596 C C . HIS B 1 136 ? 5.652 -23.188 0.905 1 94.81 136 HIS B C 1
ATOM 2598 O O . HIS B 1 136 ? 6.52 -22.703 1.633 1 94.81 136 HIS B O 1
ATOM 2604 N N . LYS B 1 137 ? 4.949 -24.203 1.222 1 90.94 137 LYS B N 1
ATOM 2605 C CA . LYS B 1 137 ? 5.219 -24.906 2.469 1 90.94 137 LYS B CA 1
ATOM 2606 C C . LYS B 1 137 ? 6.648 -25.438 2.498 1 90.94 137 LYS B C 1
ATOM 2608 O O . LYS B 1 137 ? 7.145 -25.953 1.492 1 90.94 137 LYS B O 1
ATOM 2613 N N . SER B 1 138 ? 7.164 -25.312 3.711 1 92.44 138 SER B N 1
ATOM 2614 C CA . SER B 1 138 ? 8.531 -25.797 3.867 1 92.44 138 SER B CA 1
ATOM 2615 C C . SER B 1 138 ? 8.578 -27.312 3.969 1 92.44 138 SER B C 1
ATOM 2617 O O . SER B 1 138 ? 8.117 -27.891 4.961 1 92.44 138 SER B O 1
ATOM 2619 N N . ASN B 1 139 ? 9.109 -27.906 2.967 1 88.56 139 ASN B N 1
ATOM 2620 C CA . ASN B 1 139 ? 9.258 -29.344 2.822 1 88.56 139 ASN B CA 1
ATOM 2621 C C . ASN B 1 139 ? 10.414 -29.703 1.892 1 88.56 139 ASN B C 1
ATOM 2623 O O . ASN B 1 139 ? 10.508 -29.188 0.78 1 88.56 139 ASN B O 1
ATOM 2627 N N . GLU B 1 140 ? 11.305 -30.562 2.408 1 90.12 140 GLU B N 1
ATOM 2628 C CA . GLU B 1 140 ? 12.5 -30.906 1.636 1 90.12 140 GLU B CA 1
ATOM 2629 C C . GLU B 1 140 ? 12.125 -31.516 0.293 1 90.12 140 GLU B C 1
ATOM 2631 O O . GLU B 1 140 ? 12.719 -31.188 -0.736 1 90.12 140 GLU B O 1
ATOM 2636 N N . LYS B 1 141 ? 11.242 -32.438 0.337 1 90.62 141 LYS B N 1
ATOM 2637 C CA . LYS B 1 141 ? 10.82 -33.094 -0.9 1 90.62 141 LYS B CA 1
ATOM 2638 C C . LYS B 1 141 ? 10.227 -32.062 -1.879 1 90.62 141 LYS B C 1
ATOM 2640 O O . LYS B 1 141 ? 10.555 -32.094 -3.066 1 90.62 141 LYS B O 1
ATOM 2645 N N . SER B 1 142 ? 9.422 -31.203 -1.41 1 91.12 142 SER B N 1
ATOM 2646 C CA . SER B 1 142 ? 8.797 -30.188 -2.248 1 91.12 142 SER B CA 1
ATOM 2647 C C . SER B 1 142 ? 9.836 -29.219 -2.812 1 91.12 142 SER B C 1
ATOM 2649 O O . SER B 1 142 ? 9.711 -28.766 -3.953 1 91.12 142 SER B O 1
ATOM 2651 N N . GLU B 1 143 ? 10.82 -28.938 -1.976 1 95.12 143 GLU B N 1
ATOM 2652 C CA . GLU B 1 143 ? 11.859 -28.031 -2.443 1 95.12 143 GLU B CA 1
ATOM 2653 C C . GLU B 1 143 ? 12.555 -28.578 -3.691 1 95.12 143 GLU B C 1
ATOM 2655 O O . GLU B 1 143 ? 12.781 -27.828 -4.652 1 95.12 143 GLU B O 1
ATOM 2660 N N . LYS B 1 144 ? 12.906 -29.844 -3.666 1 96.31 144 LYS B N 1
ATOM 2661 C CA . LYS B 1 144 ? 13.555 -30.469 -4.812 1 96.31 144 LYS B CA 1
ATOM 2662 C C . LYS B 1 144 ? 12.672 -30.406 -6.055 1 96.31 144 LYS B C 1
ATOM 2664 O O . LYS B 1 144 ? 13.141 -30.062 -7.141 1 96.31 144 LYS B O 1
ATOM 2669 N N . ILE B 1 145 ? 11.453 -30.672 -5.875 1 96.88 145 ILE B N 1
ATOM 2670 C CA . ILE B 1 145 ? 10.492 -30.656 -6.977 1 96.88 145 ILE B CA 1
ATOM 2671 C C . ILE B 1 145 ? 10.359 -29.234 -7.527 1 96.88 145 ILE B C 1
ATOM 2673 O O . ILE B 1 145 ? 10.422 -29.031 -8.742 1 96.88 145 ILE B O 1
ATOM 2677 N N . ILE B 1 146 ? 10.219 -28.266 -6.703 1 97.81 146 ILE B N 1
ATOM 2678 C CA . ILE B 1 146 ? 10.039 -26.859 -7.051 1 97.81 146 ILE B CA 1
ATOM 2679 C C . ILE B 1 146 ? 11.25 -26.375 -7.84 1 97.81 146 ILE B C 1
ATOM 2681 O O . ILE B 1 146 ? 11.102 -25.75 -8.898 1 97.81 146 ILE B O 1
ATOM 2685 N N . LYS B 1 147 ? 12.391 -26.703 -7.371 1 97.88 147 LYS B N 1
ATOM 2686 C CA . LYS B 1 147 ? 13.617 -26.266 -8.039 1 97.88 147 LYS B CA 1
ATOM 2687 C C . LYS B 1 147 ? 13.766 -26.922 -9.406 1 97.88 147 LYS B C 1
ATOM 2689 O O . LYS B 1 147 ? 14.227 -26.297 -10.359 1 97.88 147 LYS B O 1
ATOM 2694 N N . ASN B 1 148 ? 13.391 -28.141 -9.477 1 98 148 ASN B N 1
ATOM 2695 C CA . ASN B 1 148 ? 13.453 -28.859 -10.742 1 98 148 ASN B CA 1
ATOM 2696 C C . ASN B 1 148 ? 12.5 -28.25 -11.773 1 98 148 ASN B C 1
ATOM 2698 O O . ASN B 1 148 ? 12.867 -28.094 -12.938 1 98 148 ASN B O 1
ATOM 2702 N N . ILE B 1 149 ? 11.32 -27.922 -11.359 1 98.12 149 ILE B N 1
ATOM 2703 C CA . ILE B 1 149 ? 10.336 -27.297 -12.242 1 98.12 149 ILE B CA 1
ATOM 2704 C C . ILE B 1 149 ? 10.883 -25.969 -12.766 1 98.12 149 ILE B C 1
ATOM 2706 O O . ILE B 1 149 ? 10.82 -25.703 -13.969 1 98.12 149 ILE B O 1
ATOM 2710 N N . ALA B 1 150 ? 11.422 -25.188 -11.875 1 98.56 150 ALA B N 1
ATOM 2711 C CA . ALA B 1 150 ? 11.969 -23.891 -12.258 1 98.56 150 ALA B CA 1
ATOM 2712 C C . ALA B 1 150 ? 13.102 -24.047 -13.266 1 98.56 150 ALA B C 1
ATOM 2714 O O . ALA B 1 150 ? 13.148 -23.344 -14.273 1 98.56 150 ALA B O 1
ATOM 2715 N N . ARG B 1 151 ? 13.977 -24.984 -13 1 98 151 ARG B N 1
ATOM 2716 C CA . ARG B 1 151 ? 15.109 -25.234 -13.883 1 98 151 ARG B CA 1
ATOM 2717 C C . ARG B 1 151 ? 14.641 -25.641 -15.281 1 98 151 ARG B C 1
ATOM 2719 O O . ARG B 1 151 ? 15.133 -25.125 -16.281 1 98 151 ARG B O 1
ATOM 2726 N N . LYS B 1 152 ? 13.727 -26.5 -15.367 1 97.69 152 LYS B N 1
ATOM 2727 C CA . LYS B 1 152 ? 13.211 -26.984 -16.641 1 97.69 152 LYS B CA 1
ATOM 2728 C C . LYS B 1 152 ? 12.586 -25.859 -17.453 1 97.69 152 LYS B C 1
ATOM 2730 O O . LYS B 1 152 ? 12.594 -25.891 -18.688 1 97.69 152 LYS B O 1
ATOM 2735 N N . LYS B 1 153 ? 12.133 -24.844 -16.75 1 97.5 153 LYS B N 1
ATOM 2736 C CA . LYS B 1 153 ? 11.461 -23.734 -17.422 1 97.5 153 LYS B CA 1
ATOM 2737 C C . LYS B 1 153 ? 12.414 -22.578 -17.656 1 97.5 153 LYS B C 1
ATOM 2739 O O . LYS B 1 153 ? 11.992 -21.5 -18.078 1 97.5 153 LYS B O 1
ATOM 2744 N N . GLY B 1 154 ? 13.656 -22.781 -17.297 1 97.94 154 GLY B N 1
ATOM 2745 C CA . GLY B 1 154 ? 14.68 -21.797 -17.609 1 97.94 154 GLY B CA 1
ATOM 2746 C C . GLY B 1 154 ? 14.828 -20.734 -16.531 1 97.94 154 GLY B C 1
ATOM 2747 O O . GLY B 1 154 ? 15.164 -19.594 -16.812 1 97.94 154 GLY B O 1
ATOM 2748 N N . PHE B 1 155 ? 14.523 -21.141 -15.289 1 98.69 155 PHE B N 1
ATOM 2749 C CA . PHE B 1 155 ? 14.68 -20.203 -14.18 1 98.69 155 PHE B CA 1
ATOM 2750 C C . PHE B 1 155 ? 15.695 -20.734 -13.172 1 98.69 155 PHE B C 1
ATOM 2752 O O . PHE B 1 155 ? 15.719 -21.922 -12.883 1 98.69 155 PHE B O 1
ATOM 2759 N N . SER B 1 156 ? 16.547 -19.844 -12.664 1 98.5 156 SER B N 1
ATOM 2760 C CA . SER B 1 156 ? 17.281 -20.141 -11.445 1 98.5 156 SER B CA 1
ATOM 2761 C C . SER B 1 156 ? 16.406 -19.984 -10.211 1 98.5 156 SER B C 1
ATOM 2763 O O . SER B 1 156 ? 15.383 -19.312 -10.25 1 98.5 156 SER B O 1
ATOM 2765 N N . SER B 1 157 ? 16.781 -20.688 -9.156 1 98.06 157 SER B N 1
ATOM 2766 C CA . SER B 1 157 ? 15.984 -20.641 -7.938 1 98.06 157 SER B CA 1
ATOM 2767 C C . SER B 1 157 ? 16.828 -20.266 -6.727 1 98.06 157 SER B C 1
ATOM 2769 O O . SER B 1 157 ? 17.969 -20.734 -6.602 1 98.06 157 SER B O 1
ATOM 2771 N N . GLU B 1 158 ? 16.312 -19.391 -5.934 1 96.75 158 GLU B N 1
ATOM 2772 C CA . GLU B 1 158 ? 16.875 -19.031 -4.637 1 96.75 158 GLU B CA 1
ATOM 2773 C C . GLU B 1 158 ? 15.812 -19.031 -3.547 1 96.75 158 GLU B C 1
ATOM 2775 O O . GLU B 1 158 ? 14.703 -18.531 -3.754 1 96.75 158 GLU B O 1
ATOM 2780 N N . VAL B 1 159 ? 16.125 -19.641 -2.404 1 96.19 159 VAL B N 1
ATOM 2781 C CA . VAL B 1 159 ? 15.266 -19.531 -1.235 1 96.19 159 VAL B CA 1
ATOM 2782 C C . VAL B 1 159 ? 15.688 -18.344 -0.384 1 96.19 159 VAL B C 1
ATOM 2784 O O . VAL B 1 159 ? 16.75 -18.375 0.245 1 96.19 159 VAL B O 1
ATOM 2787 N N . ILE B 1 160 ? 14.891 -17.344 -0.351 1 93.94 160 ILE B N 1
ATOM 2788 C CA . ILE B 1 160 ? 15.25 -16.094 0.318 1 93.94 160 ILE B CA 1
ATOM 2789 C C . ILE B 1 160 ? 14.945 -16.203 1.811 1 93.94 160 ILE B C 1
ATOM 2791 O O . ILE B 1 160 ? 15.648 -15.625 2.639 1 93.94 160 ILE B O 1
ATOM 2795 N N . THR B 1 161 ? 13.859 -16.797 2.221 1 87.81 161 THR B N 1
ATOM 2796 C CA . THR B 1 161 ? 13.469 -17.062 3.6 1 87.81 161 THR B CA 1
ATOM 2797 C C . THR B 1 161 ? 13.023 -18.516 3.756 1 87.81 161 THR B C 1
ATOM 2799 O O . THR B 1 161 ? 12.273 -19.031 2.93 1 87.81 161 THR B O 1
ATOM 2802 N N . THR B 1 162 ? 13.523 -19.125 4.789 1 85.5 162 THR B N 1
ATOM 2803 C CA . THR B 1 162 ? 13.203 -20.531 5.008 1 85.5 162 THR B CA 1
ATOM 2804 C C . THR B 1 162 ? 12.539 -20.734 6.367 1 85.5 162 THR B C 1
ATOM 2806 O O . THR B 1 162 ? 12.906 -20.078 7.344 1 85.5 162 THR B O 1
ATOM 2809 N N . ASN B 1 163 ? 11.562 -21.625 6.375 1 86.12 163 ASN B N 1
ATOM 2810 C CA . ASN B 1 163 ? 10.938 -22.109 7.605 1 86.12 163 ASN B CA 1
ATOM 2811 C C . ASN B 1 163 ? 10.344 -20.953 8.414 1 86.12 163 ASN B C 1
ATOM 2813 O O . ASN B 1 163 ? 10.523 -20.891 9.633 1 86.12 163 ASN B O 1
ATOM 2817 N N . PHE B 1 164 ? 9.703 -20.094 7.594 1 84.94 164 PHE B N 1
ATOM 2818 C CA . PHE B 1 164 ? 9.008 -18.984 8.234 1 84.94 164 PHE B CA 1
ATOM 2819 C C . PHE B 1 164 ? 7.59 -19.391 8.625 1 84.94 164 PHE B C 1
ATOM 2821 O O . PHE B 1 164 ? 6.863 -19.969 7.816 1 84.94 164 PHE B O 1
ATOM 2828 N N . GLU B 1 165 ? 7.277 -19.109 9.883 1 82.12 165 GLU B N 1
ATOM 2829 C CA . GLU B 1 165 ? 5.953 -19.5 10.344 1 82.12 165 GLU B CA 1
ATOM 2830 C C . GLU B 1 165 ? 4.906 -18.438 10.016 1 82.12 165 GLU B C 1
ATOM 2832 O O . GLU B 1 165 ? 5.094 -17.266 10.32 1 82.12 165 GLU B O 1
ATOM 2837 N N . ILE B 1 166 ? 3.971 -18.812 9.258 1 77.25 166 ILE B N 1
ATOM 2838 C CA . ILE B 1 166 ? 2.861 -17.906 8.969 1 77.25 166 ILE B CA 1
ATOM 2839 C C . ILE B 1 166 ? 1.565 -18.484 9.531 1 77.25 166 ILE B C 1
ATOM 2841 O O . ILE B 1 166 ? 1.31 -19.688 9.406 1 77.25 166 ILE B O 1
ATOM 2845 N N . GLY B 1 167 ? 0.917 -17.594 10.414 1 70.88 167 GLY B N 1
ATOM 2846 C CA . GLY B 1 167 ? -0.412 -17.984 10.859 1 70.88 167 GLY B CA 1
ATOM 2847 C C . GLY B 1 167 ? -1.485 -17.734 9.812 1 70.88 167 GLY B C 1
ATOM 2848 O O . GLY B 1 167 ? -1.57 -16.656 9.234 1 70.88 167 GLY B O 1
ATOM 2849 N N . TYR B 1 168 ? -1.989 -18.828 9.281 1 59.53 168 TYR B N 1
ATOM 2850 C CA . TYR B 1 168 ? -3.055 -18.703 8.297 1 59.53 168 TYR B CA 1
ATOM 2851 C C . TYR B 1 168 ? -4.426 -18.734 8.961 1 59.53 168 TYR B C 1
ATOM 2853 O O . TYR B 1 168 ? -4.66 -19.562 9.859 1 59.53 168 TYR B O 1
ATOM 2861 N N . TYR B 1 169 ? -4.949 -17.562 9.031 1 54.47 169 TYR B N 1
ATOM 2862 C CA . TYR B 1 169 ? -6.309 -17.531 9.547 1 54.47 169 TYR B CA 1
ATOM 2863 C C . TYR B 1 169 ? -7.297 -18.094 8.539 1 54.47 169 TYR B C 1
ATOM 2865 O O . TYR B 1 169 ? -7.25 -17.766 7.355 1 54.47 169 TYR B O 1
ATOM 2873 N N . TYR B 1 170 ? -7.742 -19.344 8.945 1 51.12 170 TYR B N 1
ATOM 2874 C CA . TYR B 1 170 ? -8.883 -19.797 8.164 1 51.12 170 TYR B CA 1
ATOM 2875 C C . TYR B 1 170 ? -10.141 -19.016 8.516 1 51.12 170 TYR B C 1
ATOM 2877 O O . TYR B 1 170 ? -10.492 -18.891 9.688 1 51.12 170 TYR B O 1
ATOM 2885 N N . PRO B 1 171 ? -10.602 -18.156 7.617 1 47.03 171 PRO B N 1
ATOM 2886 C CA . PRO B 1 171 ? -11.805 -17.391 7.977 1 47.03 171 PRO B CA 1
ATOM 2887 C C . PRO B 1 171 ? -12.82 -18.234 8.742 1 47.03 171 PRO B C 1
ATOM 2889 O O . PRO B 1 171 ? -13.562 -17.703 9.578 1 47.03 171 PRO B O 1
ATOM 2892 N N . TRP B 1 172 ? -13.078 -19.453 8.375 1 43.75 172 TRP B N 1
ATOM 2893 C CA . TRP B 1 172 ? -14.156 -20.25 8.961 1 43.75 172 TRP B CA 1
ATOM 2894 C C . TRP B 1 172 ? -13.797 -20.703 10.367 1 43.75 172 TRP B C 1
ATOM 2896 O O . TRP B 1 172 ? -14.633 -21.25 11.086 1 43.75 172 TRP B O 1
ATOM 2906 N N . HIS B 1 173 ? -12.617 -20.797 10.734 1 46.28 173 HIS B N 1
ATOM 2907 C CA . HIS B 1 173 ? -12.328 -21.188 12.109 1 46.28 173 HIS B CA 1
ATOM 2908 C C . HIS B 1 173 ? -11.633 -20.078 12.875 1 46.28 173 HIS B C 1
ATOM 2910 O O . HIS B 1 173 ? -10.422 -19.891 12.75 1 46.28 173 HIS B O 1
ATOM 2916 N N . ARG B 1 174 ? -12.367 -19.109 13.258 1 45.59 174 ARG B N 1
ATOM 2917 C CA . ARG B 1 174 ? -11.906 -17.938 13.992 1 45.59 174 ARG B CA 1
ATOM 2918 C C . ARG B 1 174 ? -10.766 -18.297 14.945 1 45.59 174 ARG B C 1
ATOM 2920 O O . ARG B 1 174 ? -9.867 -17.484 15.164 1 45.59 174 ARG B O 1
ATOM 2927 N N . ASN B 1 175 ? -10.984 -19.219 15.695 1 49 175 ASN B N 1
ATOM 2928 C CA . ASN B 1 175 ? -10.195 -19.469 16.891 1 49 175 ASN B CA 1
ATOM 2929 C C . ASN B 1 175 ? -8.953 -20.297 16.578 1 49 175 ASN B C 1
ATOM 2931 O O . ASN B 1 175 ? -8.102 -20.5 17.453 1 49 175 ASN B O 1
ATOM 2935 N N . GLU B 1 176 ? -8.953 -20.984 15.383 1 51.5 176 GLU B N 1
ATOM 2936 C CA . GLU B 1 176 ? -7.773 -21.828 15.289 1 51.5 176 GLU B CA 1
ATOM 2937 C C . GLU B 1 176 ? -6.805 -21.312 14.227 1 51.5 176 GLU B C 1
ATOM 2939 O O . GLU B 1 176 ? -7.176 -21.172 13.062 1 51.5 176 GLU B O 1
ATOM 2944 N N . ILE B 1 177 ? -5.863 -20.594 14.555 1 59.53 177 ILE B N 1
ATOM 2945 C CA . ILE B 1 177 ? -4.73 -20.219 13.719 1 59.53 177 ILE B CA 1
ATOM 2946 C C . ILE B 1 177 ? -3.91 -21.469 13.383 1 59.53 177 ILE B C 1
ATOM 2948 O O . ILE B 1 177 ? -3.457 -22.188 14.281 1 59.53 177 ILE B O 1
ATOM 2952 N N . HIS B 1 178 ? -4.094 -22 12.125 1 64.38 178 HIS B N 1
ATOM 2953 C CA . HIS B 1 178 ? -3.168 -23.031 11.68 1 64.38 178 HIS B CA 1
ATOM 2954 C C . HIS B 1 178 ? -1.84 -22.422 11.234 1 64.38 178 HIS B C 1
ATOM 2956 O O . HIS B 1 178 ? -1.816 -21.5 10.422 1 64.38 178 HIS B O 1
ATOM 2962 N N . LYS B 1 179 ? -0.788 -22.797 11.961 1 75.75 179 LYS B N 1
ATOM 2963 C CA . LYS B 1 179 ? 0.547 -22.281 11.664 1 75.75 179 LYS B CA 1
ATOM 2964 C C . LYS B 1 179 ? 1.295 -23.234 10.727 1 75.75 179 LYS B C 1
ATOM 2966 O O . LYS B 1 179 ? 1.209 -24.453 10.859 1 75.75 179 LYS B O 1
ATOM 2971 N N . PHE B 1 180 ? 1.751 -22.734 9.617 1 78.94 180 PHE 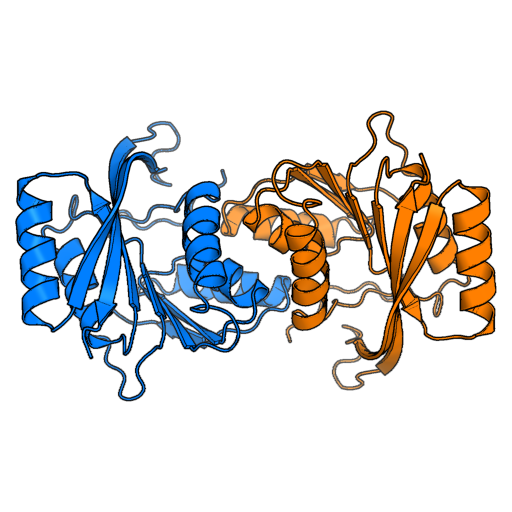B N 1
ATOM 2972 C CA . PHE B 1 180 ? 2.6 -23.469 8.688 1 78.94 180 PHE B CA 1
ATOM 2973 C C . PHE B 1 180 ? 3.99 -22.844 8.617 1 78.94 180 PHE B C 1
ATOM 2975 O O . PHE B 1 180 ? 4.145 -21.625 8.766 1 78.94 180 PHE B O 1
ATOM 2982 N N . LEU B 1 181 ? 4.949 -23.812 8.422 1 88.75 181 LEU B N 1
ATOM 2983 C CA . LEU B 1 181 ? 6.266 -23.328 8.016 1 88.75 181 LEU B CA 1
ATOM 2984 C C . LEU B 1 181 ? 6.344 -23.188 6.496 1 88.75 181 LEU B C 1
ATOM 2986 O O . LEU B 1 181 ? 5.941 -24.094 5.758 1 88.75 181 LEU B O 1
ATOM 2990 N N . VAL B 1 182 ? 6.785 -22 6.086 1 93.19 182 VAL B N 1
ATOM 2991 C CA . VAL B 1 182 ? 6.812 -21.781 4.645 1 93.19 182 VAL B CA 1
ATOM 2992 C C . VAL B 1 182 ? 8.195 -21.281 4.223 1 93.19 182 VAL B C 1
ATOM 2994 O O . VAL B 1 182 ? 8.977 -20.812 5.059 1 93.19 182 VAL B O 1
ATOM 2997 N N . ASP B 1 183 ? 8.477 -21.484 2.955 1 95.62 183 ASP B N 1
ATOM 2998 C CA . ASP B 1 183 ? 9.641 -20.922 2.277 1 95.62 183 ASP B CA 1
ATOM 2999 C C . ASP B 1 183 ? 9.219 -19.891 1.235 1 95.62 183 ASP B C 1
ATOM 3001 O O . ASP B 1 183 ? 8.195 -20.047 0.575 1 95.62 183 ASP B O 1
ATOM 3005 N N . ILE B 1 184 ? 10.039 -18.828 1.12 1 96.81 184 ILE B N 1
ATOM 3006 C CA . ILE B 1 184 ? 9.859 -17.859 0.046 1 96.81 184 ILE B CA 1
ATOM 3007 C C . ILE B 1 184 ? 10.922 -18.078 -1.027 1 96.81 184 ILE B C 1
ATOM 3009 O O . ILE B 1 184 ? 12.125 -18.047 -0.735 1 96.81 184 ILE B O 1
ATOM 3013 N N . TYR B 1 185 ? 10.414 -18.25 -2.215 1 98.06 185 TYR B N 1
ATOM 3014 C CA . TYR B 1 185 ? 11.305 -18.516 -3.336 1 98.06 185 TYR B CA 1
ATOM 3015 C C . TYR B 1 185 ? 11.406 -17.312 -4.258 1 98.06 185 TYR B C 1
ATOM 3017 O O . TYR B 1 185 ? 10.414 -16.625 -4.496 1 98.06 185 TYR B O 1
ATOM 3025 N N . LEU B 1 186 ? 12.586 -17.094 -4.754 1 98.69 186 LEU B N 1
ATOM 3026 C CA . LEU B 1 186 ? 12.844 -16.188 -5.867 1 98.69 186 LEU B CA 1
ATOM 3027 C C . LEU B 1 186 ? 13.344 -16.953 -7.086 1 98.69 186 LEU B C 1
ATOM 3029 O O . LEU B 1 186 ? 14.336 -17.672 -7.008 1 98.69 186 LEU B O 1
ATOM 3033 N N . PHE B 1 187 ? 12.594 -16.891 -8.172 1 98.81 187 PHE B N 1
ATOM 3034 C CA . PHE B 1 187 ? 12.984 -17.5 -9.438 1 98.81 187 PHE B CA 1
ATOM 3035 C C . PHE B 1 187 ? 13.352 -16.422 -10.453 1 98.81 187 PHE B C 1
ATOM 3037 O O . PHE B 1 187 ? 12.57 -15.508 -10.719 1 98.81 187 PHE B O 1
ATOM 3044 N N . LYS B 1 188 ? 14.477 -16.516 -11.023 1 98.62 188 LYS B N 1
ATOM 3045 C CA . LYS B 1 188 ? 14.945 -15.547 -12.008 1 98.62 188 LYS B CA 1
ATOM 3046 C C . LYS B 1 188 ? 15.195 -16.219 -13.359 1 98.62 188 LYS B C 1
ATOM 3048 O O . LYS B 1 188 ? 15.867 -17.234 -13.438 1 98.62 188 LYS B O 1
ATOM 3053 N N . LYS B 1 189 ? 14.617 -15.617 -14.383 1 97.94 189 LYS B N 1
ATOM 3054 C CA . LYS B 1 189 ? 14.812 -16.156 -15.719 1 97.94 189 LYS B CA 1
ATOM 3055 C C . LYS B 1 189 ? 16.281 -16.109 -16.125 1 97.94 189 LYS B C 1
ATOM 3057 O O . LYS B 1 189 ? 16.938 -15.078 -15.953 1 97.94 189 LYS B O 1
ATOM 3062 N N . ILE B 1 190 ? 16.734 -17.25 -16.578 1 92.56 190 ILE B N 1
ATOM 3063 C CA . ILE B 1 190 ? 18.125 -17.344 -17 1 92.56 190 ILE B CA 1
ATOM 3064 C C . ILE B 1 190 ? 18.25 -16.906 -18.453 1 92.56 190 ILE B C 1
ATOM 3066 O O . ILE B 1 190 ? 17.5 -17.359 -19.312 1 92.56 190 ILE B O 1
ATOM 3070 N N . THR B 1 191 ? 18.75 -15.656 -18.734 1 75.25 191 THR B N 1
ATOM 3071 C CA . THR B 1 191 ? 19 -15.203 -20.109 1 75.25 191 THR B CA 1
ATOM 3072 C C . THR B 1 191 ? 20.188 -15.945 -20.703 1 75.25 191 THR B C 1
ATOM 3074 O O . THR B 1 191 ? 21.094 -16.359 -19.984 1 75.25 191 THR B O 1
#